Protein AF-A0AAE0HP74-F1 (afdb_monomer)

Nearest PDB structures (foldseek):
  2vkp-assembly1_B-2  TM=8.480E-01  e=4.579E-04  Homo sapiens
  3jbz-assembly1_A  TM=2.026E-01  e=9.725E+00  Homo sapiens

Radius of gyration: 38.51 Å; Cα contacts (8 Å, |Δi|>4): 471; chains: 1; bounding box: 93×112×128 Å

Organism: NCBI:txid1854472

Solvent-accessible surface area (backbone atoms only — not comparable to full-atom values): 34501 Å² total; per-residue (Å²): 141,83,87,84,88,86,88,82,86,89,82,89,81,80,91,80,92,81,83,93,84,86,84,88,85,84,85,85,84,86,86,87,83,89,86,86,81,90,81,91,83,84,92,80,87,94,84,84,79,89,82,87,87,81,89,82,85,84,82,87,85,88,84,86,87,82,89,88,80,89,86,81,85,88,91,86,87,89,87,91,86,88,83,82,86,83,83,85,81,86,83,85,78,82,90,85,92,86,86,89,82,81,88,74,94,70,83,85,80,84,79,81,81,80,75,84,76,82,76,80,81,79,84,79,89,76,90,83,83,81,89,84,89,84,83,89,88,84,92,83,89,86,84,88,88,85,83,87,82,87,85,90,88,81,89,75,86,76,76,81,83,76,79,71,81,68,78,76,58,71,70,49,70,68,32,97,82,33,68,26,35,38,39,22,18,43,92,95,61,50,42,32,36,28,30,43,58,71,47,48,31,72,69,14,69,57,43,28,40,60,68,70,30,95,82,31,65,68,57,46,73,69,62,82,43,85,25,71,48,81,36,52,88,43,57,48,69,38,47,50,58,51,48,26,59,62,59,66,50,62,88,79,57,76,80,68,56,54,68,66,56,45,35,49,31,49,51,51,22,58,77,43,63,34,47,51,78,50,26,91,49,45,60,62,34,59,76,64,45,76,80,77,53,86,51,84,66,34,57,46,55,39,47,39,21,58,68,39,7,34,54,45,65,30,49,52,46,51,51,53,52,30,36,39,29,20,35,46,98,88,67,48,49,20,39,67,82,42,69,85,48,54,53,80,76,34,66,67,47,54,75,66,64,45,60,65,63,38,55,54,45,32,47,48,35,40,46,52,52,48,50,55,53,48,53,30,49,51,47,51,71,35,89,88,52,85,50,53,74,68,59,100,44,75,74,57,31,54,52,50,34,52,37,34,47,53,28,38,52,50,46,35,53,76,70,72,69,60,79,82,77,55,84,68,56,59,77,74,53,38,68,22,45,53,54,51,53,52,48,51,51,48,32,53,52,44,13,57,67,69,28,73,57,72,81,78,68,58,76,66,60,77,80,36,54,68,62,74,85,82,46,69,65,56,44,49,62,76,40,54,85,79,69,52,73,70,52,49,55,48,27,48,56,27,3,66,41,22,62,42,72,70,58,75,66,68,82,82,74,80,57,67,73,78,74,67,61,73,76,74,75,80,75,78,81,83,125

Secondary structure (DSSP, 8-state):
-------------------S-SSSSSSSSSSS--------------------PPP-------------------------------PPP-------------------------------------------------------------------------------PPEEES-TT--EEEEES-GGG-EEEEE-HHHHHHH-HHHHHHHHSTTS-HHHHTTSS--EEEETTS-HHHHHHHHHHHHT--TT--SS--HHHHHHHHHHHHHTT-GGGGHHHHHHHHTTSPP--SSTTHHHHHHHHHHHT-HHHHHHHHHHHHHTEEE-TTS-EEETTBTT--TTT-HHHHHHT-HHHHHHHHHHHHHHHHHHHHHHHHHHH-TTS---TT-SSHHHHHHHHHHHHHHHHHHHHHTT--SSS-TTGGGT--S-HHHHHHHHHHHHHHHHHS-GGGGTS-GGGTT--SS----HHHHHHHT-----HHHHHHHHHHHHHHT------PPPPPPHHHHH-PPPP------

pLDDT: mean 70.21, std 26.31, range [25.78, 98.56]

Mean predicted aligned error: 16.68 Å

Structure (mmCIF, N/CA/C/O backbone):
data_AF-A0AAE0HP74-F1
#
_entry.id   AF-A0AAE0HP74-F1
#
loop_
_atom_site.group_PDB
_atom_site.id
_atom_site.type_symbol
_atom_site.label_atom_id
_atom_site.label_alt_id
_atom_site.label_comp_id
_atom_site.label_asym_id
_atom_site.label_entity_id
_atom_site.label_seq_id
_atom_site.pdbx_PDB_ins_code
_atom_site.Cartn_x
_atom_site.Cartn_y
_atom_site.Cartn_z
_atom_site.occupancy
_atom_site.B_iso_or_equiv
_atom_site.auth_seq_id
_atom_site.auth_comp_id
_atom_site.auth_asym_id
_atom_site.auth_atom_id
_atom_site.pdbx_PDB_model_num
ATOM 1 N N . MET A 1 1 ? 3.607 40.470 -76.448 1.00 36.50 1 MET A N 1
ATOM 2 C CA . MET A 1 1 ? 4.830 39.808 -76.959 1.00 36.50 1 MET A CA 1
ATOM 3 C C . MET A 1 1 ? 5.052 38.569 -76.099 1.00 36.50 1 MET A C 1
ATOM 5 O O . MET A 1 1 ? 5.234 38.758 -74.913 1.00 36.50 1 MET A O 1
ATOM 9 N N . GLY A 1 2 ? 4.950 37.311 -76.520 1.00 38.12 2 GLY A N 1
ATOM 10 C CA . GLY A 1 2 ? 4.535 36.676 -77.768 1.00 38.12 2 GLY A CA 1
ATOM 11 C C . GLY A 1 2 ? 3.907 35.306 -77.438 1.00 38.12 2 GLY A C 1
ATOM 12 O O . GLY A 1 2 ? 4.160 34.748 -76.374 1.00 38.12 2 GLY A O 1
ATOM 13 N N . LYS A 1 3 ? 3.034 34.835 -78.334 1.00 41.91 3 LYS A N 1
ATOM 14 C CA . LYS A 1 3 ? 2.377 33.515 -78.341 1.00 41.91 3 LYS A CA 1
ATOM 15 C C . LYS A 1 3 ? 3.374 32.413 -78.742 1.00 41.91 3 LYS A C 1
ATOM 17 O O . LYS A 1 3 ? 4.335 32.730 -79.437 1.00 41.91 3 LYS A O 1
ATOM 22 N N . ILE A 1 4 ? 3.071 31.147 -78.437 1.00 35.12 4 ILE A N 1
ATOM 23 C CA . ILE A 1 4 ? 2.666 30.119 -79.428 1.00 35.12 4 ILE A CA 1
ATOM 24 C C . ILE A 1 4 ? 2.357 28.790 -78.707 1.00 35.12 4 ILE A C 1
ATOM 26 O O . ILE A 1 4 ? 3.149 28.299 -77.907 1.00 35.12 4 ILE A O 1
ATOM 30 N N . ASP A 1 5 ? 1.180 28.257 -79.032 1.00 49.47 5 ASP A N 1
ATOM 31 C CA . ASP A 1 5 ? 0.644 26.929 -78.729 1.00 49.47 5 ASP A CA 1
ATOM 32 C C . ASP A 1 5 ? 1.378 25.806 -79.480 1.00 49.47 5 ASP A C 1
ATOM 34 O O . ASP A 1 5 ? 1.877 26.040 -80.576 1.00 49.47 5 ASP A O 1
ATOM 38 N N . PHE A 1 6 ? 1.293 24.564 -78.991 1.00 38.88 6 PHE A N 1
ATOM 39 C CA . PHE A 1 6 ? 0.975 23.432 -79.870 1.00 38.88 6 PHE A CA 1
ATOM 40 C C . PHE A 1 6 ? 0.233 22.321 -79.117 1.00 38.88 6 PHE A C 1
ATOM 42 O O . PHE A 1 6 ? 0.654 21.820 -78.078 1.00 38.88 6 PHE A O 1
ATOM 49 N N . SER A 1 7 ? -0.901 21.973 -79.702 1.00 38.53 7 SER A N 1
ATOM 50 C CA . SER A 1 7 ? -1.799 20.860 -79.446 1.00 38.53 7 SER A CA 1
ATOM 51 C C . SER A 1 7 ? -1.335 19.583 -80.167 1.00 38.53 7 SER A C 1
ATOM 53 O O . SER A 1 7 ?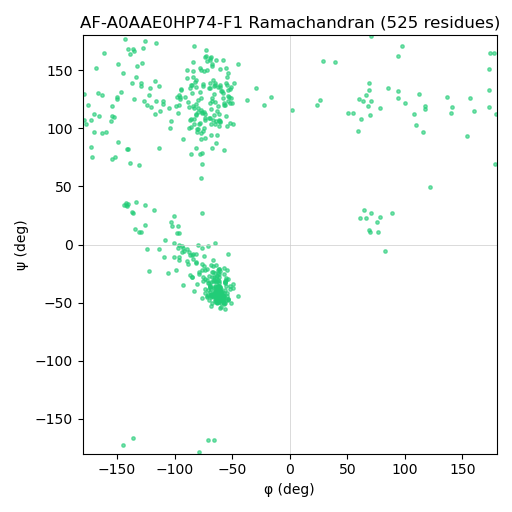 -0.702 19.667 -81.218 1.00 38.53 7 SER A O 1
ATOM 55 N N . GLY A 1 8 ? -1.752 18.408 -79.669 1.00 33.03 8 GLY A N 1
ATOM 56 C CA . GLY A 1 8 ? -2.052 17.255 -80.535 1.00 33.03 8 GLY A CA 1
ATOM 57 C C . GLY A 1 8 ? -1.635 15.853 -80.064 1.00 33.03 8 GLY A C 1
ATOM 58 O O . GLY A 1 8 ? -0.461 15.519 -80.128 1.00 33.03 8 GLY A O 1
ATOM 59 N N . ASN A 1 9 ? -2.663 15.034 -79.779 1.00 30.70 9 ASN A N 1
ATOM 60 C CA . ASN A 1 9 ? -2.793 13.564 -79.916 1.00 30.70 9 ASN A CA 1
ATOM 61 C C . ASN A 1 9 ? -1.908 12.658 -79.027 1.00 30.70 9 ASN A C 1
ATOM 63 O O . ASN A 1 9 ? -0.697 12.790 -78.998 1.00 30.70 9 ASN A O 1
ATOM 67 N N . GLY A 1 10 ? -2.405 11.667 -78.279 1.00 31.22 10 GLY A N 1
ATOM 68 C CA . GLY A 1 10 ? -3.628 10.869 -78.399 1.00 31.22 10 GLY A CA 1
ATOM 69 C C . GLY A 1 10 ? -3.258 9.433 -78.793 1.00 31.22 10 GLY A C 1
ATOM 70 O O . GLY A 1 10 ? -2.938 9.223 -79.956 1.00 31.22 10 GLY A O 1
ATOM 71 N N . ALA A 1 11 ? -3.276 8.490 -77.838 1.00 32.59 11 ALA A N 1
ATOM 72 C CA . ALA A 1 11 ? -3.529 7.051 -78.040 1.00 32.59 11 ALA A CA 1
ATOM 73 C C . ALA A 1 11 ? -3.442 6.274 -76.706 1.00 32.59 11 ALA A C 1
ATOM 75 O O . ALA A 1 11 ? -2.375 6.178 -76.104 1.00 32.59 11 ALA A O 1
ATOM 76 N N . ASP A 1 12 ? -4.596 5.762 -76.278 1.00 35.66 12 ASP A N 1
ATOM 77 C CA . ASP A 1 12 ? -4.880 4.461 -75.656 1.00 35.66 12 ASP A CA 1
ATOM 78 C C . ASP A 1 12 ? -3.782 3.715 -74.880 1.00 35.66 12 ASP A C 1
ATOM 80 O O . ASP A 1 12 ? -2.778 3.284 -75.450 1.00 35.66 12 ASP A O 1
ATOM 84 N N . ARG A 1 13 ? -4.084 3.397 -73.609 1.00 36.28 13 ARG A N 1
ATOM 85 C CA . ARG A 1 13 ? -4.127 2.010 -73.098 1.00 36.28 13 ARG A CA 1
ATOM 86 C C . ARG A 1 13 ? -4.615 1.940 -71.647 1.00 36.28 13 ARG A C 1
ATOM 88 O O . ARG A 1 13 ? -4.004 2.497 -70.743 1.00 36.28 13 ARG A O 1
ATOM 95 N N . ASP A 1 14 ? -5.712 1.207 -71.501 1.00 36.22 14 ASP A N 1
ATOM 96 C CA . ASP A 1 14 ? -6.028 0.256 -70.435 1.00 36.22 14 ASP A CA 1
ATOM 97 C C . ASP A 1 14 ? -6.075 0.751 -68.980 1.00 36.22 14 ASP A C 1
ATOM 99 O O . ASP A 1 14 ? -5.102 0.803 -68.231 1.00 36.22 14 ASP A O 1
ATOM 103 N N . SER A 1 15 ? -7.318 1.020 -68.586 1.00 41.34 15 SER A N 1
ATOM 104 C CA . SER A 1 15 ? -7.936 0.657 -67.312 1.00 41.34 15 SER A CA 1
ATOM 105 C C . SER A 1 15 ? -7.284 -0.527 -66.585 1.00 41.34 15 SER A C 1
ATOM 107 O O . SER A 1 15 ? -7.346 -1.652 -67.075 1.00 41.34 15 SER A O 1
ATOM 109 N N . ASP A 1 16 ? -6.800 -0.291 -65.363 1.00 36.69 16 ASP A N 1
ATOM 110 C CA . ASP A 1 16 ? -6.785 -1.320 -64.316 1.00 36.69 16 ASP A CA 1
ATOM 111 C C . ASP A 1 16 ? -6.870 -0.669 -62.925 1.00 36.69 16 ASP A C 1
ATOM 113 O O . ASP A 1 16 ? -5.906 -0.499 -62.175 1.00 36.69 16 ASP A O 1
ATOM 117 N N . SER A 1 17 ? -8.081 -0.218 -62.609 1.00 41.00 17 SER A N 1
ATOM 118 C CA . SER A 1 17 ? -8.520 0.105 -61.260 1.00 41.00 17 SER A CA 1
ATOM 119 C C . SER A 1 17 ? -8.929 -1.189 -60.555 1.00 41.00 17 SER A C 1
ATOM 121 O O . SER A 1 17 ? -10.109 -1.510 -60.553 1.00 41.00 17 SER A O 1
ATOM 123 N N . ASP A 1 18 ? -7.982 -1.942 -59.984 1.00 38.34 18 ASP A N 1
ATOM 124 C CA . ASP A 1 18 ? -8.294 -2.985 -58.991 1.00 38.34 18 ASP A CA 1
ATOM 125 C C . ASP A 1 18 ? -7.039 -3.556 -58.299 1.00 38.34 18 ASP A C 1
ATOM 127 O O . ASP A 1 18 ? -6.388 -4.478 -58.790 1.00 38.34 18 ASP A O 1
ATOM 131 N N . ARG A 1 19 ? -6.703 -3.037 -57.104 1.00 34.41 19 ARG A N 1
ATOM 132 C CA . ARG A 1 19 ? -6.048 -3.791 -56.003 1.00 34.41 19 ARG A CA 1
ATOM 133 C C . ARG A 1 19 ? -5.871 -2.911 -54.758 1.00 34.41 19 ARG A C 1
ATOM 135 O O . ARG A 1 19 ? -4.914 -2.147 -54.664 1.00 34.41 19 ARG A O 1
ATOM 142 N N . PRO A 1 20 ? -6.721 -3.121 -53.739 1.00 33.66 20 PRO A N 1
ATOM 143 C CA . PRO A 1 20 ? -6.186 -3.677 -52.498 1.00 33.66 20 PRO A CA 1
ATOM 144 C C . PRO A 1 20 ? -7.159 -4.703 -51.888 1.00 33.66 20 PRO A C 1
ATOM 146 O O . PRO A 1 20 ? -7.915 -4.397 -50.977 1.00 33.66 20 PRO A O 1
ATOM 149 N N . ALA A 1 21 ? -7.140 -5.951 -52.370 1.00 37.84 21 ALA A N 1
ATOM 150 C CA . ALA A 1 21 ? -8.015 -7.009 -51.834 1.00 37.84 21 ALA A CA 1
ATOM 151 C C . ALA A 1 21 ? -7.369 -8.410 -51.793 1.00 37.84 21 ALA A C 1
ATOM 153 O O . ALA A 1 21 ? -8.043 -9.420 -51.975 1.00 37.84 21 ALA A O 1
ATOM 154 N N . LYS A 1 22 ? -6.050 -8.510 -51.552 1.00 38.09 22 LYS A N 1
ATOM 155 C CA . LYS A 1 22 ? -5.352 -9.817 -51.467 1.00 38.09 22 LYS A CA 1
ATOM 156 C C . LYS A 1 22 ? -4.341 -9.980 -50.320 1.00 38.09 22 LYS A C 1
ATOM 158 O O . LYS A 1 22 ? -3.432 -10.795 -50.421 1.00 38.09 22 LYS A O 1
ATOM 163 N N . ARG A 1 23 ? -4.507 -9.264 -49.199 1.00 39.12 23 ARG A N 1
ATOM 164 C CA . ARG A 1 23 ? -3.682 -9.481 -47.984 1.00 39.12 23 ARG A CA 1
ATOM 165 C C . ARG A 1 23 ? -4.441 -9.675 -46.663 1.00 39.12 23 ARG A C 1
ATOM 167 O O . ARG A 1 23 ? -3.805 -9.768 -45.625 1.00 39.12 23 ARG A O 1
ATOM 174 N N . LEU A 1 24 ? -5.764 -9.850 -46.696 1.00 37.50 24 LEU A N 1
ATOM 175 C CA . LEU A 1 24 ? -6.596 -10.100 -45.501 1.00 37.50 24 LEU A CA 1
ATOM 176 C C . LEU A 1 24 ? -7.317 -11.466 -45.510 1.00 37.50 24 LEU A C 1
ATOM 178 O O . LEU A 1 24 ? -8.385 -11.616 -44.933 1.00 37.50 24 LEU A O 1
ATOM 182 N N . ARG A 1 25 ? -6.741 -12.490 -46.158 1.00 37.06 25 ARG A N 1
ATOM 183 C CA . ARG A 1 25 ? -7.265 -13.877 -46.130 1.00 37.06 25 ARG A CA 1
ATOM 184 C C . ARG A 1 25 ? -6.189 -14.944 -45.882 1.00 37.06 25 ARG A C 1
ATOM 186 O O . ARG A 1 25 ? -6.245 -16.024 -46.450 1.00 37.06 25 ARG A O 1
ATOM 193 N N . ALA A 1 26 ? -5.208 -14.637 -45.035 1.00 35.03 26 ALA A N 1
ATOM 194 C CA . ALA A 1 26 ? -4.212 -15.619 -44.583 1.00 35.03 26 ALA A CA 1
ATOM 195 C C . ALA A 1 26 ? -4.003 -15.637 -43.054 1.00 35.03 26 ALA A C 1
ATOM 197 O O . ALA A 1 26 ? -3.078 -16.280 -42.579 1.00 35.03 26 ALA A O 1
ATOM 198 N N . ALA A 1 27 ? -4.859 -14.961 -42.276 1.00 35.59 27 ALA A N 1
ATOM 199 C CA . ALA A 1 27 ? -4.726 -14.861 -40.815 1.00 35.59 27 ALA A CA 1
ATOM 200 C C . ALA A 1 27 ? -5.987 -15.301 -40.040 1.00 35.59 27 ALA A C 1
ATOM 202 O O . ALA A 1 27 ? -6.125 -14.982 -38.867 1.00 35.59 27 ALA A O 1
ATOM 203 N N . ALA A 1 28 ? -6.907 -16.034 -40.678 1.00 36.44 28 ALA A N 1
ATOM 204 C CA . ALA A 1 28 ? -8.174 -16.466 -40.071 1.00 36.44 28 ALA A CA 1
ATOM 205 C C . ALA A 1 28 ? -8.394 -17.990 -40.159 1.00 36.44 28 ALA A C 1
ATOM 207 O O . ALA A 1 28 ? -9.515 -18.451 -40.347 1.00 36.44 28 ALA A O 1
ATOM 208 N N . THR A 1 29 ? -7.325 -18.791 -40.074 1.00 35.78 29 THR A N 1
ATOM 209 C CA . THR A 1 29 ? -7.436 -20.266 -40.125 1.00 35.78 29 THR A CA 1
ATOM 210 C C . THR A 1 29 ? -6.482 -20.982 -39.159 1.00 35.78 29 THR A C 1
ATOM 212 O O . THR A 1 29 ? -5.994 -22.065 -39.460 1.00 35.78 29 THR A O 1
ATOM 215 N N . GLN A 1 30 ? -6.200 -20.390 -37.991 1.00 35.81 30 GLN A N 1
ATOM 216 C CA . GLN A 1 30 ? -5.448 -21.055 -36.909 1.00 35.81 30 GLN A CA 1
ATOM 217 C C . GLN A 1 30 ? -5.965 -20.727 -35.495 1.00 35.81 30 GLN A C 1
ATOM 219 O O . GLN A 1 30 ? -5.187 -20.642 -34.553 1.00 35.81 30 GLN A O 1
ATOM 224 N N . LEU A 1 31 ? -7.281 -20.564 -35.323 1.00 32.44 31 LEU A N 1
ATOM 225 C CA . LEU A 1 31 ? -7.896 -20.373 -33.999 1.00 32.44 31 LEU A CA 1
ATOM 226 C C . LEU A 1 31 ? -9.233 -21.125 -33.839 1.00 32.44 31 LEU A C 1
ATOM 228 O O . LEU A 1 31 ? -10.125 -20.642 -33.162 1.00 32.44 31 LEU A O 1
ATOM 232 N N . ASP A 1 32 ? -9.363 -22.313 -34.443 1.00 32.28 32 ASP A N 1
ATOM 233 C CA . ASP A 1 32 ? -10.592 -23.133 -34.347 1.00 32.28 32 ASP A CA 1
ATOM 234 C C . ASP A 1 32 ? -10.339 -24.635 -34.118 1.00 32.28 32 ASP A C 1
ATOM 236 O O . ASP A 1 32 ? -11.132 -25.500 -34.481 1.00 32.28 32 ASP A O 1
ATOM 240 N N . ALA A 1 33 ? -9.226 -24.986 -33.477 1.00 33.84 33 ALA A N 1
ATOM 241 C CA . ALA A 1 33 ? -8.984 -26.366 -33.073 1.00 33.84 33 ALA A CA 1
ATOM 242 C C . ALA A 1 33 ? -8.321 -26.404 -31.703 1.00 33.84 33 ALA A C 1
ATOM 244 O O . ALA A 1 33 ? -7.107 -26.501 -31.637 1.00 33.84 33 ALA A O 1
ATOM 245 N N . LEU A 1 34 ? -9.119 -26.292 -30.637 1.00 30.20 34 LEU A N 1
ATOM 246 C CA . LEU A 1 34 ? -8.926 -26.949 -29.334 1.00 30.20 34 LEU A CA 1
ATOM 247 C C . LEU A 1 34 ? -10.184 -26.695 -28.480 1.00 30.20 34 LEU A C 1
ATOM 249 O O . LEU A 1 34 ? -10.211 -25.865 -27.578 1.00 30.20 34 LEU A O 1
ATOM 253 N N . GLY A 1 35 ? -11.256 -27.414 -28.810 1.00 26.97 35 GLY A N 1
ATOM 254 C CA . GLY A 1 35 ? -12.519 -27.384 -28.080 1.00 26.97 35 GLY A CA 1
ATOM 255 C C . GLY A 1 35 ? -13.293 -28.685 -28.258 1.00 26.97 35 GLY A C 1
ATOM 256 O O . GLY A 1 35 ? -14.271 -28.717 -28.993 1.00 26.97 35 GLY A O 1
ATOM 257 N N . SER A 1 36 ? -12.847 -29.773 -27.621 1.00 28.80 36 SER A N 1
ATOM 258 C CA . SER A 1 36 ? -13.733 -30.880 -27.216 1.00 28.80 36 SER A CA 1
ATOM 259 C C . SER A 1 36 ? -12.974 -31.976 -26.474 1.00 28.80 36 SER A C 1
ATOM 261 O O . SER A 1 36 ? -12.263 -32.762 -27.091 1.00 28.80 36 SER A O 1
ATOM 263 N N . ALA A 1 37 ? -13.177 -32.057 -25.160 1.00 32.19 37 ALA A N 1
ATOM 264 C CA . ALA A 1 37 ? -13.214 -33.320 -24.425 1.00 32.19 37 ALA A CA 1
ATOM 265 C C . ALA A 1 37 ? -13.867 -33.080 -23.054 1.00 32.19 37 ALA A C 1
ATOM 267 O O . ALA A 1 37 ? -13.226 -32.645 -22.102 1.00 32.19 37 ALA A O 1
ATOM 268 N N . ASN A 1 38 ? -15.169 -33.358 -22.982 1.00 30.33 38 ASN A N 1
ATOM 269 C CA . ASN A 1 38 ? -15.890 -33.594 -21.735 1.00 30.33 38 ASN A CA 1
ATOM 270 C C . ASN A 1 38 ? -15.359 -34.871 -21.063 1.00 30.33 38 ASN A C 1
ATOM 272 O O . ASN A 1 38 ? -15.245 -35.896 -21.732 1.00 30.33 38 ASN A O 1
ATOM 276 N N . SER A 1 39 ? -15.153 -34.851 -19.743 1.00 31.67 39 SER A N 1
ATOM 277 C CA . SER A 1 39 ? -15.301 -36.053 -18.913 1.00 31.67 39 SER A CA 1
ATOM 278 C C . SER A 1 39 ? -15.636 -35.692 -17.464 1.00 31.67 39 SER A C 1
ATOM 280 O O . SER A 1 39 ? -14.822 -35.168 -16.711 1.00 31.67 39 SER A O 1
ATOM 282 N N . THR A 1 40 ? -16.875 -36.009 -17.108 1.00 33.62 40 THR A N 1
ATOM 283 C CA . THR A 1 40 ? -17.479 -36.178 -15.779 1.00 33.62 40 THR A CA 1
ATOM 284 C C . THR A 1 40 ? -16.672 -37.063 -14.822 1.00 33.62 40 THR A C 1
ATOM 286 O O . THR A 1 40 ? -16.250 -38.130 -15.260 1.00 33.62 40 THR A O 1
ATOM 289 N N . ALA A 1 41 ? -16.572 -36.681 -13.534 1.00 30.14 41 ALA A N 1
ATOM 290 C CA . ALA A 1 41 ? -16.725 -37.499 -12.298 1.00 30.14 41 ALA A CA 1
ATOM 291 C C . ALA A 1 41 ? -16.460 -36.604 -11.036 1.00 30.14 41 ALA A C 1
ATOM 293 O O . ALA A 1 41 ? -16.008 -35.476 -11.216 1.00 30.14 41 ALA A O 1
ATOM 294 N N . PRO A 1 42 ? -16.808 -36.986 -9.782 1.00 38.88 42 PRO A N 1
ATOM 295 C CA . PRO A 1 42 ? -17.752 -36.222 -8.962 1.00 38.88 42 PRO A CA 1
ATOM 296 C C . PRO A 1 42 ? -17.169 -35.620 -7.665 1.00 38.88 42 PRO A C 1
ATOM 298 O O . PRO A 1 42 ? -16.039 -35.881 -7.261 1.00 38.88 42 PRO A O 1
ATOM 301 N N . ALA A 1 43 ? -18.012 -34.818 -7.008 1.00 33.16 43 ALA A N 1
ATOM 302 C CA . ALA A 1 43 ? -17.780 -34.127 -5.744 1.00 33.16 43 ALA A CA 1
ATOM 303 C C . ALA A 1 43 ? -17.490 -35.068 -4.559 1.00 33.16 43 ALA A C 1
ATOM 305 O O . ALA A 1 43 ? -18.194 -36.057 -4.353 1.00 33.16 43 ALA A O 1
ATOM 306 N N . ILE A 1 44 ? -16.507 -34.693 -3.731 1.00 33.41 44 ILE A N 1
ATOM 307 C CA . ILE A 1 44 ? -16.232 -35.310 -2.427 1.00 33.41 44 ILE A CA 1
ATOM 308 C C . ILE A 1 44 ? -16.200 -34.220 -1.344 1.00 33.41 44 ILE A C 1
ATOM 310 O O . ILE A 1 44 ? -15.454 -33.247 -1.424 1.00 33.41 44 ILE A O 1
ATOM 314 N N . ASN A 1 45 ? -17.054 -34.427 -0.343 1.00 35.78 45 ASN A N 1
ATOM 315 C CA . ASN A 1 45 ? -17.217 -33.691 0.913 1.00 35.78 45 ASN A CA 1
ATOM 316 C C . ASN A 1 45 ? -15.989 -33.841 1.837 1.00 35.78 45 ASN A C 1
ATOM 318 O O . ASN A 1 45 ? -15.522 -34.971 1.991 1.00 35.78 45 ASN A O 1
ATOM 322 N N . PRO A 1 46 ? -15.545 -32.803 2.575 1.00 35.62 46 PRO A N 1
ATOM 323 C CA . PRO A 1 46 ? -14.575 -32.981 3.649 1.00 35.62 46 PRO A CA 1
ATOM 324 C C . PRO A 1 46 ? -15.195 -32.682 5.025 1.00 35.62 46 PRO A C 1
ATOM 326 O O . PRO A 1 46 ? -15.035 -31.590 5.552 1.00 35.62 46 PRO A O 1
ATOM 329 N N . PHE A 1 47 ? -15.882 -33.660 5.624 1.00 34.09 47 PHE A N 1
ATOM 330 C CA . PHE A 1 47 ? -16.110 -33.750 7.077 1.00 34.09 47 PHE A CA 1
ATOM 331 C C . PHE A 1 47 ? -16.460 -35.204 7.451 1.00 34.09 47 PHE A C 1
ATOM 333 O O . PHE A 1 47 ? -17.611 -35.597 7.316 1.00 34.09 47 PHE A O 1
ATOM 340 N N . SER A 1 48 ? -15.482 -36.002 7.909 1.00 29.44 48 SER A N 1
ATOM 341 C CA . SER A 1 48 ? -15.606 -36.882 9.095 1.00 29.44 48 SER A CA 1
ATOM 342 C C . SER A 1 48 ? -14.399 -37.817 9.294 1.00 29.44 48 SER A C 1
ATOM 344 O O . SER A 1 48 ? -14.003 -38.541 8.387 1.00 29.44 48 SER A O 1
ATOM 346 N N . SER A 1 49 ? -13.933 -37.840 10.546 1.00 32.78 49 SER A N 1
ATOM 347 C CA . SER A 1 49 ? -13.336 -38.946 11.320 1.00 32.78 49 SER A CA 1
ATOM 348 C C . SER A 1 49 ? -12.036 -39.638 10.873 1.00 32.78 49 SER A C 1
ATOM 350 O O . SER A 1 49 ? -12.015 -40.508 10.009 1.00 32.78 49 SER A O 1
ATOM 352 N N . ALA A 1 50 ? -10.984 -39.329 11.636 1.00 36.12 50 ALA A N 1
ATOM 353 C CA . ALA A 1 50 ? -10.192 -40.255 12.456 1.00 36.12 50 ALA A CA 1
ATOM 354 C C . ALA A 1 50 ? -10.181 -41.754 12.085 1.00 36.12 50 ALA A C 1
ATOM 356 O O . ALA A 1 50 ? -11.187 -42.437 12.271 1.00 36.12 50 ALA A O 1
ATOM 357 N N . ARG A 1 51 ? -8.983 -42.289 11.789 1.00 30.72 51 ARG A N 1
ATOM 358 C CA . ARG A 1 51 ? -8.499 -43.544 12.394 1.00 30.72 51 ARG A CA 1
ATOM 359 C C . ARG A 1 51 ? -6.998 -43.810 12.188 1.00 30.72 51 ARG A C 1
ATOM 361 O O . ARG A 1 51 ? -6.499 -43.741 11.075 1.00 30.72 51 ARG A O 1
ATOM 368 N N . GLU A 1 52 ? -6.360 -44.130 13.316 1.00 30.77 52 GLU A N 1
ATOM 369 C CA . GLU A 1 52 ? -5.319 -45.147 13.565 1.00 30.77 52 GLU A CA 1
ATOM 370 C C . GLU A 1 52 ? -4.057 -45.217 12.674 1.00 30.77 52 GLU A C 1
ATOM 372 O O . GLU A 1 52 ? -4.065 -45.633 11.521 1.00 30.77 52 GLU A O 1
ATOM 377 N N . VAL A 1 53 ? -2.929 -44.898 13.320 1.00 37.31 53 VAL A N 1
ATOM 378 C CA . VAL A 1 53 ? -1.542 -45.118 12.885 1.00 37.31 53 VAL A CA 1
ATOM 379 C C . VAL A 1 53 ? -1.147 -46.584 13.111 1.00 37.31 53 VAL A C 1
ATOM 381 O O . VAL A 1 53 ? -1.290 -47.056 14.242 1.00 37.31 53 VAL A O 1
ATOM 384 N N . PRO A 1 54 ? -0.560 -47.292 12.127 1.00 39.97 54 PRO A N 1
ATOM 385 C CA . PRO A 1 54 ? 0.144 -48.532 12.394 1.00 39.97 54 PRO A CA 1
ATOM 386 C C . PRO A 1 54 ? 1.650 -48.299 12.582 1.00 39.97 54 PRO A C 1
ATOM 388 O O . PRO A 1 54 ? 2.325 -47.598 11.828 1.00 39.97 54 PRO A O 1
ATOM 391 N N . VAL A 1 55 ? 2.141 -48.943 13.635 1.00 37.41 55 VAL A N 1
ATOM 392 C CA . VAL A 1 55 ? 3.533 -49.145 14.038 1.00 37.41 55 VAL A CA 1
ATOM 393 C C . VAL A 1 55 ? 4.352 -49.744 12.888 1.00 37.41 55 VAL A C 1
ATOM 395 O O . VAL A 1 55 ? 3.994 -50.793 12.359 1.00 37.41 55 VAL A O 1
ATOM 398 N N . SER A 1 56 ? 5.477 -49.109 12.544 1.00 36.50 56 SER A N 1
ATOM 399 C CA . SER A 1 56 ? 6.483 -49.661 11.629 1.00 36.50 56 SER A CA 1
ATOM 400 C C . SER A 1 56 ? 7.702 -50.135 12.417 1.00 36.50 56 SER A C 1
ATOM 402 O O . SER A 1 56 ? 8.382 -49.358 13.086 1.00 36.50 56 SER A O 1
ATOM 404 N N . THR A 1 57 ? 7.955 -51.435 12.328 1.00 36.06 57 THR A N 1
ATOM 405 C CA . THR A 1 57 ? 9.082 -52.175 12.896 1.00 36.06 57 THR A CA 1
ATOM 406 C C . THR A 1 57 ? 10.360 -51.978 12.074 1.00 36.06 57 THR A C 1
ATOM 408 O O . THR A 1 57 ? 10.370 -52.265 10.879 1.00 36.06 57 THR A O 1
ATOM 411 N N . ASN A 1 58 ? 11.447 -51.561 12.727 1.00 36.62 58 ASN A N 1
ATOM 412 C CA . ASN A 1 58 ? 12.822 -51.653 12.216 1.00 36.62 58 ASN A CA 1
ATOM 413 C C . ASN A 1 58 ? 13.415 -53.042 12.496 1.00 36.62 58 ASN A C 1
ATOM 415 O O . ASN A 1 58 ? 13.141 -53.597 13.565 1.00 36.62 58 ASN A O 1
ATOM 419 N N . PRO A 1 59 ? 14.323 -53.538 11.633 1.00 48.62 59 PRO A N 1
ATOM 420 C CA . PRO A 1 59 ? 15.284 -54.536 12.088 1.00 48.62 59 PRO A CA 1
ATOM 421 C C . PRO A 1 59 ? 16.750 -54.267 11.656 1.00 48.62 59 PRO A C 1
ATOM 423 O O . PRO A 1 59 ? 17.020 -53.857 10.532 1.00 48.62 59 PRO A O 1
ATOM 426 N N . PHE A 1 60 ? 17.662 -54.616 12.580 1.00 32.81 60 PHE A N 1
ATOM 427 C CA . PHE A 1 60 ? 19.128 -54.817 12.482 1.00 32.81 60 PHE A CA 1
ATOM 428 C C . PHE A 1 60 ? 20.040 -53.586 12.237 1.00 32.81 60 PHE A C 1
ATOM 430 O O . PHE A 1 60 ? 19.728 -52.716 11.443 1.00 32.81 60 PHE A O 1
ATOM 437 N N . GLY A 1 61 ? 21.208 -53.439 12.881 1.00 30.05 61 GLY A N 1
ATOM 438 C CA . GLY A 1 61 ? 22.009 -54.411 13.632 1.00 30.05 61 GLY A CA 1
ATOM 439 C C . GLY A 1 61 ? 23.036 -53.780 14.589 1.00 30.05 61 GLY A C 1
ATOM 440 O O . GLY A 1 61 ? 23.328 -52.588 14.545 1.00 30.05 61 GLY A O 1
ATOM 441 N N . SER A 1 62 ? 23.513 -54.648 15.480 1.00 32.66 62 SER A N 1
ATOM 442 C CA . SER A 1 62 ? 24.399 -54.452 16.631 1.00 32.66 62 SER A CA 1
ATOM 443 C C . SER A 1 62 ? 25.883 -54.583 16.267 1.00 32.66 62 SER A C 1
ATOM 445 O O . SER A 1 62 ? 26.206 -55.414 15.423 1.00 32.66 62 SER A O 1
ATOM 447 N N . THR A 1 63 ? 26.757 -53.867 16.990 1.00 37.88 63 THR A N 1
ATOM 448 C CA . THR A 1 63 ? 28.096 -54.351 17.397 1.00 37.88 63 THR A CA 1
ATOM 449 C C . THR A 1 63 ? 28.567 -53.671 18.701 1.00 37.88 63 THR A C 1
ATOM 451 O O . THR A 1 63 ? 28.853 -52.476 18.727 1.00 37.88 63 THR A O 1
ATOM 454 N N . ASP A 1 64 ? 28.594 -54.492 19.754 1.00 36.84 64 ASP A N 1
ATOM 455 C CA . ASP A 1 64 ? 29.329 -54.552 21.043 1.00 36.84 64 ASP A CA 1
ATOM 456 C C . ASP A 1 64 ? 30.613 -53.686 21.239 1.00 36.84 64 ASP A C 1
ATOM 458 O O . ASP A 1 64 ? 31.482 -53.673 20.374 1.00 36.84 64 ASP A O 1
ATOM 462 N N . HIS A 1 65 ? 30.721 -52.867 22.316 1.00 33.06 65 HIS A N 1
ATOM 463 C CA . HIS A 1 65 ? 31.383 -53.059 23.657 1.00 33.06 65 HIS A CA 1
ATOM 464 C C . HIS A 1 65 ? 32.848 -52.524 23.754 1.00 33.06 65 HIS A C 1
ATOM 466 O O . HIS A 1 65 ? 33.484 -52.405 22.713 1.00 33.06 65 HIS A O 1
ATOM 472 N N . PRO A 1 66 ? 33.477 -52.284 24.948 1.00 50.50 66 PRO A N 1
ATOM 473 C CA . PRO A 1 66 ? 32.973 -52.107 26.330 1.00 50.50 66 PRO A CA 1
ATOM 474 C C . PRO A 1 66 ? 33.635 -50.970 27.195 1.00 50.50 66 PRO A C 1
ATOM 476 O O . PRO A 1 66 ? 34.713 -50.473 26.905 1.00 50.50 66 PRO A O 1
ATOM 479 N N . LEU A 1 67 ? 32.936 -50.626 28.294 1.00 36.66 67 LEU A N 1
ATOM 480 C CA . LEU A 1 67 ? 33.298 -50.351 29.718 1.00 36.66 67 LEU A CA 1
ATOM 481 C C . LEU A 1 67 ? 34.666 -49.794 30.216 1.00 36.66 67 LEU A C 1
ATOM 483 O O . LEU A 1 67 ? 35.727 -50.065 29.674 1.00 36.66 67 LEU A O 1
ATOM 487 N N . PHE A 1 68 ? 34.560 -49.201 31.429 1.00 33.41 68 PHE A N 1
ATOM 488 C CA . PHE A 1 68 ? 35.538 -48.645 32.403 1.00 33.41 68 PHE A CA 1
ATOM 489 C C . PHE A 1 68 ? 35.796 -47.132 32.275 1.00 33.41 68 PHE A C 1
ATOM 491 O O . PHE A 1 68 ? 36.029 -46.628 31.192 1.00 33.41 68 PHE A O 1
ATOM 498 N N . GLY A 1 69 ? 35.790 -46.289 33.312 1.00 29.02 69 GLY A N 1
ATOM 499 C CA . GLY A 1 69 ? 35.666 -46.437 34.764 1.00 29.02 69 GLY A CA 1
ATOM 500 C C . GLY A 1 69 ? 36.321 -45.198 35.411 1.00 29.02 69 GLY A C 1
ATOM 501 O O . GLY A 1 69 ? 37.457 -44.874 35.088 1.00 29.02 69 GLY A O 1
ATOM 502 N N . ARG A 1 70 ? 35.609 -44.467 36.281 1.00 36.34 70 ARG A N 1
ATOM 503 C CA . ARG A 1 70 ? 36.188 -43.435 37.182 1.00 36.34 70 ARG A CA 1
ATOM 504 C C . ARG A 1 70 ? 36.939 -44.129 38.333 1.00 36.34 70 ARG A C 1
ATOM 506 O O . ARG A 1 70 ? 36.511 -45.218 38.712 1.00 36.34 70 ARG A O 1
ATOM 513 N N . PRO A 1 71 ? 38.016 -43.548 38.901 1.00 46.97 71 PRO A N 1
ATOM 514 C CA . PRO A 1 71 ? 37.954 -42.519 39.972 1.00 46.97 71 PRO A CA 1
ATOM 515 C C . PRO A 1 71 ? 39.071 -41.452 39.786 1.00 46.97 71 PRO A C 1
ATOM 517 O O . PRO A 1 71 ? 39.838 -41.546 38.844 1.00 46.97 71 PRO A O 1
ATOM 520 N N . GLY A 1 72 ? 39.271 -40.360 40.529 1.00 31.75 72 GLY A N 1
ATOM 521 C CA . GLY A 1 72 ? 38.866 -39.903 41.855 1.00 31.75 72 GLY A CA 1
ATOM 522 C C . GLY A 1 72 ? 40.091 -39.263 42.547 1.00 31.75 72 GLY A C 1
ATOM 523 O O . GLY A 1 72 ? 41.122 -39.907 42.659 1.00 31.75 72 GLY A O 1
ATOM 524 N N . LEU A 1 73 ? 39.921 -38.021 43.022 1.00 31.22 73 LEU A N 1
ATOM 525 C CA . LEU A 1 73 ? 40.551 -37.397 44.203 1.00 31.22 73 LEU A CA 1
ATOM 526 C C . LEU A 1 73 ? 42.065 -37.039 44.243 1.00 31.22 73 LEU A C 1
ATOM 528 O O . LEU A 1 73 ? 42.929 -37.855 44.526 1.00 31.22 73 LEU A O 1
ATOM 532 N N . SER A 1 74 ? 42.284 -35.714 44.249 1.00 31.52 74 SER A N 1
ATOM 533 C CA . SER A 1 74 ? 42.880 -34.923 45.350 1.00 31.52 74 SER A CA 1
ATOM 534 C C . SER A 1 74 ? 44.407 -34.768 45.518 1.00 31.52 74 SER A C 1
ATOM 536 O O . SER A 1 74 ? 45.148 -35.737 45.606 1.00 31.52 74 SER A O 1
ATOM 538 N N . ASN A 1 75 ? 44.762 -33.494 45.767 1.00 31.30 75 ASN A N 1
ATOM 539 C CA . ASN A 1 75 ? 45.664 -32.973 46.810 1.00 31.30 75 ASN A CA 1
ATOM 540 C C . ASN A 1 75 ? 47.072 -32.426 46.453 1.00 31.30 75 ASN A C 1
ATOM 542 O O . ASN A 1 75 ? 48.010 -33.169 46.203 1.00 31.30 75 ASN A O 1
ATOM 546 N N . LEU A 1 76 ? 47.171 -31.095 46.653 1.00 30.95 76 LEU A N 1
ATOM 547 C CA . LEU A 1 76 ? 48.204 -30.305 47.360 1.00 30.95 76 LEU A CA 1
ATOM 548 C C . LEU A 1 76 ? 49.043 -29.275 46.563 1.00 30.95 76 LEU A C 1
ATOM 550 O O . LEU A 1 76 ? 49.787 -29.570 45.639 1.00 30.95 76 LEU A O 1
ATOM 554 N N . THR A 1 77 ? 48.867 -28.036 47.036 1.00 33.56 77 THR A N 1
ATOM 555 C CA . THR A 1 77 ? 49.559 -26.733 46.895 1.00 33.56 77 THR A CA 1
ATOM 556 C C . THR A 1 77 ? 50.990 -26.725 47.501 1.00 33.56 77 THR A C 1
ATOM 558 O O . THR A 1 77 ? 51.368 -27.780 48.008 1.00 33.56 77 THR A O 1
ATOM 561 N N . PRO A 1 78 ? 51.735 -25.590 47.694 1.00 52.62 78 PRO A N 1
ATOM 562 C CA . PRO A 1 78 ? 51.635 -24.178 47.228 1.00 52.62 78 PRO A CA 1
ATOM 563 C C . PRO A 1 78 ? 52.998 -23.565 46.750 1.00 52.62 78 PRO A C 1
ATOM 565 O O . PRO A 1 78 ? 53.977 -24.284 46.612 1.00 52.62 78 PRO A O 1
ATOM 568 N N . PHE A 1 79 ? 53.020 -22.224 46.588 1.00 32.31 79 PHE A N 1
ATOM 569 C CA . PHE A 1 79 ? 54.103 -21.216 46.395 1.00 32.31 79 PHE A CA 1
ATOM 570 C C . PHE A 1 79 ? 53.941 -20.522 45.026 1.00 32.31 79 PHE A C 1
ATOM 572 O O . PHE A 1 79 ? 53.980 -21.183 44.003 1.00 32.31 79 PHE A O 1
ATOM 579 N N . GLY A 1 80 ? 53.690 -19.219 44.857 1.00 32.19 80 GLY A N 1
ATOM 580 C CA . GLY A 1 80 ? 53.785 -18.047 45.722 1.00 32.19 80 GLY A CA 1
ATOM 581 C C . GLY A 1 80 ? 54.845 -17.094 45.161 1.00 32.19 80 GLY A C 1
ATOM 582 O O . GLY A 1 80 ? 56.014 -17.333 45.424 1.00 32.19 80 GLY A O 1
ATOM 583 N N . THR A 1 81 ? 54.469 -16.062 44.387 1.00 33.09 81 THR A N 1
ATOM 584 C CA . THR A 1 81 ? 54.986 -14.666 44.445 1.00 33.09 81 THR A CA 1
ATOM 585 C C . THR A 1 81 ? 54.469 -13.780 43.297 1.00 33.09 81 THR A C 1
ATOM 587 O O . THR A 1 81 ? 54.117 -14.241 42.218 1.00 33.09 81 THR A O 1
ATOM 590 N N . SER A 1 82 ? 54.381 -12.493 43.631 1.00 32.75 82 SER A N 1
ATOM 591 C CA . SER A 1 82 ? 53.781 -11.324 42.983 1.00 32.75 82 SER A CA 1
ATOM 592 C C . SER A 1 82 ? 54.303 -10.918 41.598 1.00 32.75 82 SER A C 1
ATOM 594 O O . SER A 1 82 ? 55.505 -10.969 41.368 1.00 32.75 82 SER A O 1
ATOM 596 N N . ALA A 1 83 ? 53.435 -10.299 40.781 1.00 33.75 83 ALA A N 1
ATOM 597 C CA . ALA A 1 83 ? 53.755 -9.070 40.039 1.00 33.75 83 ALA A CA 1
ATOM 598 C C . ALA A 1 83 ? 52.488 -8.353 39.510 1.00 33.75 83 ALA A C 1
ATOM 600 O O . ALA A 1 83 ? 51.615 -8.936 38.878 1.00 33.75 83 ALA A O 1
ATOM 601 N N . SER A 1 84 ? 52.445 -7.068 39.840 1.00 32.03 84 SER A N 1
ATOM 602 C CA . SER A 1 84 ? 51.634 -5.910 39.445 1.00 32.03 84 SER A CA 1
ATOM 603 C C . SER A 1 84 ? 51.032 -5.839 38.020 1.00 32.03 84 SER A C 1
ATOM 605 O O . SER A 1 84 ? 51.766 -6.013 37.060 1.00 32.03 84 SER A O 1
ATOM 607 N N . GLN A 1 85 ? 49.732 -5.465 37.960 1.00 34.75 85 GLN A N 1
ATOM 608 C CA . GLN A 1 85 ? 48.989 -4.499 37.086 1.00 34.75 85 GLN A CA 1
ATOM 609 C C . GLN A 1 85 ? 49.287 -4.354 35.559 1.00 34.75 85 GLN A C 1
ATOM 611 O O . GLN A 1 85 ? 50.408 -4.615 35.150 1.00 34.75 85 GLN A O 1
ATOM 616 N N . PRO A 1 86 ? 48.349 -3.846 34.698 1.00 39.97 86 PRO A N 1
ATOM 617 C CA . PRO A 1 86 ? 47.218 -2.949 35.009 1.00 39.97 86 PRO A CA 1
ATOM 618 C C . PRO A 1 86 ? 45.835 -3.256 34.370 1.00 39.97 86 PRO A C 1
ATOM 620 O O . PRO A 1 86 ? 45.671 -4.067 33.465 1.00 39.97 86 PRO A O 1
ATOM 623 N N . ARG A 1 87 ? 44.836 -2.535 34.907 1.00 35.81 87 ARG A N 1
ATOM 624 C CA . ARG A 1 87 ? 43.429 -2.377 34.479 1.00 35.81 87 ARG A CA 1
ATOM 625 C C . ARG A 1 87 ? 43.278 -1.928 33.014 1.00 35.81 87 ARG A C 1
ATOM 627 O O . ARG A 1 87 ? 44.033 -1.052 32.604 1.00 35.81 87 ARG A O 1
ATOM 634 N N . PRO A 1 88 ? 42.213 -2.348 32.304 1.00 37.75 88 PRO A N 1
ATOM 635 C CA . PRO A 1 88 ? 41.700 -1.607 31.163 1.00 37.75 88 PRO A CA 1
ATOM 636 C C . PRO A 1 88 ? 40.697 -0.534 31.611 1.00 37.75 88 PRO A C 1
ATOM 638 O O . PRO A 1 88 ? 39.829 -0.757 32.459 1.00 37.75 88 PRO A O 1
ATOM 641 N N . GLU A 1 8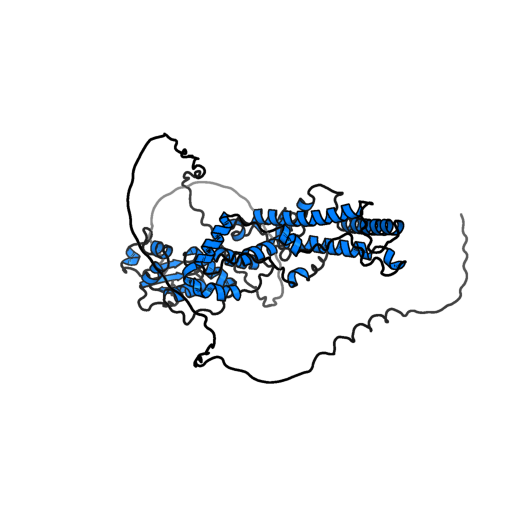9 ? 40.882 0.646 31.036 1.00 30.52 89 GLU A N 1
ATOM 642 C CA . GLU A 1 89 ? 40.147 1.879 31.270 1.00 30.52 89 GLU A CA 1
ATOM 643 C C . GLU A 1 89 ? 38.706 1.806 30.748 1.00 30.52 89 GLU A C 1
ATOM 645 O O . GLU A 1 89 ? 38.414 1.298 29.665 1.00 30.52 89 GLU A O 1
ATOM 650 N N . THR A 1 90 ? 37.795 2.357 31.543 1.00 35.09 90 THR A N 1
ATOM 651 C CA . THR A 1 90 ? 36.406 2.634 31.190 1.00 35.09 90 THR A CA 1
ATOM 652 C C . THR A 1 90 ? 36.353 3.825 30.237 1.00 35.09 90 THR A C 1
ATOM 654 O O . THR A 1 90 ? 36.548 4.966 30.653 1.00 35.09 90 THR A O 1
ATOM 657 N N . SER A 1 91 ? 36.070 3.557 28.964 1.00 30.78 91 SER A N 1
ATOM 658 C CA . SER A 1 91 ? 35.752 4.573 27.962 1.00 30.78 91 SER A CA 1
ATOM 659 C C . SER A 1 91 ? 34.308 5.041 28.147 1.00 30.78 91 SER A C 1
ATOM 661 O O . SER A 1 91 ? 33.349 4.339 27.831 1.00 30.78 91 SER A O 1
ATOM 663 N N . SER A 1 92 ? 34.172 6.239 28.703 1.00 35.19 92 SER A N 1
ATOM 664 C CA . SER A 1 92 ? 32.980 7.075 28.640 1.00 35.19 92 SER A CA 1
ATOM 665 C C . SER A 1 92 ? 32.954 7.819 27.303 1.00 35.19 92 SER A C 1
ATOM 667 O O . SER A 1 92 ? 33.866 8.599 27.025 1.00 35.19 92 SER A O 1
ATOM 669 N N . VAL A 1 93 ? 31.903 7.626 26.507 1.00 33.09 93 VAL A N 1
ATOM 670 C CA . VAL A 1 93 ? 31.559 8.494 25.369 1.00 33.09 93 VAL A CA 1
ATOM 671 C C . VAL A 1 93 ? 30.082 8.892 25.512 1.00 33.09 93 VAL A C 1
ATOM 673 O O . VAL A 1 93 ? 29.281 8.068 25.964 1.00 33.09 93 VAL A O 1
ATOM 676 N N . PRO A 1 94 ? 29.724 10.158 25.230 1.00 31.20 94 PRO A N 1
ATOM 677 C CA . PRO A 1 94 ? 28.578 10.825 25.830 1.00 31.20 94 PRO A CA 1
ATOM 678 C C . PRO A 1 94 ? 27.264 10.522 25.112 1.00 31.20 94 PRO A C 1
ATOM 680 O O . PRO A 1 94 ? 27.197 10.436 23.887 1.00 31.20 94 PRO A O 1
ATOM 683 N N . SER A 1 95 ? 26.205 10.422 25.913 1.00 35.50 95 SER A N 1
ATOM 684 C CA . SER A 1 95 ? 24.828 10.615 25.470 1.00 35.50 95 SER A CA 1
ATOM 685 C C . SER A 1 95 ? 24.590 12.109 25.314 1.00 35.50 95 SER A C 1
ATOM 687 O O . SER A 1 95 ? 24.626 12.788 26.326 1.00 35.50 95 SER A O 1
ATOM 689 N N . ASP A 1 96 ? 24.360 12.588 24.091 1.00 27.55 96 ASP A N 1
ATOM 690 C CA . ASP A 1 96 ? 23.667 13.850 23.805 1.00 27.55 96 ASP A CA 1
ATOM 691 C C . ASP A 1 96 ? 23.282 13.898 22.318 1.00 27.55 96 ASP A C 1
ATOM 693 O O . ASP A 1 96 ? 24.150 13.932 21.453 1.00 27.55 96 ASP A O 1
ATOM 697 N N . PHE A 1 97 ? 21.977 13.813 22.032 1.00 26.03 97 PHE A N 1
ATOM 698 C CA . PHE A 1 97 ? 21.232 14.576 21.010 1.00 26.03 97 PHE A CA 1
ATOM 699 C C . PHE A 1 97 ? 19.763 14.104 21.007 1.00 26.03 97 PHE A C 1
ATOM 701 O O . PHE A 1 97 ? 19.279 13.446 20.088 1.00 26.03 97 PHE A O 1
ATOM 708 N N . LEU A 1 98 ? 19.049 14.428 22.088 1.00 31.03 98 LEU A N 1
ATOM 709 C CA . LEU A 1 98 ? 17.586 14.511 22.145 1.00 31.03 98 LEU A CA 1
ATOM 710 C C . LEU A 1 98 ? 17.221 15.587 23.176 1.00 31.03 98 LEU A C 1
ATOM 712 O O . LEU A 1 98 ? 17.033 15.274 24.345 1.00 31.03 98 LEU A O 1
ATOM 716 N N . ALA A 1 99 ? 17.130 16.840 22.739 1.00 29.08 99 ALA A N 1
ATOM 717 C CA . ALA A 1 99 ? 16.253 17.854 23.322 1.00 29.08 99 ALA A CA 1
ATOM 718 C C . ALA A 1 99 ? 16.296 19.103 22.439 1.00 29.08 99 ALA A C 1
ATOM 720 O O . ALA A 1 99 ? 17.283 19.820 22.434 1.00 29.08 99 ALA A O 1
ATOM 721 N N . ASP A 1 100 ? 15.218 19.341 21.701 1.00 26.97 100 ASP A N 1
ATOM 722 C CA . ASP A 1 100 ? 14.682 20.687 21.527 1.00 26.97 100 ASP A CA 1
ATOM 723 C C . ASP A 1 100 ? 13.199 20.542 21.200 1.00 26.97 100 ASP A C 1
ATOM 725 O O . ASP A 1 100 ? 12.826 20.041 20.142 1.00 26.97 100 ASP A O 1
ATOM 729 N N . ASN A 1 101 ? 12.368 20.867 22.190 1.00 30.95 101 ASN A N 1
ATOM 730 C CA . ASN A 1 101 ? 11.044 21.470 22.045 1.00 30.95 101 ASN A CA 1
ATOM 731 C C . ASN A 1 101 ? 10.550 21.819 23.453 1.00 30.95 101 ASN A C 1
ATOM 733 O O . ASN A 1 101 ? 9.847 21.049 24.110 1.00 30.95 101 ASN A O 1
ATOM 737 N N . ALA A 1 102 ? 10.978 22.991 23.925 1.00 28.81 102 ALA A N 1
ATOM 738 C CA . ALA A 1 102 ? 10.348 23.673 25.040 1.00 28.81 102 ALA A CA 1
ATOM 739 C C . ALA A 1 102 ? 8.988 24.247 24.607 1.00 28.81 102 ALA A C 1
ATOM 741 O O . ALA A 1 102 ? 8.755 24.573 23.444 1.00 28.81 102 ALA A O 1
ATOM 742 N N . ALA A 1 103 ? 8.091 24.316 25.584 1.00 29.05 103 ALA A N 1
ATOM 743 C CA . ALA A 1 103 ? 6.669 24.575 25.457 1.00 29.05 103 ALA A CA 1
ATOM 744 C C . ALA A 1 103 ? 6.317 25.915 24.791 1.00 29.05 103 ALA A C 1
ATOM 746 O O . ALA A 1 103 ? 6.751 26.978 25.229 1.00 29.05 103 ALA A O 1
ATOM 747 N N . VAL A 1 104 ? 5.398 25.855 23.825 1.00 26.66 104 VAL A N 1
ATOM 748 C CA . VAL A 1 104 ? 4.519 26.974 23.481 1.00 26.66 104 VAL A CA 1
ATOM 749 C C . VAL A 1 104 ? 3.094 26.523 23.771 1.00 26.66 104 VAL A C 1
ATOM 751 O O . VAL A 1 104 ? 2.568 25.609 23.138 1.00 26.66 104 VAL A O 1
ATOM 754 N N . ALA A 1 105 ? 2.489 27.151 24.777 1.00 33.28 105 ALA A N 1
ATOM 755 C CA . ALA A 1 105 ? 1.056 27.109 24.993 1.00 33.28 105 ALA A CA 1
ATOM 756 C C . ALA A 1 105 ? 0.374 27.763 23.783 1.00 33.28 105 ALA A C 1
ATOM 758 O O . ALA A 1 105 ? 0.560 28.948 23.520 1.00 33.28 105 ALA A O 1
ATOM 759 N N . GLY A 1 106 ? -0.381 26.974 23.026 1.00 27.44 106 GLY A N 1
ATOM 760 C CA . GLY A 1 106 ? -1.103 27.440 21.852 1.00 27.44 106 GLY A CA 1
ATOM 761 C C . GLY A 1 106 ? -2.060 26.365 21.363 1.00 27.44 106 GLY A C 1
ATOM 762 O O . GLY A 1 106 ? -1.639 25.291 20.951 1.00 27.44 106 GLY A O 1
ATOM 763 N N . SER A 1 107 ? -3.347 26.662 21.498 1.00 29.17 107 SER A N 1
ATOM 764 C CA . SER A 1 107 ? -4.530 26.075 20.865 1.00 29.17 107 SER A CA 1
ATOM 765 C C . SER A 1 107 ? -4.296 24.895 19.909 1.00 29.17 107 SER A C 1
ATOM 767 O O . SER A 1 107 ? -3.732 25.044 18.829 1.00 29.17 107 SER A O 1
ATOM 769 N N . SER A 1 108 ? -4.819 23.728 20.292 1.00 25.78 108 SER A N 1
ATOM 770 C CA . SER A 1 108 ? -4.871 22.513 19.474 1.00 25.78 108 SER A CA 1
ATOM 771 C C . SER A 1 108 ? -5.602 22.755 18.141 1.00 25.78 108 SER A C 1
ATOM 773 O O . SER A 1 108 ? -6.795 23.067 18.166 1.00 25.78 108 SER A O 1
ATOM 775 N N . PRO A 1 109 ? -4.959 22.561 16.972 1.00 28.19 109 PRO A N 1
ATOM 776 C CA . PRO A 1 109 ? -5.672 22.397 15.721 1.00 28.19 109 PRO A CA 1
ATOM 777 C C . PRO A 1 109 ? -6.091 20.930 15.586 1.00 28.19 109 PRO A C 1
ATOM 779 O O . PRO A 1 109 ? -5.274 20.006 15.564 1.00 28.19 109 PRO A O 1
ATOM 782 N N . ARG A 1 110 ? -7.403 20.735 15.508 1.00 29.72 110 ARG A N 1
ATOM 783 C CA . ARG A 1 110 ? -8.093 19.476 15.237 1.00 29.72 110 ARG A CA 1
ATOM 784 C C . ARG A 1 110 ? -7.737 19.016 13.816 1.00 29.72 110 ARG A C 1
ATOM 786 O O . ARG A 1 110 ? -8.225 19.580 12.846 1.00 29.72 110 ARG A O 1
ATOM 793 N N . ALA A 1 111 ? -6.856 18.024 13.687 1.00 26.38 111 ALA A N 1
ATOM 794 C CA . ALA A 1 111 ? -6.529 17.418 12.397 1.00 26.38 111 ALA A CA 1
ATOM 795 C C . ALA A 1 111 ? -7.545 16.311 12.071 1.00 26.38 111 ALA A C 1
ATOM 797 O O . ALA A 1 111 ? -7.460 15.198 12.597 1.00 26.38 111 ALA A O 1
ATOM 798 N N . GLU A 1 112 ? -8.513 16.628 11.212 1.00 29.19 112 GLU A N 1
ATOM 799 C CA . GLU A 1 112 ? -9.424 15.658 10.607 1.00 29.19 112 GLU A CA 1
ATOM 800 C C . GLU A 1 112 ? -8.628 14.667 9.749 1.00 29.19 112 GLU A C 1
ATOM 802 O O . GLU A 1 112 ? -7.940 15.035 8.798 1.00 29.19 112 GLU A O 1
ATOM 807 N N . THR A 1 113 ? -8.695 13.382 10.095 1.00 32.22 113 THR A N 1
ATOM 808 C CA . THR A 1 113 ? -8.187 12.313 9.233 1.00 32.22 113 THR A CA 1
ATOM 809 C C . THR A 1 113 ? -9.348 11.824 8.379 1.00 32.22 113 THR A C 1
ATOM 811 O O . THR A 1 113 ? -10.080 10.921 8.777 1.00 32.22 113 THR A O 1
ATOM 814 N N . VAL A 1 114 ? -9.531 12.425 7.204 1.00 32.28 114 VAL A N 1
ATOM 815 C CA . VAL A 1 114 ? -10.439 11.893 6.184 1.00 32.28 114 VAL A CA 1
ATOM 816 C C . VAL A 1 114 ? -9.763 10.674 5.551 1.00 32.28 114 VAL A C 1
ATOM 818 O O . VAL A 1 114 ? -8.859 10.797 4.729 1.00 32.28 114 VAL A O 1
ATOM 821 N N . LEU A 1 115 ? -10.161 9.478 5.984 1.00 36.12 115 LEU A N 1
ATOM 822 C CA . LEU A 1 115 ? -9.944 8.248 5.223 1.00 36.12 115 LEU A CA 1
ATOM 823 C C . LEU A 1 115 ? -10.835 8.331 3.979 1.00 36.12 115 LEU A C 1
ATOM 825 O O . LEU A 1 115 ? -12.056 8.423 4.101 1.00 36.12 115 LEU A O 1
ATOM 829 N N . TYR A 1 116 ? -10.219 8.359 2.797 1.00 37.88 116 TYR A N 1
ATOM 830 C CA . TYR A 1 116 ? -10.923 8.360 1.518 1.00 37.88 116 TYR A CA 1
ATOM 831 C C . TYR A 1 116 ? -11.772 7.091 1.384 1.00 37.88 116 TYR A C 1
ATOM 833 O O . TYR A 1 116 ? -11.250 6.011 1.115 1.00 37.88 116 TYR A O 1
ATOM 841 N N . GLY A 1 117 ? -13.087 7.240 1.544 1.00 29.09 117 GLY A N 1
ATOM 842 C CA . GLY A 1 117 ? -14.063 6.358 0.922 1.00 29.09 117 GLY A CA 1
ATOM 843 C C . GLY A 1 117 ? -14.210 6.784 -0.533 1.00 29.09 117 GLY A C 1
ATOM 844 O O . GLY A 1 117 ? -14.823 7.812 -0.820 1.00 29.09 117 GLY A O 1
ATOM 845 N N . LEU A 1 118 ? -13.611 6.033 -1.455 1.00 32.94 118 LEU A N 1
ATOM 846 C CA . LEU A 1 118 ? -13.899 6.164 -2.881 1.00 32.94 118 LEU A CA 1
ATOM 847 C C . LEU A 1 118 ? -15.335 5.675 -3.110 1.00 32.94 118 LEU A C 1
ATOM 849 O O . LEU A 1 118 ? -15.584 4.481 -3.261 1.00 32.94 118 LEU A O 1
ATOM 853 N N . HIS A 1 119 ? -16.298 6.598 -3.102 1.00 30.38 119 HIS A N 1
ATOM 854 C CA . HIS A 1 119 ? -17.648 6.309 -3.568 1.00 30.38 119 HIS A CA 1
ATOM 855 C C . HIS A 1 119 ? -17.599 6.015 -5.070 1.00 30.38 119 HIS A C 1
ATOM 857 O O . HIS A 1 119 ? -17.338 6.894 -5.892 1.00 30.38 119 HIS A O 1
ATOM 863 N N . ARG A 1 120 ? -17.865 4.759 -5.427 1.00 30.34 120 ARG A N 1
ATOM 864 C CA . ARG A 1 120 ? -18.173 4.342 -6.793 1.00 30.34 120 ARG A CA 1
ATOM 865 C C . ARG A 1 120 ? -19.537 4.935 -7.159 1.00 30.34 120 ARG A C 1
ATOM 867 O O . ARG A 1 120 ? -20.558 4.470 -6.666 1.00 30.34 120 ARG A O 1
ATOM 874 N N . ALA A 1 121 ? -19.551 5.991 -7.969 1.00 28.02 121 ALA A N 1
ATOM 875 C CA . ALA A 1 121 ? -20.784 6.540 -8.519 1.00 28.02 121 ALA A CA 1
ATOM 876 C C . ALA A 1 121 ? -21.310 5.595 -9.611 1.00 28.02 121 ALA A C 1
ATOM 878 O O . ALA A 1 121 ? -20.722 5.489 -10.687 1.00 28.02 121 ALA A O 1
ATOM 879 N N . GLU A 1 122 ? -22.406 4.892 -9.332 1.00 29.03 122 GLU A N 1
ATOM 880 C CA . GLU A 1 122 ? -23.246 4.302 -10.372 1.00 29.03 122 GLU A CA 1
ATOM 881 C C . GLU A 1 122 ? -24.083 5.425 -10.993 1.00 29.03 122 GLU A C 1
ATOM 883 O O . GLU A 1 122 ? -24.917 6.046 -10.334 1.00 29.03 122 GLU A O 1
ATOM 888 N N . THR A 1 123 ? -23.833 5.736 -12.264 1.00 28.30 123 THR A N 1
ATOM 889 C CA . THR A 1 123 ? -24.621 6.711 -13.016 1.00 28.30 123 THR A CA 1
ATOM 890 C C . THR A 1 123 ? -25.914 6.062 -13.505 1.00 28.30 123 THR A C 1
ATOM 892 O O . THR A 1 123 ? -25.950 5.371 -14.522 1.00 28.30 123 THR A O 1
ATOM 895 N N . VAL A 1 124 ? -27.011 6.310 -12.787 1.00 27.88 124 VAL A N 1
ATOM 896 C CA . VAL A 1 124 ? -28.369 6.109 -13.308 1.00 27.88 124 VAL A CA 1
ATOM 897 C C . VAL A 1 124 ? -28.723 7.313 -14.178 1.00 27.88 124 VAL A C 1
ATOM 899 O O . VAL A 1 124 ? -28.748 8.454 -13.724 1.00 27.88 124 VAL A O 1
ATOM 902 N N . SER A 1 125 ? -28.958 7.046 -15.460 1.00 28.91 125 SER A N 1
ATOM 903 C CA . SER A 1 125 ? -29.335 8.034 -16.468 1.00 28.91 125 SER A CA 1
ATOM 904 C C . SER A 1 125 ? -30.799 8.445 -16.276 1.00 28.91 125 SER A C 1
ATOM 906 O O . SER A 1 125 ? -31.698 7.626 -16.465 1.00 28.91 125 SER A O 1
ATOM 908 N N . VAL A 1 126 ? -31.048 9.706 -15.918 1.00 30.62 126 VAL A N 1
ATOM 909 C CA . VAL A 1 126 ? -32.382 10.323 -15.973 1.00 30.62 126 VAL A CA 1
ATOM 910 C C . VAL A 1 126 ? -32.304 11.524 -16.908 1.00 30.62 126 VAL A C 1
ATOM 912 O O . VAL A 1 126 ? -31.537 12.457 -16.685 1.00 30.62 126 VAL A O 1
ATOM 915 N N . LYS A 1 127 ? -33.083 11.456 -17.990 1.00 33.94 127 LYS A N 1
ATOM 916 C CA . LYS A 1 127 ? -33.322 12.549 -18.934 1.00 33.94 127 LYS A CA 1
ATOM 917 C C . LYS A 1 127 ? -34.173 13.622 -18.256 1.00 33.94 127 LYS A C 1
ATOM 919 O O . LYS A 1 127 ? -35.204 13.275 -17.690 1.00 33.94 127 LYS A O 1
ATOM 924 N N . HIS A 1 128 ? -33.805 14.891 -18.401 1.00 29.42 128 HIS A N 1
ATOM 925 C CA . HIS A 1 128 ? -34.786 15.971 -18.398 1.00 29.42 128 HIS A CA 1
ATOM 926 C C . HIS A 1 128 ? -34.360 17.112 -19.321 1.00 29.42 128 HIS A C 1
ATOM 928 O O . HIS A 1 128 ? -33.213 17.557 -19.304 1.00 29.42 128 HIS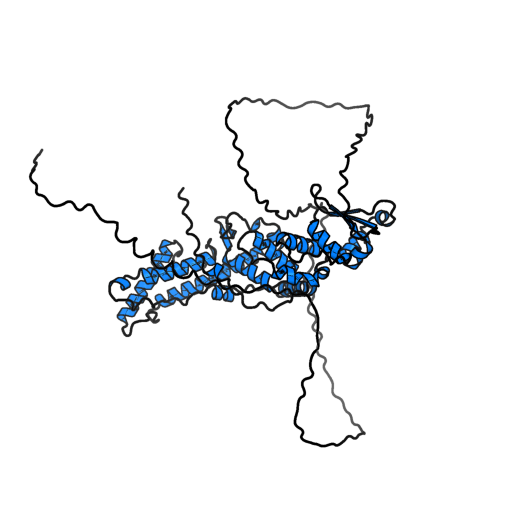 A O 1
ATOM 934 N N . ASP A 1 129 ? -35.330 17.500 -20.142 1.00 28.52 129 ASP A N 1
ATOM 935 C CA . ASP A 1 129 ? -35.305 18.532 -21.165 1.00 28.52 129 ASP A CA 1
ATOM 936 C C . ASP A 1 129 ? -35.428 19.958 -20.596 1.00 28.52 129 ASP A C 1
ATOM 938 O O . ASP A 1 129 ? -36.067 20.185 -19.572 1.00 28.52 129 ASP A O 1
ATOM 942 N N . GLU A 1 130 ? -34.837 20.873 -21.371 1.00 31.94 130 GLU A N 1
ATOM 943 C CA . GLU A 1 130 ? -35.264 22.236 -21.732 1.00 31.94 130 GLU A CA 1
ATOM 944 C C . GLU A 1 130 ? -35.498 23.354 -20.693 1.00 31.94 130 GLU A C 1
ATOM 946 O O . GLU A 1 130 ? -36.411 23.309 -19.881 1.00 31.94 130 GLU A O 1
ATOM 951 N N . SER A 1 131 ? -34.781 24.465 -20.971 1.00 31.62 131 SER A N 1
ATOM 952 C CA . SER A 1 131 ? -35.230 25.878 -20.968 1.00 31.62 131 SER A CA 1
ATOM 953 C C . SER A 1 131 ? -35.576 26.490 -19.592 1.00 31.62 131 SER A C 1
ATOM 955 O O . SER A 1 131 ? -36.276 25.905 -18.788 1.00 31.62 131 SER A O 1
ATOM 957 N N . THR A 1 132 ? -35.123 27.685 -19.203 1.00 32.66 132 THR A N 1
ATOM 958 C CA . THR A 1 132 ? -35.344 28.973 -19.874 1.00 32.66 132 THR A CA 1
ATOM 959 C C . THR A 1 132 ? -34.430 30.065 -19.280 1.00 32.66 132 THR A C 1
ATOM 961 O O . THR A 1 132 ? -34.027 30.031 -18.122 1.00 32.66 132 THR A O 1
ATOM 964 N N . THR A 1 133 ? -34.130 31.034 -20.139 1.00 34.00 133 THR A N 1
ATOM 965 C CA . THR A 1 133 ? -33.453 32.336 -20.002 1.00 34.00 133 THR A CA 1
ATOM 966 C C . THR A 1 133 ? -33.841 33.242 -18.819 1.00 34.00 133 THR A C 1
ATOM 968 O O . THR A 1 133 ? -35.017 33.309 -18.477 1.00 34.00 133 THR A O 1
ATOM 971 N N . GLY A 1 134 ? -32.915 34.130 -18.409 1.00 30.67 134 GLY A N 1
ATOM 972 C CA . GLY A 1 134 ? -33.243 35.565 -18.276 1.00 30.67 134 GLY A CA 1
ATOM 973 C C . GLY A 1 134 ? -32.669 36.366 -17.091 1.00 30.67 134 GLY A C 1
ATOM 974 O O . GLY A 1 134 ? -33.071 36.138 -15.961 1.00 30.67 134 GLY A O 1
ATOM 975 N N . GLN A 1 135 ? -31.863 37.388 -17.440 1.00 36.19 135 GLN A N 1
ATOM 976 C CA . GLN A 1 135 ? -31.653 38.717 -16.802 1.00 36.19 135 GLN A CA 1
ATOM 977 C C . GLN A 1 135 ? -30.962 38.787 -15.423 1.00 36.19 135 GLN A C 1
ATOM 979 O O . GLN A 1 135 ? -31.396 38.164 -14.467 1.00 36.19 135 GLN A O 1
ATOM 984 N N . GLU A 1 136 ? -29.805 39.440 -15.235 1.00 34.66 136 GLU A N 1
ATOM 985 C CA . GLU A 1 136 ? -29.369 40.847 -15.457 1.00 34.66 136 GLU A CA 1
ATOM 986 C C . GLU A 1 136 ? -30.077 41.936 -14.624 1.00 34.66 136 GLU A C 1
ATOM 988 O O . GLU A 1 136 ? -31.280 42.150 -14.740 1.00 34.66 136 GLU A O 1
ATOM 993 N N . GLY A 1 137 ? -29.253 42.705 -13.891 1.00 33.72 137 GLY A N 1
ATOM 994 C CA . GLY A 1 137 ? -29.560 43.988 -13.236 1.00 33.72 137 GLY A CA 1
ATOM 995 C C . GLY A 1 137 ? -29.553 43.888 -11.703 1.00 33.72 137 GLY A C 1
ATOM 996 O O . GLY A 1 137 ? -30.188 43.009 -11.147 1.00 33.72 137 GLY A O 1
ATOM 997 N N . GLY A 1 138 ? -28.878 44.723 -10.915 1.00 32.31 138 GLY A N 1
ATOM 998 C CA . GLY A 1 138 ? -28.186 45.985 -11.152 1.00 32.31 138 GLY A CA 1
ATOM 999 C C . GLY A 1 138 ? -27.714 46.568 -9.803 1.00 32.31 138 GLY A C 1
ATOM 1000 O O . GLY A 1 138 ? -28.132 46.126 -8.737 1.00 32.31 138 GLY A O 1
ATOM 1001 N N . ASN A 1 139 ? -26.801 47.532 -9.892 1.00 36.47 139 ASN A N 1
ATOM 1002 C CA . ASN A 1 139 ? -25.975 48.137 -8.836 1.00 36.47 139 ASN A CA 1
ATOM 1003 C C . ASN A 1 139 ? -26.704 49.020 -7.798 1.00 36.47 139 ASN A C 1
ATOM 1005 O O . ASN A 1 139 ? -27.749 49.587 -8.106 1.00 36.47 139 ASN A O 1
ATOM 1009 N N . ASN A 1 140 ? -26.052 49.226 -6.636 1.00 36.50 140 ASN A N 1
ATOM 1010 C CA . ASN A 1 140 ? -25.716 50.512 -5.953 1.00 36.50 140 ASN A CA 1
ATOM 1011 C C . ASN A 1 140 ? -25.425 50.218 -4.459 1.00 36.50 140 ASN A C 1
ATOM 1013 O O . ASN A 1 140 ? -26.252 49.606 -3.798 1.00 36.50 140 ASN A O 1
ATOM 1017 N N . VAL A 1 141 ? -24.220 50.395 -3.894 1.00 38.06 141 VAL A N 1
ATOM 1018 C CA . VAL A 1 141 ? -23.436 51.614 -3.560 1.00 38.06 141 VAL A CA 1
ATOM 1019 C C . VAL A 1 141 ? -24.192 52.618 -2.677 1.00 38.06 141 VAL A C 1
ATOM 1021 O O . VAL A 1 141 ? -25.101 53.282 -3.163 1.00 38.06 141 VAL A O 1
ATOM 1024 N N . GLY A 1 142 ? -23.728 52.807 -1.428 1.00 35.75 142 GLY A N 1
ATOM 1025 C CA . GLY A 1 142 ? -23.981 54.033 -0.653 1.00 35.75 142 GLY A CA 1
ATOM 1026 C C . GLY A 1 142 ? -23.958 53.937 0.885 1.00 35.75 142 GLY A C 1
ATOM 1027 O O . GLY A 1 142 ? -25.000 53.725 1.480 1.00 35.75 142 GLY A O 1
ATOM 1028 N N . GLN A 1 143 ? -22.785 54.224 1.472 1.00 34.41 143 GLN A N 1
ATOM 1029 C CA . GLN A 1 143 ? -22.524 55.003 2.711 1.00 34.41 143 GLN A CA 1
ATOM 1030 C C . GLN A 1 143 ? -22.883 54.494 4.137 1.00 34.41 143 GLN A C 1
ATOM 1032 O O . GLN A 1 143 ? -24.029 54.253 4.494 1.00 34.41 143 GLN A O 1
ATOM 1037 N N . GLU A 1 144 ? -21.827 54.465 4.968 1.00 38.31 144 GLU A N 1
ATOM 1038 C CA . GLU A 1 144 ? -21.741 54.494 6.448 1.00 38.31 144 GLU A CA 1
ATOM 1039 C C . GLU A 1 144 ? -22.122 55.884 7.053 1.00 38.31 144 GLU A C 1
ATOM 1041 O O . GLU A 1 144 ? -22.393 56.805 6.281 1.00 38.31 144 GLU A O 1
ATOM 1046 N N . PRO A 1 145 ? -21.880 56.181 8.358 1.00 52.75 145 PRO A N 1
ATOM 1047 C CA . PRO A 1 145 ? -22.267 55.518 9.619 1.00 52.75 145 PRO A CA 1
ATOM 1048 C C . PRO A 1 145 ? -22.963 56.505 10.598 1.00 52.75 145 PRO A C 1
ATOM 1050 O O . PRO A 1 145 ? -22.858 57.721 10.449 1.00 52.75 145 PRO A O 1
ATOM 1053 N N . GLY A 1 146 ? -23.575 56.011 11.682 1.00 33.28 146 GLY A N 1
ATOM 1054 C CA . GLY A 1 146 ? -23.939 56.888 12.804 1.00 33.28 146 GLY A CA 1
ATOM 1055 C C . GLY A 1 146 ? -24.785 56.266 13.918 1.00 33.28 146 GLY A C 1
ATOM 1056 O O . GLY A 1 146 ? -25.929 55.904 13.692 1.00 33.28 146 GLY A O 1
ATOM 1057 N N . GLU A 1 147 ? -24.193 56.258 15.116 1.00 35.59 147 GLU A N 1
ATOM 1058 C CA . GLU A 1 147 ? -24.811 56.393 16.450 1.00 35.59 147 GLU A CA 1
ATOM 1059 C C . GLU A 1 147 ? -25.532 55.206 17.130 1.00 35.59 147 GLU A C 1
ATOM 1061 O O . GLU A 1 147 ? -26.586 54.721 16.731 1.00 35.59 147 GLU A O 1
ATOM 1066 N N . GLN A 1 148 ? -24.948 54.820 18.275 1.00 44.38 148 GLN A N 1
ATOM 1067 C CA . GLN A 1 148 ? -25.586 54.117 19.395 1.00 44.38 148 GLN A CA 1
ATOM 1068 C C . GLN A 1 148 ? -26.621 55.030 20.081 1.00 44.38 148 GLN A C 1
ATOM 1070 O O . GLN A 1 148 ? -26.429 56.247 20.113 1.00 44.38 148 GLN A O 1
ATOM 1075 N N . PRO A 1 149 ? -27.653 54.459 20.730 1.00 50.75 149 PRO A N 1
ATOM 1076 C CA . PRO A 1 149 ? -27.538 54.248 22.181 1.00 50.75 149 PRO A CA 1
ATOM 1077 C C . PRO A 1 149 ? -28.211 52.955 22.701 1.00 50.75 149 PRO A C 1
ATOM 1079 O O . PRO A 1 149 ? -29.248 52.517 22.214 1.00 50.75 149 PRO A O 1
ATOM 1082 N N . SER A 1 150 ? -27.625 52.375 23.751 1.00 43.31 150 SER A N 1
ATOM 1083 C CA . SER A 1 150 ? -28.297 51.488 24.729 1.00 43.31 150 SER A CA 1
ATOM 1084 C C . SER A 1 150 ? -28.997 52.362 25.804 1.00 43.31 150 SER A C 1
ATOM 1086 O O . SER A 1 150 ? -28.661 53.549 25.849 1.00 43.31 150 SER A O 1
ATOM 1088 N N . PRO A 1 151 ? -29.853 51.861 26.733 1.00 57.50 151 PRO A N 1
ATOM 1089 C CA . PRO A 1 151 ? -30.043 50.460 27.139 1.00 57.50 151 PRO A CA 1
ATOM 1090 C C . PRO A 1 151 ? -31.499 50.038 27.509 1.00 57.50 151 PRO A C 1
ATOM 1092 O O . PRO A 1 151 ? -32.444 50.810 27.410 1.00 57.50 151 PRO A O 1
ATOM 1095 N N . GLU A 1 152 ? -31.597 48.803 28.023 1.00 35.75 152 GLU A N 1
ATOM 1096 C CA . GLU A 1 152 ? -32.549 48.298 29.036 1.00 35.75 152 GLU A CA 1
ATOM 1097 C C . GLU A 1 152 ? -33.878 47.600 28.648 1.00 35.75 152 GLU A C 1
ATOM 1099 O O . GLU A 1 152 ? -34.779 48.160 28.034 1.00 35.75 152 GLU A O 1
ATOM 1104 N N . ASN A 1 153 ? -33.996 46.395 29.238 1.00 40.03 153 ASN A N 1
ATOM 1105 C CA . ASN A 1 153 ? -35.180 45.669 29.727 1.00 40.03 153 ASN A CA 1
ATOM 1106 C C . ASN A 1 153 ? -35.805 44.545 28.879 1.00 40.03 153 ASN A C 1
ATOM 1108 O O . ASN A 1 153 ? -36.329 44.757 27.793 1.00 40.03 153 ASN A O 1
ATOM 1112 N N . GLY A 1 154 ? -35.855 43.351 29.496 1.00 39.66 154 GLY A N 1
ATOM 1113 C CA . GLY A 1 154 ? -36.895 42.347 29.239 1.00 39.66 154 GLY A CA 1
ATOM 1114 C C . GLY A 1 154 ? -36.446 40.968 28.749 1.00 39.66 154 GLY A C 1
ATOM 1115 O O . GLY A 1 154 ? -37.004 40.471 27.780 1.00 39.66 154 GLY A O 1
ATOM 1116 N N . ALA A 1 155 ? -35.469 40.322 29.395 1.00 37.94 155 ALA A N 1
ATOM 1117 C CA . ALA A 1 155 ? -35.160 38.913 29.131 1.00 37.94 155 ALA A CA 1
ATOM 1118 C C . ALA A 1 155 ? -36.189 37.987 29.813 1.00 37.94 155 ALA A C 1
ATOM 1120 O O . ALA A 1 155 ? -36.006 37.579 30.960 1.00 37.94 155 ALA A O 1
ATOM 1121 N N . GLU A 1 156 ? -37.261 37.643 29.100 1.00 39.06 156 GLU A N 1
ATOM 1122 C CA . GLU A 1 156 ? -38.090 36.475 29.404 1.00 39.06 156 GLU A CA 1
ATOM 1123 C C . GLU A 1 156 ? -37.471 35.255 28.706 1.00 39.06 156 GLU A C 1
ATOM 1125 O O . GLU A 1 156 ? -37.456 35.134 27.480 1.00 39.06 156 GLU A O 1
ATOM 1130 N N . ILE A 1 157 ? -36.865 34.381 29.508 1.00 46.50 157 ILE A N 1
ATOM 1131 C CA . ILE A 1 157 ? -36.182 33.166 29.064 1.00 46.50 157 ILE A CA 1
ATOM 1132 C C . ILE A 1 157 ? -37.245 32.139 28.656 1.00 46.50 157 ILE A C 1
ATOM 1134 O O . ILE A 1 157 ? -37.697 31.333 29.467 1.00 46.50 157 ILE A O 1
ATOM 1138 N N . VAL A 1 158 ? -37.619 32.140 27.379 1.00 46.28 158 VAL A N 1
ATOM 1139 C CA . VAL A 1 158 ? -38.244 30.980 26.738 1.00 46.28 158 VAL A CA 1
ATOM 1140 C C . VAL A 1 158 ? -37.115 30.024 26.368 1.00 46.28 158 VAL A C 1
ATOM 1142 O O . VAL A 1 158 ? -36.411 30.222 25.380 1.00 46.28 158 VAL A O 1
ATOM 1145 N N . GLN A 1 159 ? -36.897 29.000 27.195 1.00 43.97 159 GLN A N 1
ATOM 1146 C CA . GLN A 1 159 ? -36.030 27.887 26.818 1.00 43.97 159 GLN A CA 1
ATOM 1147 C C . GLN A 1 159 ? -36.672 27.149 25.634 1.00 43.97 159 GLN A C 1
ATOM 1149 O O . GLN A 1 159 ? -37.802 26.670 25.775 1.00 43.97 159 GLN A O 1
ATOM 1154 N N . PRO A 1 160 ? -35.993 27.004 24.483 1.00 40.34 160 PRO A N 1
ATOM 1155 C CA . PRO A 1 160 ? -36.443 26.069 23.473 1.00 40.34 160 PRO A CA 1
ATOM 1156 C C . PRO A 1 160 ? -36.220 24.658 24.023 1.00 40.34 160 PRO A C 1
ATOM 1158 O O . PRO A 1 160 ? -35.088 24.193 24.165 1.00 40.34 160 PRO A O 1
ATOM 1161 N N . LYS A 1 161 ? -37.319 23.977 24.357 1.00 45.56 161 LYS A N 1
ATOM 1162 C CA . LYS A 1 161 ? -37.355 22.517 24.441 1.00 45.56 161 LYS A CA 1
ATOM 1163 C C . LYS A 1 161 ? -37.090 21.967 23.042 1.00 45.56 161 LYS A C 1
ATOM 1165 O O . LYS A 1 161 ? -38.021 21.721 22.284 1.00 45.56 161 LYS A O 1
ATOM 1170 N N . THR A 1 162 ? -35.822 21.792 22.698 1.00 41.72 162 THR A N 1
ATOM 1171 C CA . THR A 1 162 ? -35.441 20.907 21.600 1.00 41.72 162 THR A CA 1
ATOM 1172 C C . THR A 1 162 ? -35.335 19.505 22.186 1.00 41.72 162 THR A C 1
ATOM 1174 O O . THR A 1 162 ? -34.257 19.021 22.518 1.00 41.72 162 THR A O 1
ATOM 1177 N N . GLU A 1 163 ? -36.496 18.883 22.391 1.00 49.56 163 GLU A N 1
ATOM 1178 C CA . GLU A 1 163 ? -36.619 17.429 22.413 1.00 49.56 163 GLU A CA 1
ATOM 1179 C C . GLU A 1 163 ? -36.330 16.965 20.975 1.00 49.56 163 GLU A C 1
ATOM 1181 O O . GLU A 1 163 ? -37.218 16.836 20.140 1.00 49.56 163 GLU A O 1
ATOM 1186 N N . GLU A 1 164 ? -35.039 16.834 20.652 1.00 46.31 164 GLU A N 1
ATOM 1187 C CA . GLU A 1 164 ? -34.598 15.968 19.565 1.00 46.31 164 GLU A CA 1
ATOM 1188 C C . GLU A 1 164 ? -34.965 14.548 19.990 1.00 46.31 164 GLU A C 1
ATOM 1190 O O . GLU A 1 164 ? -34.334 13.975 20.883 1.00 46.31 164 GLU A O 1
ATOM 1195 N N . ASP A 1 165 ? -36.000 13.997 19.360 1.00 42.34 165 ASP A N 1
ATOM 1196 C CA . ASP A 1 165 ? -36.264 12.565 19.300 1.00 42.34 165 ASP A CA 1
ATOM 1197 C C . ASP A 1 165 ? -35.032 11.877 18.697 1.00 42.34 165 ASP A C 1
ATOM 1199 O O . ASP A 1 165 ? -34.937 11.610 17.497 1.00 42.34 165 ASP A O 1
ATOM 1203 N N . ALA A 1 166 ? -34.027 11.650 19.542 1.00 55.16 166 ALA A N 1
ATOM 1204 C CA . ALA A 1 166 ? -32.832 10.915 19.205 1.00 55.16 166 ALA A CA 1
ATOM 1205 C C . ALA A 1 166 ? -33.280 9.506 18.827 1.00 55.16 166 ALA A C 1
ATOM 1207 O O . ALA A 1 166 ? -33.604 8.693 19.695 1.00 55.16 166 ALA A O 1
ATOM 1208 N N . VAL A 1 167 ? -33.322 9.235 17.521 1.00 56.41 167 VAL A N 1
ATOM 1209 C CA . VAL A 1 167 ? -33.494 7.894 16.966 1.00 56.41 167 VAL A CA 1
ATOM 1210 C C . VAL A 1 167 ? -32.479 6.999 17.669 1.00 56.41 167 VAL A C 1
ATOM 1212 O O . VAL A 1 167 ? -31.269 7.088 17.453 1.00 56.41 167 VAL A O 1
ATOM 1215 N N . THR A 1 168 ? -32.969 6.195 18.608 1.00 74.25 168 THR A N 1
ATOM 1216 C CA . THR A 1 168 ? -32.130 5.337 19.432 1.00 74.25 168 THR A CA 1
ATOM 1217 C C . THR A 1 168 ? -31.740 4.152 18.570 1.00 74.25 168 THR A C 1
ATOM 1219 O O . THR A 1 168 ? -32.503 3.202 18.409 1.00 74.25 168 THR A O 1
ATOM 1222 N N . ASN A 1 169 ? -30.556 4.234 17.957 1.00 84.19 169 ASN A N 1
ATOM 1223 C CA . ASN A 1 169 ? -30.018 3.127 17.174 1.00 84.19 169 ASN A CA 1
ATOM 1224 C C . ASN A 1 169 ? -30.040 1.841 18.023 1.00 84.19 169 ASN A C 1
ATOM 1226 O O . ASN A 1 169 ? -29.641 1.891 19.198 1.00 84.19 169 ASN A O 1
ATOM 1230 N N . PRO A 1 170 ? -30.502 0.709 17.456 1.00 92.75 170 PRO A N 1
ATOM 1231 C CA . PRO A 1 170 ? -30.589 -0.550 18.182 1.00 92.75 170 PRO A CA 1
ATOM 1232 C C . PRO A 1 170 ? -29.223 -0.924 18.763 1.00 92.75 170 PRO A C 1
ATOM 1234 O O . PRO A 1 170 ? -28.184 -0.732 18.128 1.00 92.75 170 PRO A O 1
ATOM 1237 N N . ILE A 1 171 ? -29.230 -1.426 19.998 1.00 95.62 171 ILE A N 1
ATOM 1238 C CA . ILE A 1 171 ? -28.012 -1.797 20.720 1.00 95.62 171 ILE A CA 1
ATOM 1239 C C . ILE A 1 171 ? -27.649 -3.240 20.366 1.00 95.62 171 ILE A C 1
ATOM 1241 O O . ILE A 1 171 ? -28.399 -4.164 20.673 1.00 95.62 171 ILE A O 1
ATOM 1245 N N . GLU A 1 172 ? -26.480 -3.438 19.763 1.00 97.12 172 GLU A N 1
ATOM 1246 C CA . GLU A 1 172 ? -25.889 -4.757 19.530 1.00 97.12 172 GLU A CA 1
ATOM 1247 C C . GLU A 1 172 ? -25.145 -5.203 20.804 1.00 97.12 172 GLU A C 1
ATOM 1249 O O . GLU A 1 172 ? -24.214 -4.536 21.260 1.00 97.12 172 GLU A O 1
ATOM 1254 N N . SER A 1 173 ? -25.587 -6.302 21.424 1.00 97.19 173 SER A N 1
ATOM 1255 C CA . SER A 1 173 ? -25.038 -6.798 22.695 1.00 97.19 173 SER A CA 1
ATOM 1256 C C . SER A 1 173 ? -23.973 -7.872 22.470 1.00 97.19 173 SER A C 1
ATOM 1258 O O . SER A 1 173 ? -24.242 -8.884 21.830 1.00 97.19 173 SER A O 1
ATOM 1260 N N . PHE A 1 174 ? -22.778 -7.663 23.028 1.00 97.25 174 PHE A N 1
ATOM 1261 C CA . PHE A 1 174 ? -21.685 -8.647 23.102 1.00 97.25 174 PHE A CA 1
ATOM 1262 C C . PHE A 1 174 ? -21.579 -9.321 24.476 1.00 97.25 174 PHE A C 1
ATOM 1264 O O . PHE A 1 174 ? -20.818 -10.272 24.652 1.00 97.25 174 PHE A O 1
ATOM 1271 N N . ASP A 1 175 ? -22.300 -8.791 25.462 1.00 95.94 175 ASP A N 1
ATOM 1272 C CA . ASP A 1 175 ? -22.397 -9.317 26.817 1.00 95.94 175 ASP A CA 1
ATOM 1273 C C . ASP A 1 175 ? -23.732 -8.865 27.412 1.00 95.94 175 ASP A C 1
ATOM 1275 O O . ASP A 1 175 ? -23.982 -7.663 27.545 1.00 95.94 175 ASP A O 1
ATOM 1279 N N . ASP A 1 176 ? -24.585 -9.819 27.780 1.00 94.75 176 ASP A N 1
ATOM 1280 C CA . ASP A 1 176 ? -25.902 -9.550 28.370 1.00 94.75 176 ASP A CA 1
ATOM 1281 C C . ASP A 1 176 ? -25.799 -8.812 29.713 1.00 94.75 176 ASP A C 1
ATOM 1283 O O . ASP A 1 176 ? -26.707 -8.071 30.097 1.00 94.75 176 ASP A O 1
ATOM 1287 N N . HIS A 1 177 ? -24.660 -8.950 30.395 1.00 94.69 177 HIS A N 1
ATOM 1288 C CA . HIS A 1 177 ? -24.308 -8.231 31.617 1.00 94.69 177 HIS A CA 1
ATOM 1289 C C . HIS A 1 177 ? -23.331 -7.074 31.357 1.00 94.69 177 HIS A C 1
ATOM 1291 O O . HIS A 1 177 ? -22.712 -6.548 32.286 1.00 94.69 177 HIS A O 1
ATOM 1297 N N . GLY A 1 178 ? -23.182 -6.666 30.094 1.00 94.75 178 GLY A N 1
ATOM 1298 C CA . GLY A 1 178 ? -22.325 -5.566 29.686 1.00 94.75 178 GLY A CA 1
ATOM 1299 C C . GLY A 1 178 ? -22.701 -4.263 30.388 1.00 94.75 178 GLY A C 1
ATOM 1300 O O . GLY A 1 178 ? -23.848 -3.818 30.344 1.00 94.75 178 GLY A O 1
ATOM 1301 N N . ASN A 1 179 ? -21.712 -3.641 31.028 1.00 94.50 179 ASN A N 1
ATOM 1302 C CA . ASN A 1 179 ? -21.874 -2.416 31.808 1.00 94.50 179 ASN A CA 1
ATOM 1303 C C . ASN A 1 179 ? -21.432 -1.146 31.066 1.00 94.50 179 ASN A C 1
ATOM 1305 O O . ASN A 1 179 ? -21.461 -0.071 31.653 1.00 94.50 179 ASN A O 1
ATOM 1309 N N . LEU A 1 180 ? -20.989 -1.268 29.813 1.00 95.56 180 LEU A N 1
ATOM 1310 C CA . LEU A 1 180 ? -20.466 -0.176 28.995 1.00 95.56 180 LEU A CA 1
ATOM 1311 C C . LEU A 1 180 ? -21.168 -0.164 27.636 1.00 95.56 180 LEU A C 1
ATOM 1313 O O . LEU A 1 180 ? -21.328 -1.208 27.007 1.00 95.56 180 LEU A O 1
ATOM 1317 N N . THR A 1 181 ? -21.549 1.023 27.169 1.00 96.50 181 THR A N 1
ATOM 1318 C CA . THR A 1 181 ? -22.068 1.242 25.815 1.00 96.50 181 THR A CA 1
ATOM 1319 C C . THR A 1 181 ? -21.050 2.021 24.988 1.00 96.50 181 THR A C 1
ATOM 1321 O O . THR A 1 181 ? -20.676 3.139 25.339 1.00 96.50 181 THR A O 1
ATOM 1324 N N . LEU A 1 182 ? -20.599 1.450 23.874 1.00 97.50 182 LEU A N 1
ATOM 1325 C CA . LEU A 1 182 ? -19.774 2.149 22.891 1.00 97.50 182 LEU A CA 1
ATOM 1326 C C . LEU A 1 182 ? -20.670 2.706 21.788 1.00 97.50 182 LEU A C 1
ATOM 1328 O O . LEU A 1 182 ? -21.422 1.952 21.182 1.00 97.50 182 LEU A O 1
ATOM 1332 N N . ILE A 1 183 ? -20.560 3.999 21.497 1.00 97.25 183 ILE A N 1
ATOM 1333 C CA . ILE A 1 183 ? -21.209 4.629 20.342 1.00 97.25 183 ILE A CA 1
ATOM 1334 C C . ILE A 1 183 ? -20.133 4.843 19.284 1.00 97.25 183 ILE A C 1
ATOM 1336 O O . ILE A 1 183 ? -19.279 5.715 19.447 1.00 97.25 183 ILE A O 1
ATOM 1340 N N . VAL A 1 184 ? -20.143 4.036 18.227 1.00 98.06 184 VAL A N 1
ATOM 1341 C CA . VAL A 1 184 ? -19.056 3.959 17.239 1.00 98.06 184 VAL A CA 1
ATOM 1342 C C . VAL A 1 184 ? -19.536 4.465 15.888 1.00 98.06 184 VAL A C 1
ATOM 1344 O O . VAL A 1 184 ? -20.627 4.106 15.458 1.00 98.06 184 VAL A O 1
ATOM 1347 N N . GLY A 1 185 ? -18.711 5.265 15.211 1.00 97.25 185 GLY A N 1
ATOM 1348 C CA . GLY A 1 185 ? -18.998 5.805 13.883 1.00 97.25 185 GLY A CA 1
ATOM 1349 C C . GLY A 1 185 ? -19.559 7.231 13.881 1.00 97.25 185 GLY A C 1
ATOM 1350 O O . GLY A 1 185 ? -19.894 7.825 14.913 1.00 97.25 185 GLY A O 1
ATOM 1351 N N . LYS A 1 186 ? -19.645 7.806 12.680 1.00 94.69 186 LYS A N 1
ATOM 1352 C CA . LYS A 1 186 ? -20.158 9.165 12.443 1.00 94.69 186 LYS A CA 1
ATOM 1353 C C . LYS A 1 186 ? -21.670 9.221 12.648 1.00 94.69 186 LYS A C 1
ATOM 1355 O O . LYS A 1 186 ? -22.336 8.204 12.521 1.00 94.69 186 LYS A O 1
ATOM 1360 N N . ALA A 1 187 ? -22.217 10.407 12.923 1.00 89.38 187 ALA A N 1
ATOM 1361 C CA . ALA A 1 187 ? -23.624 10.597 13.309 1.00 89.38 187 ALA A CA 1
ATOM 1362 C C . ALA A 1 187 ? -24.651 9.889 12.396 1.00 89.38 187 ALA A C 1
ATOM 1364 O O . ALA A 1 187 ? -25.657 9.389 12.882 1.00 89.38 187 ALA A O 1
ATOM 1365 N N . ASN A 1 188 ? -24.376 9.790 11.094 1.00 89.19 188 ASN A N 1
ATOM 1366 C CA . ASN A 1 188 ? -25.237 9.138 10.103 1.00 89.19 188 ASN A CA 1
ATOM 1367 C C . ASN A 1 188 ? -25.069 7.607 9.989 1.00 89.19 188 ASN A C 1
ATOM 1369 O O . ASN A 1 188 ? -25.832 6.971 9.272 1.00 89.19 188 ASN A O 1
ATOM 1373 N N . ALA A 1 189 ? -24.072 7.022 10.650 1.00 92.50 189 ALA A N 1
ATOM 1374 C CA . ALA A 1 189 ? -23.731 5.599 10.593 1.00 92.50 189 ALA A CA 1
ATOM 1375 C C . ALA A 1 189 ? -23.290 5.072 11.973 1.00 92.50 189 ALA A C 1
ATOM 1377 O O . ALA A 1 189 ? -22.381 4.247 12.077 1.00 92.50 189 ALA A O 1
ATOM 1378 N N . GLN A 1 190 ? -23.892 5.601 13.044 1.00 96.12 190 GLN A N 1
ATOM 1379 C CA . GLN A 1 190 ? -23.563 5.212 14.411 1.00 96.12 190 GLN A CA 1
ATOM 1380 C C . GLN A 1 190 ? -24.146 3.851 14.771 1.00 96.12 190 GLN A C 1
ATOM 1382 O O . GLN A 1 190 ? -25.322 3.585 14.539 1.00 96.12 190 GLN A O 1
ATOM 1387 N N . VAL A 1 191 ? -23.334 3.026 15.425 1.00 97.44 191 VAL A N 1
ATOM 1388 C CA . VAL A 1 191 ? -23.763 1.753 16.007 1.00 97.44 191 VAL A CA 1
ATOM 1389 C C . VAL A 1 191 ? -23.481 1.768 17.503 1.00 97.44 191 VAL A C 1
ATOM 1391 O O . VAL A 1 191 ? -22.405 2.186 17.941 1.00 97.44 191 VAL A O 1
ATOM 1394 N N . ASN A 1 192 ? -24.462 1.314 18.281 1.00 97.50 192 ASN A N 1
ATOM 1395 C CA . ASN A 1 192 ? -24.373 1.219 19.730 1.00 97.50 192 ASN A CA 1
ATOM 1396 C C . ASN A 1 192 ? -24.019 -0.220 20.114 1.00 97.50 192 ASN A C 1
ATOM 1398 O O . ASN A 1 192 ? -24.794 -1.134 19.846 1.00 97.50 192 ASN A O 1
ATOM 1402 N N . PHE A 1 193 ? -22.882 -0.424 20.771 1.00 98.06 193 PHE A N 1
ATOM 1403 C CA . PHE A 1 193 ? -22.446 -1.738 21.240 1.00 98.06 193 PHE A CA 1
ATOM 1404 C C . PHE A 1 193 ? -22.518 -1.820 22.762 1.00 98.06 193 PHE A C 1
ATOM 1406 O O . PHE A 1 193 ? -21.858 -1.035 23.443 1.00 98.06 193 PHE A O 1
ATOM 1413 N N . ARG A 1 194 ? -23.258 -2.789 23.310 1.00 97.62 194 ARG A N 1
ATOM 1414 C CA . ARG A 1 194 ? -23.204 -3.118 24.742 1.00 97.62 194 ARG A CA 1
ATOM 1415 C C . ARG A 1 194 ? -22.115 -4.156 24.983 1.00 97.62 194 ARG A C 1
ATOM 1417 O O . ARG A 1 194 ? -22.130 -5.232 24.394 1.00 97.62 194 ARG A O 1
ATOM 1424 N N . VAL A 1 195 ? -21.163 -3.814 25.843 1.00 97.75 195 VAL A N 1
ATOM 1425 C CA . VAL A 1 195 ? -19.926 -4.570 26.065 1.00 97.75 195 VAL A CA 1
ATOM 1426 C C . VAL A 1 195 ? -19.558 -4.601 27.547 1.00 97.75 195 VAL A C 1
ATOM 1428 O O . VAL A 1 195 ? -20.078 -3.844 28.369 1.00 97.75 195 VAL A O 1
ATOM 1431 N N . CYS A 1 196 ? -18.598 -5.453 27.895 1.00 96.81 196 CYS A N 1
ATOM 1432 C CA . CYS A 1 196 ? -18.043 -5.538 29.240 1.00 96.81 196 CYS A CA 1
ATOM 1433 C C . CYS A 1 196 ? -16.751 -4.730 29.326 1.00 96.81 196 CYS A C 1
ATOM 1435 O O . CYS A 1 196 ? -15.722 -5.097 28.747 1.00 96.81 196 CYS A O 1
ATOM 1437 N N . SER A 1 197 ? -16.776 -3.649 30.107 1.00 96.06 197 SER A N 1
ATOM 1438 C CA . SER A 1 197 ? -15.602 -2.791 30.336 1.00 96.06 197 SER A CA 1
ATOM 1439 C C . SER A 1 197 ? -14.394 -3.571 30.882 1.00 96.06 197 SER A C 1
ATOM 1441 O O . SER A 1 197 ? -13.245 -3.263 30.552 1.00 96.06 197 SER A O 1
ATOM 1443 N N . TYR A 1 198 ? -14.628 -4.624 31.677 1.00 96.31 198 TYR A N 1
ATOM 1444 C CA . TYR A 1 198 ? -13.576 -5.490 32.214 1.00 96.31 198 TYR A CA 1
ATOM 1445 C C . TYR A 1 198 ? -12.911 -6.358 31.144 1.00 96.31 198 TYR A C 1
ATOM 1447 O O . TYR A 1 198 ? -11.722 -6.660 31.256 1.00 96.31 198 TYR A O 1
ATOM 1455 N N . SER A 1 199 ? -13.638 -6.785 30.116 1.00 97.75 199 SER A N 1
ATOM 1456 C CA . SER A 1 199 ? -13.052 -7.537 29.002 1.00 97.75 199 SER A CA 1
ATOM 1457 C C . SER A 1 199 ? -12.193 -6.620 28.131 1.00 97.75 199 SER A C 1
ATOM 1459 O O . SER A 1 199 ? -11.030 -6.937 27.883 1.00 97.75 199 SER A O 1
ATOM 1461 N N . LEU A 1 200 ? -12.687 -5.422 27.804 1.00 97.25 200 LEU A N 1
ATOM 1462 C CA . LEU A 1 200 ? -11.935 -4.426 27.030 1.00 97.25 200 LEU A CA 1
ATOM 1463 C C . LEU A 1 200 ? -10.643 -3.963 27.717 1.00 97.25 200 LEU A C 1
ATOM 1465 O O . LEU A 1 200 ? -9.580 -3.956 27.093 1.00 97.25 200 LEU A O 1
ATOM 1469 N N . ARG A 1 201 ? -10.689 -3.632 29.015 1.00 96.50 201 ARG A N 1
ATOM 1470 C CA . ARG A 1 201 ? -9.484 -3.181 29.739 1.00 96.50 201 ARG A CA 1
ATOM 1471 C C . ARG A 1 201 ? -8.397 -4.256 29.808 1.00 96.50 201 ARG A C 1
ATOM 1473 O O . ARG A 1 201 ? -7.217 -3.930 29.855 1.00 96.50 201 ARG A O 1
ATOM 1480 N N . ARG A 1 202 ? -8.785 -5.540 29.841 1.00 96.94 202 ARG A N 1
ATOM 1481 C CA . ARG A 1 202 ? -7.846 -6.669 29.951 1.00 96.94 202 ARG A CA 1
ATOM 1482 C C . ARG A 1 202 ? -7.041 -6.871 28.672 1.00 96.94 202 ARG A C 1
ATOM 1484 O O . ARG A 1 202 ? -5.886 -7.275 28.748 1.00 96.94 202 ARG A O 1
ATOM 1491 N N . VAL A 1 203 ? -7.633 -6.591 27.512 1.00 96.88 203 VAL A N 1
ATOM 1492 C CA . VAL A 1 203 ? -6.989 -6.836 26.213 1.00 96.88 203 VAL A CA 1
ATOM 1493 C C . VAL A 1 203 ? -6.134 -5.667 25.722 1.00 96.88 203 VAL A C 1
ATOM 1495 O O . VAL A 1 203 ? -5.319 -5.842 24.817 1.00 96.88 203 VAL A O 1
ATOM 1498 N N . SER A 1 204 ? -6.303 -4.467 26.286 1.00 96.50 204 SER A N 1
ATOM 1499 C CA . SER A 1 204 ? -5.555 -3.285 25.862 1.00 96.50 204 SER A CA 1
ATOM 1500 C C . SER A 1 204 ? -5.330 -2.297 26.996 1.00 96.50 204 SER A C 1
ATOM 1502 O O . SER A 1 204 ? -6.275 -1.755 27.565 1.00 96.50 204 SER A O 1
ATOM 1504 N N . ALA A 1 205 ? -4.058 -1.961 27.221 1.00 95.44 205 ALA A N 1
ATOM 1505 C CA . ALA A 1 205 ? -3.660 -0.882 28.122 1.00 95.44 205 ALA A CA 1
ATOM 1506 C C . ALA A 1 205 ? -4.299 0.465 27.740 1.00 95.44 205 ALA A C 1
ATOM 1508 O O . ALA A 1 205 ? -4.675 1.237 28.607 1.00 95.44 205 ALA A O 1
ATOM 1509 N N . ARG A 1 206 ? -4.515 0.727 26.445 1.00 95.44 206 ARG A N 1
ATOM 1510 C CA . ARG A 1 206 ? -5.166 1.969 26.015 1.00 95.44 206 ARG A CA 1
ATOM 1511 C C . ARG A 1 206 ? -6.638 2.014 26.416 1.00 95.44 206 ARG A C 1
ATOM 1513 O O . ARG A 1 206 ? -7.120 3.066 26.815 1.00 95.44 206 ARG A O 1
ATOM 1520 N N . TRP A 1 207 ? -7.337 0.883 26.331 1.00 96.81 207 TRP A N 1
ATOM 1521 C CA . TRP A 1 207 ? -8.702 0.774 26.846 1.00 96.81 207 TRP A CA 1
ATOM 1522 C C . TRP A 1 207 ? -8.738 0.836 28.370 1.00 96.81 207 TRP A C 1
ATOM 1524 O O . TRP A 1 207 ? -9.644 1.447 28.926 1.00 96.81 207 TRP A O 1
ATOM 1534 N N . HIS A 1 208 ? -7.744 0.260 29.047 1.00 96.19 208 HIS A N 1
ATOM 1535 C CA . HIS A 1 208 ? -7.580 0.439 30.483 1.00 96.19 208 HIS A CA 1
ATOM 1536 C C . HIS A 1 208 ? -7.451 1.921 30.846 1.00 96.19 208 HIS A C 1
ATOM 1538 O O . HIS A 1 208 ? -8.203 2.392 31.685 1.00 96.19 208 HIS A O 1
ATOM 1544 N N . ASP A 1 209 ? -6.576 2.672 30.187 1.00 94.94 209 ASP A N 1
ATOM 1545 C CA . ASP A 1 209 ? -6.362 4.085 30.507 1.00 94.94 209 ASP A CA 1
ATOM 1546 C C . ASP A 1 209 ? -7.567 4.955 30.124 1.00 94.94 209 ASP A C 1
ATOM 1548 O O . ASP A 1 209 ? -7.917 5.880 30.851 1.00 94.94 209 ASP A O 1
ATOM 1552 N N . LEU A 1 210 ? -8.250 4.629 29.023 1.00 93.88 210 LEU A N 1
ATOM 1553 C CA . LEU A 1 210 ? -9.461 5.332 28.598 1.00 93.88 210 LEU A CA 1
ATOM 1554 C C . LEU A 1 210 ? -10.626 5.142 29.582 1.00 93.88 210 LEU A C 1
ATOM 1556 O O . LEU A 1 210 ? -11.360 6.086 29.844 1.00 93.88 210 LEU A O 1
ATOM 1560 N N . LEU A 1 211 ? -10.806 3.929 30.112 1.00 94.69 211 LEU A N 1
ATOM 1561 C CA . LEU A 1 211 ? -11.940 3.582 30.979 1.00 94.69 211 LEU A CA 1
ATOM 1562 C C . LEU A 1 211 ? -11.632 3.770 32.471 1.00 94.69 211 LEU A C 1
ATOM 1564 O O . LEU A 1 211 ? -12.511 4.104 33.263 1.00 94.69 211 LEU A O 1
ATOM 1568 N N . TYR A 1 212 ? -10.386 3.511 32.861 1.00 94.06 212 TYR A N 1
ATOM 1569 C CA . TYR A 1 212 ? -9.942 3.412 34.250 1.00 94.06 212 TYR A CA 1
ATOM 1570 C C . TYR A 1 212 ? -8.780 4.356 34.602 1.00 94.06 212 TYR A C 1
ATOM 1572 O O . TYR A 1 212 ? -8.384 4.430 35.769 1.00 94.06 212 TYR A O 1
ATOM 1580 N N . GLY A 1 213 ? -8.245 5.096 33.631 1.00 92.69 213 GLY A N 1
ATOM 1581 C CA . GLY A 1 213 ? -7.153 6.035 33.855 1.00 92.69 213 GLY A CA 1
ATOM 1582 C C . GLY A 1 213 ? -7.598 7.368 34.468 1.00 92.69 213 GLY A C 1
ATOM 1583 O O . GLY A 1 213 ? -8.780 7.578 34.744 1.00 92.69 213 GLY A O 1
ATOM 1584 N N . PRO A 1 214 ? -6.650 8.300 34.668 1.00 90.44 214 PRO A N 1
ATOM 1585 C CA . PRO A 1 214 ? -6.913 9.599 35.293 1.00 90.44 214 PRO A CA 1
ATOM 1586 C C . PRO A 1 214 ? -7.904 10.484 34.526 1.00 90.44 214 PRO A C 1
ATOM 1588 O O . PRO A 1 214 ? -8.459 11.415 35.095 1.00 90.44 214 PRO A O 1
ATOM 1591 N N . SER A 1 215 ? -8.093 10.219 33.231 1.00 82.44 215 SER A N 1
ATOM 1592 C CA . SER A 1 215 ? -8.942 11.017 32.343 1.00 82.44 215 SER A CA 1
ATOM 1593 C C . SER A 1 215 ? -10.378 10.508 32.220 1.00 82.44 215 SER A C 1
ATOM 1595 O O . SER A 1 215 ? -11.180 11.165 31.565 1.00 82.44 215 SER A O 1
ATOM 1597 N N . SER A 1 216 ? -10.715 9.352 32.794 1.00 87.50 216 SER A N 1
ATOM 1598 C CA . SER A 1 216 ? -12.099 8.866 32.775 1.00 87.50 216 SER A CA 1
ATOM 1599 C C . SER A 1 216 ? -12.913 9.547 33.875 1.00 87.50 216 SER A C 1
ATOM 1601 O O . SER A 1 216 ? -12.411 9.671 34.996 1.00 87.50 216 SER A O 1
ATOM 1603 N N . ASP A 1 217 ? -14.169 9.888 33.602 1.00 85.12 217 ASP A N 1
ATOM 1604 C CA . ASP A 1 217 ? -15.071 10.407 34.627 1.00 85.12 217 ASP A CA 1
ATOM 1605 C C . ASP A 1 217 ? -15.395 9.297 35.653 1.00 85.12 217 ASP A C 1
ATOM 1607 O O . ASP A 1 217 ? -15.871 8.223 35.273 1.00 85.12 217 ASP A O 1
ATOM 1611 N N . PRO A 1 218 ? -15.136 9.498 36.958 1.00 81.12 218 PRO A N 1
ATOM 1612 C CA . PRO A 1 218 ? -15.530 8.543 37.990 1.00 81.12 218 PRO A CA 1
ATOM 1613 C C . PRO A 1 218 ? -17.034 8.232 37.984 1.00 81.12 218 PRO A C 1
ATOM 1615 O O . PRO A 1 218 ? -17.414 7.095 38.266 1.00 81.12 218 PRO A O 1
ATOM 1618 N N . LYS A 1 219 ? -17.882 9.201 37.605 1.00 81.31 219 LYS A N 1
ATOM 1619 C CA . LYS A 1 219 ? -19.347 9.050 37.580 1.00 81.31 219 LYS A CA 1
ATOM 1620 C C . LYS A 1 219 ? -19.814 7.995 36.588 1.00 81.31 219 LYS A C 1
ATOM 1622 O O . LYS A 1 219 ? -20.798 7.305 36.851 1.00 81.31 219 LYS A O 1
ATOM 1627 N N . ASP A 1 220 ? -19.081 7.833 35.490 1.00 80.44 220 ASP A N 1
ATOM 1628 C CA . ASP A 1 220 ? -19.353 6.798 34.499 1.00 80.44 220 ASP A CA 1
ATOM 1629 C C . ASP A 1 220 ? -19.204 5.390 35.103 1.00 80.44 220 ASP A C 1
ATOM 1631 O O . ASP A 1 220 ? -19.904 4.456 34.718 1.00 80.44 220 ASP A O 1
ATOM 1635 N N . ARG A 1 221 ? -18.318 5.231 36.094 1.00 73.62 221 ARG A N 1
ATOM 1636 C CA . ARG A 1 221 ? -18.044 3.943 36.749 1.00 73.62 221 ARG A CA 1
ATOM 1637 C C . ARG A 1 221 ? -19.016 3.625 37.879 1.00 73.62 221 ARG A C 1
ATOM 1639 O O . ARG A 1 221 ? -19.236 2.455 38.179 1.00 73.62 221 ARG A O 1
ATOM 1646 N N . GLU A 1 222 ? -19.565 4.653 38.518 1.00 77.75 222 GLU A N 1
ATOM 1647 C CA . GLU A 1 222 ? -20.477 4.524 39.662 1.00 77.75 222 GLU A CA 1
ATOM 1648 C C . GLU A 1 222 ? -21.897 4.103 39.248 1.00 77.75 222 GLU A C 1
ATOM 1650 O O . GLU A 1 222 ? -22.744 3.863 40.105 1.00 77.75 222 GLU A O 1
ATOM 1655 N N . GLY A 1 223 ? -22.167 3.971 37.942 1.00 68.69 223 GLY A N 1
ATOM 1656 C CA . GLY A 1 223 ? -23.444 3.476 37.417 1.00 68.69 223 GLY A CA 1
ATOM 1657 C C . GLY A 1 223 ? -24.617 4.439 37.621 1.00 68.69 223 GLY A C 1
ATOM 1658 O O . GLY A 1 223 ? -25.763 4.063 37.387 1.00 68.69 223 GLY A O 1
ATOM 1659 N N . LEU A 1 224 ? -24.339 5.678 38.041 1.00 64.56 224 LEU A N 1
ATOM 1660 C CA . LEU A 1 224 ? -25.333 6.741 38.223 1.00 64.56 224 LEU A CA 1
ATOM 1661 C C . LEU A 1 224 ? -25.927 7.201 36.882 1.00 64.56 224 LEU A C 1
ATOM 1663 O O . LEU A 1 224 ? -27.079 7.629 36.817 1.00 64.56 224 LEU A O 1
ATOM 1667 N N . HIS A 1 225 ? -25.150 7.063 35.808 1.00 67.94 225 HIS A N 1
ATOM 1668 C CA . HIS A 1 225 ? -25.544 7.298 34.426 1.00 67.94 225 HIS A CA 1
ATOM 1669 C C . HIS A 1 225 ? -25.075 6.109 33.580 1.00 67.94 225 HIS A C 1
ATOM 1671 O O . HIS A 1 225 ? -24.120 5.425 33.949 1.00 67.94 225 HIS A O 1
ATOM 1677 N N . GLY A 1 226 ? -25.749 5.823 32.462 1.00 82.12 226 GLY A N 1
ATOM 1678 C CA . GLY A 1 226 ? -25.281 4.779 31.549 1.00 82.12 226 GLY A CA 1
ATOM 1679 C C . GLY A 1 226 ? -23.843 5.080 31.122 1.00 82.12 226 GLY A C 1
ATOM 1680 O O . GLY A 1 226 ? -23.594 6.143 30.560 1.00 82.12 226 GLY A O 1
ATOM 1681 N N . TRP A 1 227 ? -22.904 4.173 31.405 1.00 93.12 227 TRP A N 1
ATOM 1682 C CA . TRP A 1 227 ? -21.500 4.354 31.036 1.00 93.12 227 TRP A CA 1
ATOM 1683 C C . TRP A 1 227 ? -21.385 4.325 29.511 1.00 93.12 227 TRP A C 1
ATOM 1685 O O . TRP A 1 227 ? -21.549 3.270 28.891 1.00 93.12 227 TRP A O 1
ATOM 1695 N N . VAL A 1 228 ? -21.141 5.485 28.898 1.00 93.50 228 VAL A N 1
ATOM 1696 C CA . VAL A 1 228 ? -21.112 5.648 27.441 1.00 93.50 228 VAL A CA 1
ATOM 1697 C C . VAL A 1 228 ? -19.761 6.189 26.991 1.00 93.50 228 VAL A C 1
ATOM 1699 O O . VAL A 1 228 ? -19.320 7.239 27.444 1.00 93.50 228 VAL A O 1
ATOM 1702 N N . VAL A 1 229 ? -19.136 5.521 26.022 1.00 94.56 229 VAL A N 1
ATOM 1703 C CA . VAL A 1 229 ? -17.928 6.016 25.348 1.00 94.56 229 VAL A CA 1
ATOM 1704 C C . VAL A 1 229 ? -18.234 6.250 23.874 1.00 94.56 229 VAL A C 1
ATOM 1706 O O . VAL A 1 229 ? -18.661 5.341 23.164 1.00 94.56 229 VAL A O 1
ATOM 1709 N N . ARG A 1 230 ? -18.005 7.479 23.400 1.00 95.62 230 ARG A N 1
ATOM 1710 C CA . ARG A 1 230 ? -18.230 7.877 22.003 1.00 95.62 230 ARG A CA 1
ATOM 1711 C C . ARG A 1 230 ? -16.932 7.799 21.203 1.00 95.62 230 ARG A C 1
ATOM 1713 O O . ARG A 1 230 ? -15.922 8.377 21.593 1.00 95.62 230 ARG A O 1
ATOM 1720 N N . LEU A 1 231 ? -16.984 7.122 20.064 1.00 96.94 231 LEU A N 1
ATOM 1721 C CA . LEU A 1 231 ? -15.867 6.857 19.162 1.00 96.94 231 LEU A CA 1
ATOM 1722 C C . LEU A 1 231 ? -16.260 7.206 17.714 1.00 96.94 231 LEU A C 1
ATOM 1724 O O . LEU A 1 231 ? -16.406 6.315 16.874 1.00 96.94 231 LEU A O 1
ATOM 1728 N N . PRO A 1 232 ? -16.452 8.499 17.396 1.00 96.81 232 PRO A N 1
ATOM 1729 C CA . PRO A 1 232 ? -16.990 8.905 16.099 1.00 96.81 232 PRO A CA 1
ATOM 1730 C C . PRO A 1 232 ? -16.063 8.604 14.912 1.00 96.81 232 PRO A C 1
ATOM 1732 O O . PRO A 1 232 ? -16.526 8.467 13.783 1.00 96.81 232 PRO A O 1
ATOM 1735 N N . GLU A 1 233 ? -14.760 8.482 15.174 1.00 96.06 233 GLU A N 1
ATOM 1736 C CA 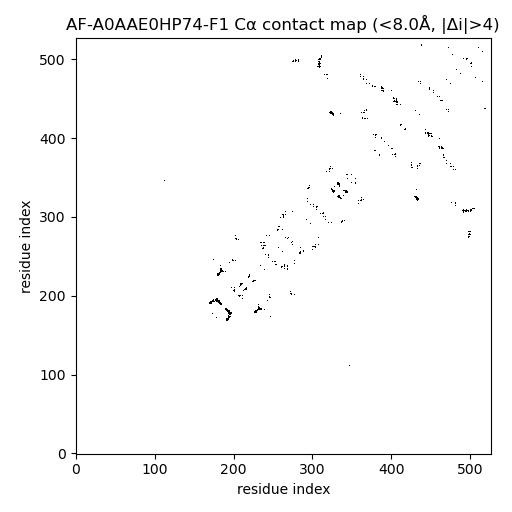. GLU A 1 233 ? -13.724 8.255 14.158 1.00 96.06 233 GLU A CA 1
ATOM 1737 C C . GLU A 1 233 ? -13.413 6.771 13.916 1.00 96.06 233 GLU A C 1
ATOM 1739 O O . GLU A 1 233 ? -12.549 6.443 13.095 1.00 96.06 233 GLU A O 1
ATOM 1744 N N . ASP A 1 234 ? -14.003 5.871 14.704 1.00 97.62 234 ASP A N 1
ATOM 1745 C CA . ASP A 1 234 ? -13.813 4.429 14.566 1.00 97.62 234 ASP A CA 1
ATOM 1746 C C . ASP A 1 234 ? -14.848 3.848 13.594 1.00 97.62 234 ASP A C 1
ATOM 1748 O O . ASP A 1 234 ? -16.002 4.271 13.557 1.00 97.62 234 ASP A O 1
ATOM 1752 N N . ASP A 1 235 ? -14.416 2.860 12.813 1.00 97.69 235 ASP A N 1
ATOM 1753 C CA . ASP A 1 235 ? -15.273 2.120 11.891 1.00 97.69 235 ASP A CA 1
ATOM 1754 C C . ASP A 1 235 ? -16.088 1.056 12.664 1.00 97.69 235 ASP A C 1
ATOM 1756 O O . ASP A 1 235 ? -15.487 0.233 13.372 1.00 97.69 235 ASP A O 1
ATOM 1760 N N . PRO A 1 236 ? -17.434 1.059 12.574 1.00 98.06 236 PRO A N 1
ATOM 1761 C CA . PRO A 1 236 ? -18.273 0.121 13.320 1.00 98.06 236 PRO A CA 1
ATOM 1762 C C . PRO A 1 236 ? -18.031 -1.352 12.972 1.00 98.06 236 PRO A C 1
ATOM 1764 O O . PRO A 1 236 ? -18.020 -2.188 13.874 1.00 98.06 236 PRO A O 1
ATOM 1767 N N . GLU A 1 237 ? -17.787 -1.678 11.698 1.00 98.06 237 GLU A N 1
ATOM 1768 C CA . GLU A 1 237 ? -17.552 -3.058 11.248 1.00 98.06 237 GLU A CA 1
ATOM 1769 C C . GLU A 1 237 ? -16.231 -3.607 11.793 1.00 98.06 237 GLU A C 1
ATOM 1771 O O . GLU A 1 237 ? -16.164 -4.718 12.326 1.00 98.06 237 GLU A O 1
ATOM 1776 N N . ALA A 1 238 ? -15.175 -2.799 11.741 1.00 98.44 238 ALA A N 1
ATOM 1777 C CA . ALA A 1 238 ? -13.894 -3.121 12.340 1.00 98.44 238 ALA A CA 1
ATOM 1778 C C . ALA A 1 238 ? -14.009 -3.292 13.863 1.00 98.44 238 ALA A C 1
ATOM 1780 O O . ALA A 1 238 ? -13.410 -4.214 14.427 1.00 98.44 238 ALA A O 1
ATOM 1781 N N . MET A 1 239 ? -14.783 -2.433 14.539 1.00 98.56 239 MET A N 1
ATOM 1782 C CA . MET A 1 239 ? -14.993 -2.551 15.982 1.00 98.56 239 MET A CA 1
ATOM 1783 C C . MET A 1 239 ? -15.737 -3.841 16.322 1.00 98.56 239 MET A C 1
ATOM 1785 O O . MET A 1 239 ? -15.323 -4.551 17.237 1.00 98.56 239 MET A O 1
ATOM 1789 N N . ARG A 1 240 ? -16.770 -4.193 15.551 1.00 98.50 240 ARG A N 1
ATOM 1790 C CA . ARG A 1 240 ? -17.529 -5.437 15.712 1.00 98.50 240 ARG A CA 1
ATOM 1791 C C . ARG A 1 240 ? -16.621 -6.665 15.706 1.00 98.50 240 ARG A C 1
ATOM 1793 O O . ARG A 1 240 ? -16.719 -7.504 16.598 1.00 98.50 240 ARG A O 1
ATOM 1800 N N . ILE A 1 241 ? -15.695 -6.749 14.748 1.00 98.56 241 ILE A N 1
ATOM 1801 C CA . ILE A 1 241 ? -14.723 -7.852 14.658 1.00 98.56 241 ILE A CA 1
ATOM 1802 C C . ILE A 1 241 ? -13.847 -7.916 15.912 1.00 98.56 241 ILE A C 1
ATOM 1804 O O . ILE A 1 241 ? -13.599 -8.995 16.449 1.00 98.56 241 ILE A O 1
ATOM 1808 N N . VAL A 1 242 ? -13.377 -6.769 16.405 1.00 98.56 242 VAL A N 1
ATOM 1809 C CA . VAL A 1 242 ? -12.576 -6.740 17.631 1.00 98.56 242 VAL A CA 1
ATOM 1810 C C . VAL A 1 242 ? -13.396 -7.184 18.839 1.00 98.56 242 VAL A C 1
ATOM 1812 O O . VAL A 1 242 ? -12.928 -8.029 19.601 1.00 98.56 242 VAL A O 1
ATOM 1815 N N . LEU A 1 243 ? -14.612 -6.661 19.003 1.00 98.50 243 LEU A N 1
ATOM 1816 C CA . LEU A 1 243 ? -15.486 -6.991 20.128 1.00 98.50 243 LEU A CA 1
ATOM 1817 C C . LEU A 1 243 ? -15.839 -8.478 20.166 1.00 98.50 243 LEU A C 1
ATOM 1819 O O . LEU A 1 243 ? -15.782 -9.066 21.244 1.00 98.50 243 LEU A O 1
ATOM 1823 N N . ARG A 1 244 ? -16.071 -9.105 19.005 1.00 98.31 244 ARG A N 1
ATOM 1824 C CA . ARG A 1 244 ? -16.217 -10.564 18.878 1.00 98.31 244 ARG A CA 1
ATOM 1825 C C . ARG A 1 244 ? -15.066 -11.313 19.541 1.00 98.31 244 ARG A C 1
ATOM 1827 O O . ARG A 1 244 ? -15.294 -12.167 20.391 1.00 98.31 244 ARG A O 1
ATOM 1834 N N . VAL A 1 245 ? -13.821 -10.941 19.241 1.00 98.25 245 VAL A N 1
ATOM 1835 C CA . VAL A 1 245 ? -12.646 -11.601 19.833 1.00 98.25 245 VAL A CA 1
ATOM 1836 C 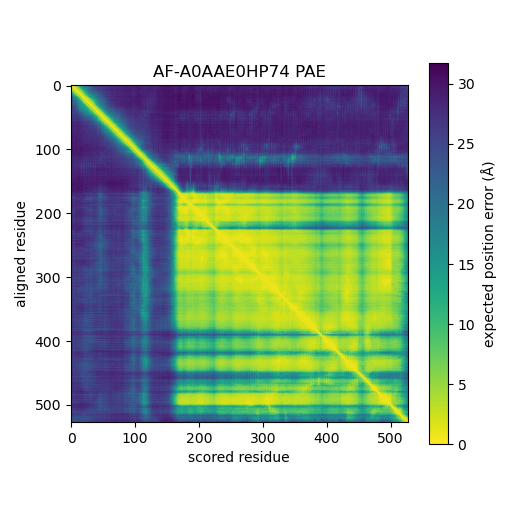C . VAL A 1 245 ? -12.473 -11.265 21.316 1.00 98.25 245 VAL A C 1
ATOM 1838 O O . VAL A 1 245 ? -12.150 -12.153 22.100 1.00 98.25 245 VAL A O 1
ATOM 184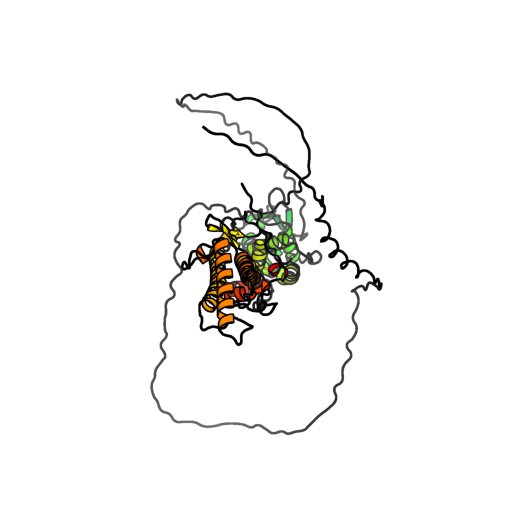1 N N . VAL A 1 246 ? -12.728 -10.019 21.732 1.00 98.31 246 VAL A N 1
ATOM 1842 C CA . VAL A 1 246 ? -12.666 -9.612 23.152 1.00 98.31 246 VAL A CA 1
ATOM 1843 C C . VAL A 1 246 ? -13.653 -10.398 24.017 1.00 98.31 246 VAL A C 1
ATOM 1845 O O . VAL A 1 246 ? -13.336 -10.727 25.161 1.00 98.31 246 VAL A O 1
ATOM 1848 N N . HIS A 1 247 ? -14.830 -10.697 23.472 1.00 98.00 247 HIS A N 1
ATOM 1849 C CA . HIS A 1 247 ? -15.909 -11.403 24.158 1.00 98.00 247 HIS A CA 1
ATOM 1850 C C . HIS A 1 247 ? -15.946 -12.913 23.885 1.00 98.00 247 HIS A C 1
ATOM 1852 O O . HIS A 1 247 ? -16.777 -13.614 24.450 1.00 98.00 247 HIS A O 1
ATOM 1858 N N . GLY A 1 248 ? -15.025 -13.436 23.071 1.00 97.38 248 GLY A N 1
ATOM 1859 C CA . GLY A 1 248 ? -14.942 -14.865 22.768 1.00 97.38 248 GLY A CA 1
ATOM 1860 C C . GLY A 1 248 ? -15.989 -15.380 21.774 1.00 97.38 248 GLY A C 1
ATOM 1861 O O . GLY A 1 248 ? -16.076 -16.592 21.583 1.00 97.38 248 GLY A O 1
ATOM 1862 N N . ASP A 1 249 ? -16.739 -14.505 21.096 1.00 96.62 249 ASP A N 1
ATOM 1863 C CA . ASP A 1 249 ? -17.605 -14.894 19.976 1.00 96.62 249 ASP A CA 1
ATOM 1864 C C . ASP A 1 249 ? -16.775 -15.104 18.702 1.00 96.62 249 ASP A C 1
ATOM 1866 O O . ASP A 1 249 ? -16.716 -14.267 17.801 1.00 96.62 249 ASP A O 1
ATOM 1870 N N . LEU A 1 250 ? -16.102 -16.250 18.626 1.00 96.62 250 LEU A N 1
ATOM 1871 C CA . LEU A 1 250 ? -15.311 -16.619 17.450 1.00 96.62 250 LEU A CA 1
ATOM 1872 C C . LEU A 1 250 ? -16.154 -17.273 16.345 1.00 96.62 250 LEU A C 1
ATOM 1874 O O . LEU A 1 250 ? -15.674 -17.423 15.222 1.00 96.62 250 LEU A O 1
ATOM 1878 N N . SER A 1 251 ? -17.398 -17.654 16.653 1.00 96.06 251 SER A N 1
ATOM 1879 C CA . SER A 1 251 ? -18.278 -18.409 15.753 1.00 96.06 251 SER A CA 1
ATOM 1880 C C . SER A 1 251 ? -18.649 -17.623 14.494 1.00 96.06 251 SER A C 1
ATOM 1882 O O . SER A 1 251 ? -18.766 -18.193 13.412 1.00 96.06 251 SER A O 1
ATOM 1884 N N . ASN A 1 252 ? -18.735 -16.300 14.626 1.00 93.94 252 ASN A N 1
ATOM 1885 C CA . ASN A 1 252 ? -19.115 -15.389 13.555 1.00 93.94 252 ASN A CA 1
ATOM 1886 C C . ASN A 1 252 ? -17.911 -14.647 12.948 1.00 93.94 252 ASN A C 1
ATOM 1888 O O . ASN A 1 252 ? -18.072 -13.586 12.345 1.00 93.94 252 ASN A O 1
ATOM 1892 N N . MET A 1 253 ? -16.680 -15.128 13.128 1.00 97.19 253 MET A N 1
ATOM 1893 C CA . MET A 1 253 ? -15.512 -14.429 12.586 1.00 97.19 253 MET A CA 1
ATOM 1894 C C . MET A 1 253 ? -15.469 -14.504 11.050 1.00 97.19 253 MET A C 1
ATOM 1896 O O . MET A 1 253 ? -15.658 -15.580 10.478 1.00 97.19 253 MET A O 1
ATOM 1900 N N . PRO A 1 254 ? -15.196 -13.385 10.352 1.00 97.31 254 PRO A N 1
ATOM 1901 C CA . PRO A 1 254 ? -15.124 -13.386 8.899 1.00 97.31 254 PRO A CA 1
ATOM 1902 C C . PRO A 1 254 ? -13.942 -14.234 8.427 1.00 97.31 254 PRO A C 1
ATOM 1904 O O . PRO A 1 254 ? -12.805 -14.056 8.861 1.00 97.31 254 PRO A O 1
ATOM 1907 N N . VAL A 1 255 ? -14.200 -15.147 7.494 1.00 96.62 255 VAL A N 1
ATOM 1908 C CA . VAL A 1 255 ? -13.160 -16.000 6.893 1.00 96.62 255 VAL A CA 1
ATOM 1909 C C . VAL A 1 255 ? -12.304 -15.216 5.889 1.00 96.62 255 VAL A C 1
ATOM 1911 O O . VAL A 1 255 ? -11.139 -15.551 5.657 1.00 96.62 255 VAL A O 1
ATOM 1914 N N . ILE A 1 256 ? -12.887 -14.185 5.276 1.00 96.38 256 ILE A N 1
ATOM 1915 C CA . ILE A 1 256 ? -12.270 -13.306 4.280 1.00 96.38 256 ILE A CA 1
ATOM 1916 C C . ILE A 1 256 ? -12.682 -11.875 4.618 1.00 96.38 256 ILE A C 1
ATOM 1918 O O . ILE A 1 256 ? -13.835 -11.636 4.972 1.00 96.38 256 ILE A O 1
ATOM 1922 N N . LEU A 1 257 ? -11.746 -10.939 4.499 1.00 97.44 257 LEU A N 1
ATOM 1923 C CA . LEU A 1 257 ? -12.011 -9.511 4.615 1.00 97.44 257 LEU A CA 1
ATOM 1924 C C . LEU A 1 257 ? -11.695 -8.827 3.292 1.00 97.44 257 LEU A C 1
ATOM 1926 O O . LEU A 1 257 ? -10.704 -9.162 2.641 1.00 97.44 257 LEU A O 1
ATOM 1930 N N . SER A 1 258 ? -12.526 -7.856 2.914 1.00 97.00 258 SER A N 1
ATOM 1931 C CA . SER A 1 258 ? -12.171 -6.940 1.836 1.00 97.00 258 SER A CA 1
ATOM 1932 C C . SER A 1 258 ? -10.953 -6.108 2.240 1.00 97.00 258 SER A C 1
ATOM 1934 O O . SER A 1 258 ? -10.647 -5.938 3.425 1.00 97.00 258 SER A O 1
ATOM 1936 N N . GLN A 1 259 ? -10.257 -5.567 1.246 1.00 96.38 259 GLN A N 1
ATOM 1937 C CA . GLN A 1 259 ? -9.112 -4.695 1.471 1.00 96.38 259 GLN A CA 1
ATOM 1938 C C . GLN A 1 259 ? -9.474 -3.469 2.322 1.00 96.38 259 GLN A C 1
ATOM 1940 O O . GLN A 1 259 ? -8.748 -3.158 3.267 1.00 96.38 259 GLN A O 1
ATOM 1945 N N . ASP A 1 260 ? -10.615 -2.829 2.047 1.00 96.50 260 ASP A N 1
ATOM 1946 C CA . ASP A 1 260 ? -11.115 -1.696 2.832 1.00 96.50 260 ASP A CA 1
ATOM 1947 C C . ASP A 1 260 ? -11.381 -2.095 4.289 1.00 96.50 260 ASP A C 1
ATOM 1949 O O . ASP A 1 260 ? -10.871 -1.455 5.212 1.00 96.50 260 ASP A O 1
ATOM 1953 N N . ALA A 1 261 ? -12.090 -3.210 4.509 1.00 97.50 261 ALA A N 1
ATOM 1954 C CA . ALA A 1 261 ? -12.382 -3.707 5.852 1.00 97.50 261 ALA A CA 1
ATOM 1955 C C . ALA A 1 261 ? -11.094 -4.023 6.627 1.00 97.50 261 ALA A C 1
ATOM 1957 O O . ALA A 1 261 ? -10.962 -3.666 7.797 1.00 97.50 261 ALA A O 1
ATOM 1958 N N . LEU A 1 262 ? -10.102 -4.634 5.974 1.00 97.94 262 LEU A N 1
ATOM 1959 C CA . LEU A 1 262 ? -8.811 -4.917 6.595 1.00 97.94 262 LEU A CA 1
ATOM 1960 C C . LEU A 1 262 ? -8.003 -3.634 6.863 1.00 97.94 262 LEU A C 1
ATOM 1962 O O . LEU A 1 262 ? -7.326 -3.523 7.889 1.00 97.94 262 LEU A O 1
ATOM 1966 N N . SER A 1 263 ? -8.088 -2.632 5.987 1.00 97.12 263 SER A N 1
ATOM 1967 C CA . SER A 1 263 ? -7.475 -1.316 6.194 1.00 97.12 263 SER A CA 1
ATOM 1968 C C . SER A 1 263 ? -8.060 -0.615 7.428 1.00 97.12 263 SER A C 1
ATOM 1970 O O . SER A 1 263 ? -7.304 -0.165 8.298 1.00 97.12 263 SER A O 1
ATOM 1972 N N . HIS A 1 264 ? -9.390 -0.598 7.565 1.00 97.38 264 HIS A N 1
ATOM 1973 C CA . HIS A 1 264 ? -10.080 -0.045 8.734 1.00 97.38 264 HIS A CA 1
ATOM 1974 C C . HIS A 1 264 ? -9.757 -0.830 10.007 1.00 97.38 264 HIS A C 1
ATOM 1976 O O . HIS A 1 264 ? -9.376 -0.236 11.018 1.00 97.38 264 HIS A O 1
ATOM 1982 N N . LEU A 1 265 ? -9.796 -2.163 9.945 1.00 98.50 265 LEU A N 1
ATOM 1983 C CA . LEU A 1 265 ? -9.477 -3.036 11.072 1.00 98.50 265 LEU A CA 1
ATOM 1984 C C . LEU A 1 265 ? -8.040 -2.845 11.561 1.00 98.50 265 LEU A C 1
ATOM 1986 O O . LEU A 1 265 ? -7.803 -2.683 12.758 1.00 98.50 265 LEU A O 1
ATOM 1990 N N . THR A 1 266 ? -7.064 -2.783 10.653 1.00 98.06 266 THR A N 1
ATOM 1991 C CA . THR A 1 266 ? -5.666 -2.530 11.031 1.00 98.06 266 THR A CA 1
ATOM 1992 C C . THR A 1 266 ? -5.464 -1.130 11.610 1.00 98.06 266 THR A C 1
ATOM 1994 O O . THR A 1 266 ? -4.696 -0.978 12.563 1.00 98.06 266 THR A O 1
ATOM 1997 N N . ALA A 1 267 ? -6.151 -0.109 11.085 1.00 96.44 267 ALA A N 1
ATOM 1998 C CA . ALA A 1 267 ? -6.114 1.246 11.633 1.00 96.44 267 ALA A CA 1
ATOM 1999 C C . ALA A 1 267 ? -6.713 1.315 13.048 1.00 96.44 267 ALA A C 1
ATOM 2001 O O . ALA A 1 267 ? -6.091 1.897 13.940 1.00 96.44 267 ALA A O 1
ATOM 2002 N N . LEU A 1 268 ? -7.861 0.670 13.274 1.00 97.94 268 LEU A N 1
ATOM 2003 C CA . LEU A 1 268 ? -8.518 0.575 14.578 1.00 97.94 268 LEU A CA 1
ATOM 2004 C C . LEU A 1 268 ? -7.637 -0.176 15.584 1.00 97.94 268 LEU A C 1
ATOM 2006 O O . LEU A 1 268 ? -7.365 0.322 16.680 1.00 97.94 268 LEU A O 1
ATOM 2010 N N . CYS A 1 269 ? -7.113 -1.345 15.207 1.00 98.06 269 CYS A N 1
ATOM 2011 C CA . CYS A 1 269 ? -6.217 -2.122 16.059 1.00 98.06 269 CYS A CA 1
ATOM 2012 C C . CYS A 1 269 ? -4.920 -1.374 16.386 1.00 98.06 269 CYS A C 1
ATOM 2014 O O . CYS A 1 269 ? -4.392 -1.521 17.488 1.00 98.06 269 CYS A O 1
ATOM 2016 N N . GLU A 1 270 ? -4.373 -0.583 15.463 1.00 96.56 270 GLU A N 1
ATOM 2017 C CA . GLU A 1 270 ? -3.219 0.263 15.761 1.00 96.56 270 GLU A CA 1
ATOM 2018 C C . GLU A 1 270 ? -3.583 1.371 16.753 1.00 96.56 270 GLU A C 1
ATOM 2020 O O . GLU A 1 270 ? -2.906 1.507 17.775 1.00 96.56 270 GLU A O 1
ATOM 2025 N N . ARG A 1 271 ? -4.669 2.108 16.485 1.00 95.94 271 ARG A N 1
ATOM 2026 C CA . ARG A 1 271 ? -5.154 3.218 17.317 1.00 95.94 271 ARG A CA 1
ATOM 2027 C C . ARG A 1 271 ? -5.361 2.784 18.760 1.00 95.94 271 ARG A C 1
ATOM 2029 O O . ARG A 1 271 ? -4.913 3.476 19.666 1.00 95.94 271 ARG A O 1
ATOM 2036 N N . HIS A 1 272 ? -5.963 1.616 18.956 1.00 96.94 272 HIS A N 1
ATOM 2037 C CA . HIS A 1 272 ? -6.308 1.075 20.271 1.00 96.94 272 HIS A CA 1
ATOM 2038 C C . HIS A 1 272 ? -5.300 0.066 20.825 1.00 96.94 272 HIS A C 1
ATOM 2040 O O . HIS A 1 272 ? -5.564 -0.585 21.832 1.00 96.94 272 HIS A O 1
ATOM 2046 N N . ASN A 1 273 ? -4.131 -0.075 20.193 1.00 96.94 273 ASN A N 1
ATOM 2047 C CA . ASN A 1 273 ? -3.064 -0.998 20.591 1.00 96.94 273 ASN A CA 1
ATOM 2048 C C . ASN A 1 273 ? -3.448 -2.503 20.586 1.00 96.94 273 ASN A C 1
ATOM 2050 O O . ASN A 1 273 ? -2.748 -3.316 21.186 1.00 96.94 273 ASN A O 1
ATOM 2054 N N . MET A 1 274 ? -4.473 -2.910 19.834 1.00 97.69 274 MET A N 1
ATOM 2055 C CA . MET A 1 274 ? -5.053 -4.264 19.808 1.00 97.69 274 MET A CA 1
ATOM 2056 C C . MET A 1 274 ? -4.543 -5.183 18.683 1.00 97.69 274 MET A C 1
ATOM 2058 O O . MET A 1 274 ? -5.075 -6.269 18.506 1.00 97.69 274 MET A O 1
ATOM 2062 N N . VAL A 1 275 ? -3.495 -4.818 17.930 1.00 98.00 275 VAL A N 1
ATOM 2063 C CA . VAL A 1 275 ? -2.974 -5.667 16.823 1.00 98.00 275 VAL A CA 1
ATOM 2064 C C . VAL A 1 275 ? -2.692 -7.119 17.249 1.00 98.00 275 VAL A C 1
ATOM 2066 O O . VAL A 1 275 ? -2.933 -8.036 16.474 1.00 98.00 275 VAL A O 1
ATOM 2069 N N . GLY A 1 276 ? -2.220 -7.345 18.480 1.00 97.69 276 GLY A N 1
ATOM 2070 C CA . GLY A 1 276 ? -1.906 -8.696 18.961 1.00 97.69 276 GLY A CA 1
ATOM 2071 C C . GLY A 1 276 ? -3.123 -9.556 19.293 1.00 97.69 276 GLY A C 1
ATOM 2072 O O . GLY A 1 276 ? -3.002 -10.775 19.322 1.00 97.69 276 GLY A O 1
ATOM 2073 N N . LEU A 1 277 ? -4.292 -8.941 19.489 1.00 97.88 277 LEU A N 1
ATOM 2074 C CA . LEU A 1 277 ? -5.542 -9.644 19.778 1.00 97.88 277 LEU A CA 1
ATOM 2075 C C . LEU A 1 277 ? -5.973 -10.532 18.604 1.00 97.88 277 LEU A C 1
ATOM 2077 O O . LEU A 1 277 ? -6.465 -11.635 18.800 1.00 97.88 277 LEU A O 1
ATOM 2081 N N . LEU A 1 278 ? -5.741 -10.059 17.378 1.00 98.12 278 LEU A N 1
ATOM 2082 C CA . LEU A 1 278 ? -6.157 -10.732 16.147 1.00 98.12 278 LEU A CA 1
ATOM 2083 C C . LEU A 1 278 ? -5.038 -11.576 15.515 1.00 98.12 278 LEU A C 1
ATOM 2085 O O . LEU A 1 278 ? -5.145 -11.986 14.361 1.00 98.12 278 LEU A O 1
ATOM 2089 N N . LYS A 1 279 ? -3.977 -11.867 16.282 1.00 97.56 279 LYS A N 1
ATOM 2090 C CA . LYS A 1 279 ? -2.828 -12.681 15.857 1.00 97.56 279 LYS A CA 1
ATOM 2091 C C . LYS A 1 279 ? -3.212 -13.971 15.105 1.00 97.56 279 LYS A C 1
ATOM 2093 O O . LYS A 1 279 ? -2.606 -14.222 14.067 1.00 97.56 279 LYS A O 1
ATOM 2098 N N . PRO A 1 280 ? -4.212 -14.762 15.544 1.00 97.12 280 PRO A N 1
ATOM 2099 C CA . PRO A 1 280 ? -4.584 -15.999 14.850 1.00 97.12 280 PRO A CA 1
ATOM 2100 C C . PRO A 1 280 ? -5.195 -15.799 13.455 1.00 97.12 280 PRO A C 1
ATOM 2102 O O . PRO A 1 280 ? -5.245 -16.745 12.678 1.00 97.12 280 PRO A O 1
ATOM 2105 N N . PHE A 1 281 ? -5.678 -14.594 13.138 1.00 97.81 281 PHE A N 1
ATOM 2106 C CA . PHE A 1 281 ? -6.475 -14.335 11.937 1.00 97.81 281 PHE A CA 1
ATOM 2107 C C . PHE A 1 281 ? -5.703 -13.581 10.851 1.00 97.81 281 PHE A C 1
ATOM 2109 O O . PHE A 1 281 ? -6.027 -13.712 9.671 1.00 97.81 281 PHE A O 1
ATOM 2116 N N . TRP A 1 282 ? -4.666 -12.817 11.221 1.00 97.81 282 TRP A N 1
ATOM 2117 C CA . TRP A 1 282 ? -3.974 -11.934 10.279 1.00 97.81 282 TRP A CA 1
ATOM 2118 C C . TRP A 1 282 ? -3.410 -12.654 9.059 1.00 97.81 282 TRP A C 1
ATOM 2120 O O . TRP A 1 282 ? -3.597 -12.146 7.959 1.00 97.81 282 TRP A O 1
ATOM 2130 N N . GLY A 1 283 ? -2.769 -13.815 9.231 1.00 96.44 283 GLY A N 1
ATOM 2131 C CA . GLY A 1 283 ? -2.222 -14.583 8.104 1.00 96.44 283 GLY A CA 1
ATOM 2132 C C . GLY A 1 283 ? -3.307 -14.911 7.079 1.00 96.44 283 GLY A C 1
ATOM 2133 O O . GLY A 1 283 ? -3.248 -14.460 5.941 1.00 96.44 283 GLY A O 1
ATOM 2134 N N . GLY A 1 284 ? -4.390 -15.553 7.529 1.00 96.44 284 GLY A N 1
ATOM 2135 C CA . GLY A 1 284 ? -5.495 -15.952 6.657 1.00 96.44 284 GLY A CA 1
ATOM 2136 C C . GLY A 1 284 ? -6.216 -14.795 5.956 1.00 96.44 284 GLY A C 1
ATOM 2137 O O . GLY A 1 284 ? -6.750 -14.997 4.867 1.00 96.44 284 GLY A O 1
ATOM 2138 N N . TRP A 1 285 ? -6.245 -13.592 6.538 1.00 97.88 285 TRP A N 1
ATOM 2139 C CA . TRP A 1 285 ? -6.818 -12.413 5.878 1.00 97.88 285 TRP A CA 1
ATOM 2140 C C . TRP A 1 285 ? -5.841 -11.729 4.923 1.00 97.88 285 TRP A C 1
ATOM 2142 O O . TRP A 1 285 ? -6.249 -11.312 3.843 1.00 97.88 285 TRP A O 1
ATOM 2152 N N . VAL A 1 286 ? -4.562 -11.618 5.295 1.00 96.81 286 VAL A N 1
ATOM 2153 C CA . VAL A 1 286 ? -3.536 -10.987 4.455 1.00 96.81 286 VAL A CA 1
ATOM 2154 C C . VAL A 1 286 ? -3.245 -11.838 3.222 1.00 96.81 286 VAL A C 1
ATOM 2156 O O . VAL A 1 286 ? -3.151 -11.286 2.128 1.00 96.81 286 VAL A O 1
ATOM 2159 N N . ASP A 1 287 ? -3.174 -13.159 3.359 1.00 94.69 287 ASP A N 1
ATOM 2160 C CA . ASP A 1 287 ? -2.892 -14.076 2.246 1.00 94.69 287 ASP A CA 1
ATOM 2161 C C . ASP A 1 287 ? -4.002 -14.072 1.184 1.00 94.69 287 ASP A C 1
ATOM 2163 O O . ASP A 1 287 ? -3.756 -14.369 0.020 1.00 94.69 287 ASP A O 1
ATOM 2167 N N . LYS A 1 288 ? -5.226 -13.696 1.572 1.00 95.81 288 LYS A N 1
ATOM 2168 C CA . LYS A 1 288 ? -6.386 -13.594 0.673 1.00 95.81 288 LYS A CA 1
ATOM 2169 C C . LYS A 1 288 ? -6.582 -12.205 0.074 1.00 95.81 288 LYS A C 1
ATOM 2171 O O . LYS A 1 288 ? -7.509 -12.016 -0.712 1.00 95.81 288 LYS A O 1
ATOM 2176 N N . LEU A 1 289 ? -5.760 -11.225 0.450 1.00 95.31 289 LEU A N 1
ATOM 2177 C CA . LEU A 1 289 ? -5.799 -9.919 -0.197 1.00 95.31 289 LEU A CA 1
ATOM 2178 C C . LEU A 1 289 ? -5.370 -10.056 -1.660 1.00 95.31 289 LEU A C 1
ATOM 2180 O O . LEU A 1 289 ? -4.354 -10.712 -1.909 1.00 95.31 289 LEU A O 1
ATOM 2184 N N . PRO A 1 290 ? -6.044 -9.360 -2.591 1.00 94.50 290 PRO A N 1
ATOM 2185 C CA . PRO A 1 290 ? -5.624 -9.337 -3.983 1.00 94.50 290 PRO A CA 1
ATOM 2186 C C . PRO A 1 290 ? -4.190 -8.811 -4.122 1.00 94.50 290 PRO A C 1
ATOM 2188 O O . PRO A 1 290 ? -3.650 -8.125 -3.240 1.00 94.50 290 PRO A O 1
ATOM 2191 N N . GLU A 1 291 ? -3.558 -9.138 -5.244 1.00 92.81 291 GLU A N 1
ATOM 2192 C CA . GLU A 1 291 ? -2.292 -8.509 -5.594 1.00 92.81 291 GLU A CA 1
ATOM 2193 C C . GLU A 1 291 ? -2.503 -6.997 -5.768 1.00 92.81 291 GLU A C 1
ATOM 2195 O O . GLU A 1 291 ? -3.483 -6.579 -6.385 1.00 92.81 291 GLU A O 1
ATOM 2200 N N . PRO A 1 292 ? -1.611 -6.158 -5.214 1.00 92.69 292 PRO A N 1
ATOM 2201 C CA . PRO A 1 292 ? -1.834 -4.723 -5.145 1.00 92.69 292 PRO A CA 1
ATOM 2202 C C . PRO A 1 292 ? -1.738 -4.101 -6.536 1.00 92.69 292 PRO A C 1
ATOM 2204 O O . PRO A 1 292 ? -0.647 -3.992 -7.084 1.00 92.69 292 PRO A O 1
ATOM 2207 N N . THR A 1 293 ? -2.844 -3.664 -7.112 1.00 92.25 293 THR A N 1
ATOM 2208 C CA . THR A 1 293 ? -2.862 -2.973 -8.405 1.00 92.25 293 THR A CA 1
ATOM 2209 C C . THR A 1 293 ? -2.196 -1.601 -8.309 1.00 92.25 293 THR A C 1
ATOM 2211 O O . THR A 1 293 ? -2.116 -0.997 -7.240 1.00 92.25 293 THR A O 1
ATOM 2214 N N . LEU A 1 294 ? -1.686 -1.085 -9.432 1.00 89.62 294 LEU A N 1
ATOM 2215 C CA . LEU A 1 294 ? -1.143 0.275 -9.519 1.00 89.62 294 LEU A CA 1
ATOM 2216 C C . LEU A 1 294 ? -2.285 1.293 -9.595 1.00 89.62 294 LEU A C 1
ATOM 2218 O O . LEU A 1 294 ? -2.386 2.046 -10.549 1.00 89.62 294 LEU A O 1
ATOM 2222 N N . ASP A 1 295 ? -3.176 1.309 -8.625 1.00 90.69 295 ASP A N 1
ATOM 2223 C CA . ASP A 1 295 ? -4.211 2.328 -8.474 1.00 90.69 295 ASP A CA 1
ATOM 2224 C C . ASP A 1 295 ? -4.120 2.929 -7.060 1.00 90.69 295 ASP A C 1
ATOM 2226 O O . ASP A 1 295 ? -3.288 2.485 -6.264 1.00 90.69 295 ASP A O 1
ATOM 2230 N N . PRO A 1 296 ? -4.908 3.959 -6.705 1.00 89.75 296 PRO A N 1
ATOM 2231 C CA . PRO A 1 296 ? -4.815 4.588 -5.386 1.00 89.75 296 PRO A CA 1
ATOM 2232 C C . PRO A 1 296 ? -5.026 3.627 -4.206 1.00 89.75 296 PRO A C 1
ATOM 2234 O O . PRO A 1 296 ? -4.578 3.906 -3.092 1.00 89.75 296 PRO A O 1
ATOM 2237 N N . THR A 1 297 ? -5.651 2.468 -4.423 1.00 92.44 297 THR A N 1
ATOM 2238 C CA . THR A 1 297 ? -5.844 1.462 -3.376 1.00 92.44 297 THR A CA 1
ATOM 2239 C C . THR A 1 297 ? -4.515 0.820 -2.943 1.00 92.44 297 THR A C 1
ATOM 2241 O O . THR A 1 297 ? -4.402 0.330 -1.815 1.00 92.44 297 THR A O 1
ATOM 2244 N N . ILE A 1 298 ? -3.447 0.934 -3.746 1.00 93.81 298 ILE A N 1
ATOM 2245 C CA . ILE A 1 298 ? -2.091 0.485 -3.392 1.00 93.81 298 ILE A CA 1
ATOM 2246 C C . ILE A 1 298 ? -1.594 1.071 -2.061 1.00 93.81 298 ILE A C 1
ATOM 2248 O O . ILE A 1 298 ? -0.836 0.425 -1.331 1.00 93.81 298 ILE A O 1
ATOM 2252 N N . PHE A 1 299 ? -2.049 2.274 -1.693 1.00 92.75 299 PHE A N 1
ATOM 2253 C CA . PHE A 1 299 ? -1.682 2.919 -0.431 1.00 92.75 299 PHE A CA 1
ATOM 2254 C C . PHE A 1 299 ? -2.334 2.255 0.781 1.00 92.75 299 PHE A C 1
ATOM 2256 O O . PHE A 1 299 ? -1.729 2.205 1.855 1.00 92.75 299 PHE A O 1
ATOM 2263 N N . GLN A 1 300 ? -3.524 1.675 0.612 1.00 94.19 300 GLN A N 1
ATOM 2264 C CA . GLN A 1 300 ? -4.150 0.868 1.654 1.00 94.19 300 GLN A CA 1
ATOM 2265 C C . GLN A 1 300 ? -3.361 -0.424 1.871 1.00 94.19 300 GLN A C 1
ATOM 2267 O O . GLN A 1 300 ? -3.037 -0.745 3.014 1.00 94.19 300 GLN A O 1
ATOM 2272 N N . HIS A 1 301 ? -2.959 -1.117 0.798 1.00 95.69 301 HIS A N 1
ATOM 2273 C CA . HIS A 1 301 ? -2.074 -2.281 0.902 1.00 95.69 301 HIS A CA 1
ATOM 2274 C C . HIS A 1 301 ? -0.758 -1.938 1.604 1.00 95.69 301 HIS A C 1
ATOM 2276 O O . HIS A 1 301 ? -0.321 -2.666 2.501 1.00 95.69 301 HIS A O 1
ATOM 2282 N N . LEU A 1 302 ? -0.143 -0.809 1.234 1.00 95.50 302 LEU A N 1
ATOM 2283 C CA . LEU A 1 302 ? 1.079 -0.319 1.868 1.00 95.50 302 LEU A CA 1
ATOM 2284 C C . LEU A 1 302 ? 0.857 -0.094 3.369 1.00 95.50 302 LEU A C 1
ATOM 2286 O O . LEU A 1 302 ? 1.690 -0.470 4.199 1.00 95.50 302 LEU A O 1
ATOM 2290 N N . GLY A 1 303 ? -0.289 0.487 3.721 1.00 95.31 303 GLY A N 1
ATOM 2291 C CA . GLY A 1 303 ? -0.663 0.749 5.097 1.00 95.31 303 GLY A CA 1
ATOM 2292 C C . GLY A 1 303 ? -0.937 -0.506 5.912 1.00 95.31 303 GLY A C 1
ATOM 2293 O O . GLY A 1 303 ? -0.442 -0.605 7.034 1.00 95.31 303 GLY A O 1
ATOM 2294 N N . ILE A 1 304 ? -1.669 -1.473 5.362 1.00 96.88 304 ILE A N 1
ATOM 2295 C CA . ILE A 1 304 ? -1.909 -2.782 5.982 1.00 96.88 304 ILE A CA 1
ATOM 2296 C C . ILE A 1 304 ? -0.565 -3.465 6.259 1.00 96.88 304 ILE A C 1
ATOM 2298 O O . ILE A 1 304 ? -0.280 -3.833 7.401 1.00 96.88 304 ILE A O 1
ATOM 2302 N N . ALA A 1 305 ? 0.303 -3.548 5.244 1.00 96.62 305 ALA A N 1
ATOM 2303 C CA . ALA A 1 305 ? 1.609 -4.186 5.366 1.00 96.62 305 ALA A CA 1
ATOM 2304 C C . ALA A 1 305 ? 2.483 -3.511 6.437 1.00 96.62 305 ALA A C 1
ATOM 2306 O O . ALA A 1 305 ? 3.076 -4.195 7.273 1.00 96.62 305 ALA A O 1
ATOM 2307 N N . LYS A 1 306 ? 2.510 -2.171 6.486 1.00 95.88 306 LYS A N 1
ATOM 2308 C CA . LYS A 1 306 ? 3.255 -1.422 7.511 1.00 95.88 306 LYS A CA 1
ATOM 2309 C C . LYS A 1 306 ? 2.716 -1.666 8.921 1.00 95.88 306 LYS A C 1
ATOM 2311 O O . LYS A 1 306 ? 3.500 -1.962 9.823 1.00 95.88 306 LYS A O 1
ATOM 2316 N N . LYS A 1 307 ? 1.399 -1.549 9.127 1.00 96.38 307 LYS A N 1
ATOM 2317 C CA . LYS A 1 307 ? 0.772 -1.676 10.457 1.00 96.38 307 LYS A CA 1
ATOM 2318 C C . LYS A 1 307 ? 0.928 -3.079 11.043 1.00 96.38 307 LYS A C 1
ATOM 2320 O O . LYS A 1 307 ? 1.131 -3.212 12.253 1.00 96.38 307 LYS A O 1
ATOM 2325 N N . LEU A 1 308 ? 0.860 -4.102 10.190 1.00 97.25 308 LEU A N 1
ATOM 2326 C CA . LEU A 1 308 ? 1.012 -5.504 10.576 1.00 97.25 308 LEU A CA 1
ATOM 2327 C C . LEU A 1 308 ? 2.470 -5.980 10.609 1.00 97.25 308 LEU A C 1
ATOM 2329 O O . LEU A 1 308 ? 2.732 -7.072 11.101 1.00 97.25 308 LEU A O 1
ATOM 2333 N N . GLY A 1 309 ? 3.426 -5.183 10.127 1.00 96.19 309 GLY A N 1
ATOM 2334 C CA . GLY A 1 309 ? 4.834 -5.578 10.079 1.00 96.19 309 GLY A CA 1
ATOM 2335 C C . GLY A 1 309 ? 5.171 -6.567 8.959 1.00 96.19 309 GLY A C 1
ATOM 2336 O O . GLY A 1 309 ? 6.220 -7.199 9.011 1.00 96.19 309 GLY A O 1
ATOM 2337 N N . HIS A 1 310 ? 4.330 -6.681 7.929 1.00 95.62 310 HIS A N 1
ATOM 2338 C CA . HIS A 1 310 ? 4.569 -7.561 6.787 1.00 95.62 310 HIS A CA 1
ATOM 2339 C C . HIS A 1 310 ? 5.614 -6.949 5.835 1.00 95.62 310 HIS A C 1
ATOM 2341 O O . HIS A 1 310 ? 5.289 -6.394 4.781 1.00 95.62 310 HIS A O 1
ATOM 2347 N N . LEU A 1 311 ? 6.889 -7.065 6.212 1.00 93.56 311 LEU A N 1
ATOM 2348 C CA . LEU A 1 311 ? 8.029 -6.427 5.549 1.00 93.56 311 LEU A CA 1
ATOM 2349 C C . LEU A 1 311 ? 8.101 -6.728 4.047 1.00 93.56 311 LEU A C 1
ATOM 2351 O O . LEU A 1 311 ? 8.232 -5.803 3.252 1.00 93.56 311 LEU A O 1
ATOM 2355 N N . GLN A 1 312 ? 7.962 -7.997 3.656 1.00 92.06 312 GLN A N 1
ATOM 2356 C CA . GLN A 1 312 ? 8.092 -8.400 2.254 1.00 92.06 312 GLN A CA 1
ATOM 2357 C C . GLN A 1 312 ? 7.056 -7.710 1.357 1.00 92.06 312 GLN A C 1
ATOM 2359 O O . GLN A 1 312 ? 7.405 -6.994 0.423 1.00 92.06 312 GLN A O 1
ATOM 2364 N N . ARG A 1 313 ? 5.767 -7.836 1.692 1.00 93.75 313 ARG A N 1
ATOM 2365 C CA . ARG A 1 313 ? 4.680 -7.155 0.977 1.00 93.75 313 ARG A CA 1
ATOM 2366 C C . ARG A 1 313 ? 4.861 -5.638 0.950 1.00 93.75 313 ARG A C 1
ATOM 2368 O O . ARG A 1 313 ? 4.671 -5.033 -0.098 1.00 93.75 313 ARG A O 1
ATOM 2375 N N . TYR A 1 314 ? 5.281 -5.029 2.061 1.00 94.44 314 TYR A N 1
ATOM 2376 C CA . TYR A 1 314 ? 5.575 -3.593 2.109 1.00 94.44 314 TYR A CA 1
ATOM 2377 C C . TYR A 1 314 ? 6.655 -3.196 1.090 1.00 94.44 314 TYR A C 1
ATOM 2379 O O . TYR A 1 314 ? 6.495 -2.216 0.364 1.00 94.44 314 TYR A O 1
ATOM 2387 N N . MET A 1 315 ? 7.731 -3.977 0.998 1.00 91.81 315 MET A N 1
ATOM 2388 C CA . MET A 1 315 ? 8.835 -3.721 0.074 1.00 91.81 315 MET A CA 1
ATOM 2389 C C . MET A 1 315 ? 8.446 -3.909 -1.378 1.00 91.81 315 MET A C 1
ATOM 2391 O O . MET A 1 315 ? 8.751 -3.049 -2.202 1.00 91.81 315 MET A O 1
ATOM 2395 N N . ASN A 1 316 ? 7.710 -4.975 -1.667 1.00 90.94 316 ASN A N 1
ATOM 2396 C CA . ASN A 1 316 ? 7.184 -5.251 -2.995 1.00 90.94 316 ASN A CA 1
ATOM 2397 C C . ASN A 1 316 ? 6.314 -4.086 -3.474 1.00 90.94 316 ASN A C 1
ATOM 2399 O O . ASN A 1 316 ? 6.525 -3.563 -4.564 1.00 90.94 316 ASN A O 1
ATOM 2403 N N . ILE A 1 317 ? 5.410 -3.599 -2.620 1.00 93.44 317 ILE A N 1
ATOM 2404 C CA . ILE A 1 317 ? 4.567 -2.444 -2.936 1.00 93.44 317 ILE A CA 1
ATOM 2405 C C . ILE A 1 317 ? 5.416 -1.190 -3.175 1.00 93.44 317 ILE A C 1
ATOM 2407 O O . ILE A 1 317 ? 5.209 -0.501 -4.169 1.00 93.44 317 ILE A O 1
ATOM 2411 N N . LEU A 1 318 ? 6.402 -0.898 -2.318 1.00 92.19 318 LEU A N 1
ATOM 2412 C CA . LEU A 1 318 ? 7.280 0.261 -2.514 1.00 92.19 318 LEU A CA 1
ATOM 2413 C C . LEU A 1 318 ? 8.066 0.198 -3.825 1.00 92.19 318 LEU A C 1
ATOM 2415 O O . LEU A 1 318 ? 8.246 1.229 -4.471 1.00 92.19 318 LEU A O 1
ATOM 2419 N N . ILE A 1 319 ? 8.543 -0.982 -4.214 1.00 91.50 319 ILE A N 1
ATOM 2420 C CA . ILE A 1 319 ? 9.225 -1.186 -5.493 1.00 91.50 319 ILE A CA 1
ATOM 2421 C C . ILE A 1 319 ? 8.259 -0.893 -6.647 1.00 91.50 319 ILE A C 1
ATOM 2423 O O . ILE A 1 319 ? 8.619 -0.126 -7.543 1.00 91.50 319 ILE A O 1
ATOM 2427 N N . ARG A 1 320 ? 7.022 -1.415 -6.581 1.00 91.56 320 ARG A N 1
ATOM 2428 C CA . ARG A 1 320 ? 5.966 -1.173 -7.583 1.00 91.56 320 ARG A CA 1
ATOM 2429 C C . ARG A 1 320 ? 5.659 0.287 -7.800 1.00 91.56 320 ARG A C 1
ATOM 2431 O O . ARG A 1 320 ? 5.692 0.812 -8.914 1.00 91.56 320 ARG A O 1
ATOM 2438 N N . ILE A 1 321 ? 5.440 0.940 -6.679 1.00 92.31 321 ILE A N 1
ATOM 2439 C CA . ILE A 1 321 ? 5.195 2.357 -6.575 1.00 92.31 321 ILE A CA 1
ATOM 2440 C C . ILE A 1 321 ? 6.370 3.164 -7.173 1.00 92.31 321 ILE A C 1
ATOM 2442 O O . ILE A 1 321 ? 6.152 4.059 -7.988 1.00 92.31 321 ILE A O 1
ATOM 2446 N N . ARG A 1 322 ? 7.628 2.834 -6.839 1.00 92.50 322 ARG A N 1
ATOM 2447 C CA . ARG A 1 322 ? 8.820 3.535 -7.356 1.00 92.50 322 ARG A CA 1
ATOM 2448 C C . ARG A 1 322 ? 8.966 3.415 -8.864 1.00 92.50 322 ARG A C 1
ATOM 2450 O O . ARG A 1 322 ? 9.150 4.441 -9.520 1.00 92.50 322 ARG A O 1
ATOM 2457 N N . TYR A 1 323 ? 8.869 2.206 -9.416 1.00 91.19 323 TYR A N 1
ATOM 2458 C CA . TYR A 1 323 ? 9.091 2.032 -10.852 1.00 91.19 323 TYR A CA 1
ATOM 2459 C C . TYR A 1 323 ? 7.972 2.646 -11.702 1.00 91.19 323 TYR A C 1
ATOM 2461 O O . TYR A 1 323 ? 8.230 3.056 -12.833 1.00 91.19 323 TYR A O 1
ATOM 2469 N N . SER A 1 324 ? 6.758 2.743 -11.149 1.00 92.62 324 SER A N 1
ATOM 2470 C CA . SER A 1 324 ? 5.567 3.285 -11.826 1.00 92.62 324 SER A CA 1
ATOM 2471 C C . SER A 1 324 ? 5.346 4.773 -11.564 1.00 92.62 324 SER A C 1
ATOM 2473 O O . SER A 1 324 ? 4.375 5.352 -12.041 1.00 92.62 324 SER A O 1
ATOM 2475 N N . SER A 1 325 ? 6.202 5.398 -10.757 1.00 94.38 325 SER A N 1
ATOM 2476 C CA . SER A 1 325 ? 6.066 6.812 -10.419 1.00 94.38 325 SER A CA 1
ATOM 2477 C C . SER A 1 325 ? 6.730 7.711 -11.450 1.00 94.38 325 SER A C 1
ATOM 2479 O O . SER A 1 325 ? 7.859 7.465 -11.882 1.00 94.38 325 SER A O 1
ATOM 2481 N N . GLN A 1 326 ? 6.043 8.790 -11.798 1.00 94.88 326 GLN A N 1
ATOM 2482 C CA . GLN A 1 326 ? 6.485 9.781 -12.771 1.00 94.88 326 GLN A CA 1
ATOM 2483 C C . GLN A 1 326 ? 6.385 11.185 -12.157 1.00 94.88 326 GLN A C 1
ATOM 2485 O O . GLN A 1 326 ? 5.631 11.400 -11.205 1.00 94.88 326 GLN A O 1
ATOM 2490 N N . LYS A 1 327 ? 7.171 12.135 -12.666 1.00 94.88 327 LYS A N 1
ATOM 2491 C CA . LYS A 1 327 ? 7.072 13.546 -12.284 1.00 94.88 327 LYS A CA 1
ATOM 2492 C C . LYS A 1 327 ? 6.177 14.278 -13.270 1.00 94.88 327 LYS A C 1
ATOM 2494 O O . LYS A 1 327 ? 6.343 14.159 -14.480 1.00 94.88 327 LYS A O 1
ATOM 2499 N N . ARG A 1 328 ? 5.256 15.070 -12.746 1.00 93.19 328 ARG A N 1
ATOM 2500 C CA . ARG A 1 328 ? 4.492 16.045 -13.518 1.00 93.19 328 ARG A CA 1
ATOM 2501 C C . ARG A 1 328 ? 5.377 17.238 -13.913 1.00 93.19 328 ARG A C 1
ATOM 2503 O O . ARG A 1 328 ? 6.464 17.406 -13.355 1.00 93.19 328 ARG A O 1
ATOM 2510 N N . PRO A 1 329 ? 4.912 18.099 -14.837 1.00 91.31 329 PRO A N 1
ATOM 2511 C CA . PRO A 1 329 ? 5.609 19.339 -15.188 1.00 91.31 329 PRO A CA 1
ATOM 2512 C C . PRO A 1 329 ? 5.857 20.284 -14.000 1.00 91.31 329 PRO A C 1
ATOM 2514 O O . PRO A 1 329 ? 6.815 21.048 -14.019 1.00 91.31 329 PRO A O 1
ATOM 2517 N N . ASP A 1 330 ? 5.033 20.206 -12.951 1.00 92.25 330 ASP A N 1
ATOM 2518 C CA . ASP A 1 330 ? 5.191 20.959 -11.696 1.00 92.25 330 ASP A CA 1
ATOM 2519 C C . ASP A 1 330 ? 6.241 20.353 -10.736 1.00 92.25 330 ASP A C 1
ATOM 2521 O O . ASP A 1 330 ? 6.463 20.869 -9.641 1.00 92.25 330 ASP A O 1
ATOM 2525 N N . GLY A 1 331 ? 6.878 19.244 -11.127 1.00 91.50 331 GLY A N 1
ATOM 2526 C CA . GLY A 1 331 ? 7.862 18.511 -10.334 1.00 91.50 331 GLY A CA 1
ATOM 2527 C C . GLY A 1 331 ? 7.273 17.537 -9.310 1.00 91.50 331 GLY A C 1
ATOM 2528 O O . GLY A 1 331 ? 8.039 16.787 -8.700 1.00 91.50 331 GLY A O 1
ATOM 2529 N N . ARG A 1 332 ? 5.946 17.497 -9.127 1.00 93.12 332 ARG A N 1
ATOM 2530 C CA . ARG A 1 332 ? 5.284 16.595 -8.175 1.00 93.12 332 ARG A CA 1
ATOM 2531 C C . ARG A 1 332 ? 5.204 15.175 -8.721 1.00 93.12 332 ARG A C 1
ATOM 2533 O O . ARG A 1 332 ? 5.128 14.944 -9.927 1.00 93.12 332 ARG A O 1
ATOM 2540 N N . LEU A 1 333 ? 5.217 14.204 -7.815 1.00 94.12 333 LEU A N 1
ATOM 2541 C CA . LEU A 1 333 ? 5.125 12.788 -8.151 1.00 94.12 333 LEU A CA 1
ATOM 2542 C C . LEU A 1 333 ? 3.660 12.384 -8.307 1.00 94.12 333 LEU A C 1
ATOM 2544 O O . LEU A 1 333 ? 2.820 12.719 -7.472 1.00 94.12 333 LEU A O 1
ATOM 2548 N N . CYS A 1 334 ? 3.392 11.588 -9.335 1.00 94.94 334 CYS A N 1
ATOM 2549 C CA . CYS A 1 334 ? 2.128 10.891 -9.551 1.00 94.94 334 CYS A CA 1
ATOM 2550 C C . CYS A 1 334 ? 2.388 9.436 -9.973 1.00 94.94 334 CYS A C 1
ATOM 2552 O O . CYS A 1 334 ? 3.519 9.059 -10.305 1.00 94.94 334 CYS A O 1
ATOM 2554 N N . LEU A 1 335 ? 1.346 8.606 -9.928 1.00 93.56 335 LEU A N 1
ATOM 2555 C CA . LEU A 1 335 ? 1.385 7.259 -10.495 1.00 93.56 335 LEU A CA 1
ATOM 2556 C C . LEU A 1 335 ? 1.124 7.335 -12.001 1.00 93.56 335 LEU A C 1
ATOM 2558 O O . LEU A 1 335 ? 0.246 8.071 -12.436 1.00 93.56 335 LEU A O 1
ATOM 2562 N N . GLU A 1 336 ? 1.847 6.539 -12.786 1.00 92.25 336 GLU A N 1
ATOM 2563 C CA . GLU A 1 336 ? 1.688 6.461 -14.245 1.00 92.25 336 GLU A CA 1
ATOM 2564 C C . GLU A 1 336 ? 0.245 6.156 -14.677 1.00 92.25 336 GLU A C 1
ATOM 2566 O O . GLU A 1 336 ? -0.276 6.766 -15.603 1.00 92.25 336 GLU A O 1
ATOM 2571 N N . SER A 1 337 ? -0.415 5.240 -13.977 1.00 91.81 337 SER A N 1
ATOM 2572 C CA . SER A 1 337 ? -1.798 4.824 -14.228 1.00 91.81 337 SER A CA 1
ATOM 2573 C C . SER A 1 337 ? -2.848 5.854 -13.806 1.00 91.81 337 SER A C 1
ATOM 2575 O O . SER A 1 337 ? -3.979 5.793 -14.274 1.00 91.81 337 SER A O 1
ATOM 2577 N N . HIS A 1 338 ? -2.495 6.762 -12.893 1.00 93.44 338 HIS A N 1
ATOM 2578 C CA . HIS A 1 338 ? -3.400 7.748 -12.304 1.00 93.44 338 HIS A CA 1
ATOM 2579 C C . HIS A 1 338 ? -2.669 9.089 -12.193 1.00 93.44 338 HIS A C 1
ATOM 2581 O O . HIS A 1 338 ? -2.326 9.528 -11.087 1.00 93.44 338 HIS A O 1
ATOM 2587 N N . PRO A 1 339 ? -2.396 9.744 -13.337 1.00 92.38 339 PRO A N 1
ATOM 2588 C CA . PRO A 1 339 ? -1.591 10.953 -13.378 1.00 92.38 339 PRO A CA 1
ATOM 2589 C C . PRO A 1 339 ? -2.238 12.114 -12.629 1.00 92.38 339 PRO A C 1
ATOM 2591 O O . PRO A 1 339 ? -1.509 13.029 -12.269 1.00 92.38 339 PRO A O 1
ATOM 2594 N N . ASP A 1 340 ? -3.543 12.065 -12.337 1.00 91.56 340 ASP A N 1
ATOM 2595 C CA . ASP A 1 340 ? -4.308 13.090 -11.607 1.00 91.56 340 ASP A CA 1
ATOM 2596 C C . ASP A 1 340 ? -4.161 12.988 -10.082 1.00 91.56 340 ASP A C 1
ATOM 2598 O O . ASP A 1 340 ? -4.370 13.962 -9.354 1.00 91.56 340 ASP A O 1
ATOM 2602 N N . VAL A 1 341 ? -3.671 11.854 -9.579 1.00 90.00 341 VAL A N 1
ATOM 2603 C CA . VAL A 1 341 ? -3.463 11.635 -8.145 1.00 90.00 341 VAL A CA 1
ATOM 2604 C C . VAL A 1 341 ? -2.124 12.230 -7.716 1.00 90.00 341 VAL A C 1
ATOM 2606 O O . VAL A 1 341 ? -1.054 11.717 -8.048 1.00 90.00 341 VAL A O 1
ATOM 2609 N N . ASP A 1 342 ? -2.192 13.342 -6.980 1.00 90.19 342 ASP A N 1
ATOM 2610 C CA . ASP A 1 342 ? -1.019 13.999 -6.403 1.00 90.19 342 ASP A CA 1
ATOM 2611 C C . ASP A 1 342 ? -0.597 13.312 -5.102 1.00 90.19 342 ASP A C 1
ATOM 2613 O O . ASP A 1 342 ? -1.267 13.411 -4.072 1.00 90.19 342 ASP A O 1
ATOM 2617 N N . LEU A 1 343 ? 0.559 12.656 -5.144 1.00 91.06 343 LEU A N 1
ATOM 2618 C CA . LEU A 1 343 ? 1.103 11.908 -4.015 1.00 91.06 343 LEU A CA 1
ATOM 2619 C C . LEU A 1 343 ? 1.516 12.808 -2.850 1.00 91.06 343 LEU A C 1
ATOM 2621 O O . LEU A 1 343 ? 1.566 12.348 -1.711 1.00 91.06 343 LEU A O 1
ATOM 2625 N N . TYR A 1 344 ? 1.805 14.083 -3.115 1.00 91.06 344 TYR A N 1
ATOM 2626 C CA . TYR A 1 344 ? 2.168 15.037 -2.075 1.00 91.06 344 TYR A CA 1
ATOM 2627 C C . TYR A 1 344 ? 0.958 15.552 -1.318 1.00 91.06 344 TYR A C 1
ATOM 2629 O O . TYR A 1 344 ? 1.127 15.926 -0.167 1.00 91.06 344 TYR A O 1
ATOM 2637 N N . ASN A 1 345 ? -0.240 15.553 -1.904 1.00 89.88 345 ASN A N 1
ATOM 2638 C CA . ASN A 1 345 ? -1.445 16.026 -1.216 1.00 89.88 34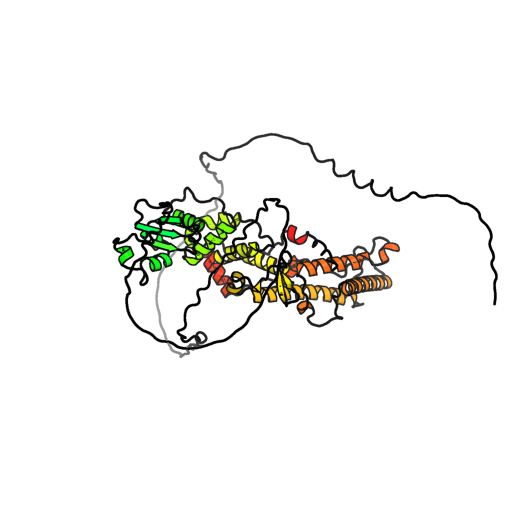5 ASN A CA 1
ATOM 2639 C C . ASN A 1 345 ? -2.101 14.942 -0.353 1.00 89.88 345 ASN A C 1
ATOM 2641 O O . ASN A 1 345 ? -3.005 15.254 0.415 1.00 89.88 345 ASN A O 1
ATOM 2645 N N . ASP A 1 346 ? -1.650 13.691 -0.450 1.00 87.44 346 ASP A N 1
ATOM 2646 C CA . ASP A 1 346 ? -2.171 12.600 0.364 1.00 87.44 346 ASP A CA 1
ATOM 2647 C C . ASP A 1 346 ? -1.666 12.720 1.826 1.00 87.44 346 ASP A C 1
ATOM 2649 O O . ASP A 1 346 ? -0.467 12.537 2.093 1.00 87.44 346 ASP A O 1
ATOM 2653 N N . PRO A 1 347 ? -2.550 12.999 2.810 1.00 87.12 347 PRO A N 1
ATOM 2654 C CA . PRO A 1 347 ? -2.142 13.189 4.203 1.00 87.12 347 PRO A CA 1
ATOM 2655 C C . PRO A 1 347 ? -1.540 11.924 4.820 1.00 87.12 347 PRO A C 1
ATOM 2657 O O . PRO A 1 347 ? -0.710 11.993 5.732 1.00 87.12 347 PRO A O 1
ATOM 2660 N N . TYR A 1 348 ? -1.949 10.751 4.332 1.00 85.81 348 TYR A N 1
ATOM 2661 C CA . TYR A 1 348 ? -1.438 9.475 4.797 1.00 85.81 348 TYR A CA 1
ATOM 2662 C C . TYR A 1 348 ? 0.017 9.290 4.356 1.00 85.81 348 TYR A C 1
ATOM 2664 O O . TYR A 1 348 ? 0.875 9.005 5.194 1.00 85.81 348 TYR A O 1
ATOM 2672 N N . LEU A 1 349 ? 0.335 9.539 3.084 1.00 88.44 349 LEU A N 1
ATOM 2673 C CA . LEU A 1 349 ? 1.704 9.462 2.563 1.00 88.44 349 LEU A CA 1
ATOM 2674 C C . LEU A 1 349 ? 2.636 10.493 3.208 1.00 88.44 349 LEU A C 1
ATOM 2676 O O . LEU A 1 349 ? 3.778 10.155 3.546 1.00 88.44 349 LEU A O 1
ATOM 2680 N N . GLN A 1 350 ? 2.144 11.713 3.449 1.00 90.38 350 GLN A N 1
ATOM 2681 C CA . GLN A 1 350 ? 2.883 12.730 4.201 1.00 90.38 350 GLN A CA 1
ATOM 2682 C C . GLN A 1 350 ? 3.213 12.245 5.616 1.00 90.38 350 GLN A C 1
ATOM 2684 O O . GLN A 1 350 ? 4.376 12.262 6.023 1.00 90.38 350 GLN A O 1
ATOM 2689 N N . LYS A 1 351 ? 2.213 11.733 6.347 1.00 88.25 351 LYS A N 1
ATOM 2690 C CA . LYS A 1 351 ? 2.386 11.197 7.706 1.00 88.25 351 LYS A CA 1
ATOM 2691 C C . LYS A 1 351 ? 3.345 10.010 7.749 1.00 88.25 351 LYS A C 1
ATOM 2693 O O . LYS A 1 351 ? 4.034 9.799 8.746 1.00 88.25 351 LYS A O 1
ATOM 2698 N N . LEU A 1 352 ? 3.399 9.217 6.680 1.00 85.00 352 LEU A N 1
ATOM 2699 C CA . LEU A 1 352 ? 4.354 8.122 6.562 1.00 85.00 352 LEU A CA 1
ATOM 2700 C C . LEU A 1 352 ? 5.796 8.602 6.345 1.00 85.00 352 LEU A C 1
ATOM 2702 O O . LEU A 1 352 ? 6.709 7.821 6.617 1.00 85.00 352 LEU A O 1
ATOM 2706 N N . GLY A 1 353 ? 6.008 9.836 5.872 1.00 89.44 353 GLY A N 1
ATOM 2707 C CA . GLY A 1 353 ? 7.334 10.399 5.605 1.00 89.44 353 GLY A CA 1
ATOM 2708 C C . GLY A 1 353 ? 8.077 9.704 4.459 1.00 89.44 353 GLY A C 1
ATOM 2709 O O . GLY A 1 353 ? 9.306 9.730 4.415 1.00 89.44 353 GLY A O 1
ATOM 2710 N N . ILE A 1 354 ? 7.354 9.042 3.549 1.00 89.06 354 ILE A N 1
ATOM 2711 C CA . ILE A 1 354 ? 7.948 8.162 2.524 1.00 89.06 354 ILE A CA 1
ATOM 2712 C C . ILE A 1 354 ? 8.174 8.830 1.167 1.00 89.06 354 ILE A C 1
ATOM 2714 O O . ILE A 1 354 ? 8.882 8.258 0.343 1.00 89.06 354 ILE A O 1
ATOM 2718 N N . LEU A 1 355 ? 7.639 10.033 0.937 1.00 91.75 355 LEU A N 1
ATOM 2719 C CA . LEU A 1 355 ? 7.702 10.706 -0.368 1.00 91.75 355 LEU A CA 1
ATOM 2720 C C . LEU A 1 355 ? 9.138 11.031 -0.807 1.00 91.75 355 LEU A C 1
ATOM 2722 O O . LEU A 1 355 ? 9.534 10.663 -1.906 1.00 91.75 355 LEU A O 1
ATOM 2726 N N . LYS A 1 356 ? 9.963 11.628 0.066 1.00 91.62 356 LYS A N 1
ATOM 2727 C CA . LYS A 1 356 ? 11.382 11.895 -0.250 1.00 91.62 356 LYS A CA 1
ATOM 2728 C C . LYS A 1 356 ? 12.187 10.600 -0.477 1.00 91.62 356 LYS A C 1
ATOM 2730 O O . LYS A 1 356 ? 12.865 10.496 -1.498 1.00 91.62 356 LYS A O 1
ATOM 2735 N N . PRO A 1 357 ? 12.120 9.581 0.411 1.00 90.56 357 PRO A N 1
ATOM 2736 C CA . PRO A 1 357 ? 12.743 8.281 0.147 1.00 90.56 357 PRO A CA 1
ATOM 2737 C C . PRO A 1 357 ? 12.293 7.628 -1.162 1.00 90.56 357 PRO A C 1
ATOM 2739 O O . PRO A 1 357 ? 13.090 6.957 -1.819 1.00 90.56 357 PRO A O 1
ATOM 2742 N N . TRP A 1 358 ? 11.027 7.806 -1.534 1.00 91.12 358 TRP A N 1
ATOM 2743 C CA . TRP A 1 358 ? 10.472 7.312 -2.786 1.00 91.12 358 TRP A CA 1
ATOM 2744 C C . TRP A 1 358 ? 11.065 8.057 -3.978 1.00 91.12 358 TRP A C 1
ATOM 2746 O O . TRP A 1 358 ? 11.632 7.400 -4.849 1.00 91.12 358 TRP A O 1
ATOM 2756 N N . GLU A 1 359 ? 11.032 9.388 -3.994 1.00 92.06 359 GLU A N 1
ATOM 2757 C CA . GLU A 1 359 ? 11.630 10.199 -5.059 1.00 92.06 359 GLU A CA 1
ATOM 2758 C C . GLU A 1 359 ? 13.104 9.839 -5.287 1.00 92.06 359 GLU A C 1
ATOM 2760 O O . GLU A 1 359 ? 13.523 9.564 -6.413 1.00 92.06 359 GLU A O 1
ATOM 2765 N N . ASN A 1 360 ? 13.869 9.733 -4.198 1.00 91.94 360 ASN A N 1
ATOM 2766 C CA . ASN A 1 360 ? 15.270 9.323 -4.241 1.00 91.94 360 ASN A CA 1
ATOM 2767 C C . ASN A 1 360 ? 15.428 7.894 -4.779 1.00 91.94 360 ASN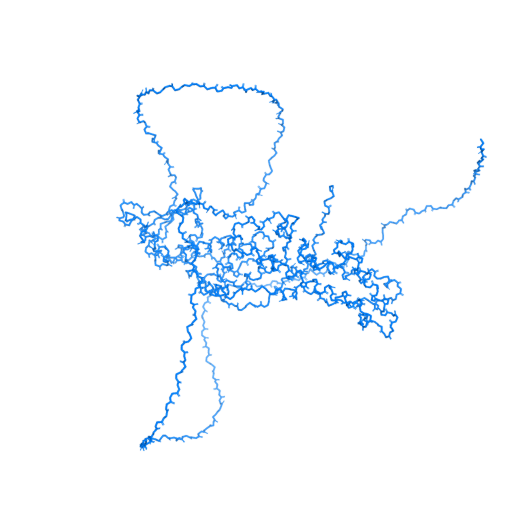 A C 1
ATOM 2769 O O . ASN A 1 360 ? 16.349 7.617 -5.543 1.00 91.94 360 ASN A O 1
ATOM 2773 N N . GLY A 1 361 ? 14.540 6.978 -4.384 1.00 91.31 361 GLY A N 1
ATOM 2774 C CA . GLY A 1 361 ? 14.514 5.608 -4.894 1.00 91.31 361 GLY A CA 1
ATOM 2775 C C . GLY A 1 361 ? 14.256 5.555 -6.399 1.00 91.31 361 GLY A C 1
ATOM 2776 O O . GLY A 1 361 ? 14.989 4.877 -7.112 1.00 91.31 361 GLY A O 1
ATOM 2777 N N . ARG A 1 362 ? 13.276 6.321 -6.888 1.00 92.50 362 ARG A N 1
ATOM 2778 C CA . ARG A 1 362 ? 12.993 6.479 -8.320 1.00 92.50 362 ARG A CA 1
ATOM 2779 C C . ARG A 1 362 ? 14.217 7.021 -9.060 1.00 92.50 362 ARG A C 1
ATOM 2781 O O . ARG A 1 362 ? 14.608 6.449 -10.070 1.00 92.50 362 ARG A O 1
ATOM 2788 N N . LEU A 1 363 ? 14.847 8.084 -8.557 1.00 92.25 363 LEU A N 1
ATOM 2789 C CA . LEU A 1 363 ? 16.022 8.680 -9.200 1.00 92.25 363 LEU A CA 1
ATOM 2790 C C . LEU A 1 363 ? 17.198 7.695 -9.287 1.00 92.25 363 LEU A C 1
ATOM 2792 O O . LEU A 1 363 ? 17.851 7.626 -10.324 1.00 92.25 363 LEU A O 1
ATOM 2796 N N . ARG A 1 364 ? 17.433 6.884 -8.245 1.00 91.69 364 ARG A N 1
ATOM 2797 C CA . ARG A 1 364 ? 18.445 5.812 -8.292 1.00 91.69 364 ARG A CA 1
ATOM 2798 C C . ARG A 1 364 ? 18.149 4.781 -9.379 1.00 91.69 364 ARG A C 1
ATOM 2800 O O . ARG A 1 364 ? 19.069 4.385 -10.087 1.00 91.69 364 ARG A O 1
ATOM 2807 N N . MET A 1 365 ? 16.884 4.396 -9.548 1.00 92.25 365 MET A N 1
ATOM 2808 C CA . MET A 1 365 ? 16.480 3.482 -10.622 1.00 92.25 365 MET A CA 1
ATOM 2809 C C . MET A 1 365 ? 16.723 4.092 -12.005 1.00 92.25 365 MET A C 1
ATOM 2811 O O . MET A 1 365 ? 17.288 3.429 -12.868 1.00 92.25 365 MET A O 1
ATOM 2815 N N . LEU A 1 366 ? 16.357 5.362 -12.212 1.00 91.75 366 LEU A N 1
ATOM 2816 C CA . LEU A 1 366 ? 16.626 6.069 -13.471 1.00 91.75 366 LEU A CA 1
ATOM 2817 C C . LEU A 1 366 ? 18.131 6.160 -13.759 1.00 91.75 366 LEU A C 1
ATOM 2819 O O . LEU A 1 366 ? 18.563 5.919 -14.882 1.00 91.75 366 LEU A O 1
ATOM 2823 N N . HIS A 1 367 ? 18.935 6.447 -12.735 1.00 90.88 367 HIS A N 1
ATOM 2824 C CA . HIS A 1 367 ? 20.389 6.471 -12.846 1.00 90.88 367 HIS A CA 1
ATOM 2825 C C . HIS A 1 367 ? 20.966 5.100 -13.226 1.00 90.88 367 HIS A C 1
ATOM 2827 O O . HIS A 1 367 ? 21.818 5.025 -14.106 1.00 90.88 367 HIS A O 1
ATOM 2833 N N . ALA A 1 368 ? 20.485 4.011 -12.617 1.00 90.31 368 ALA A N 1
ATOM 2834 C CA . ALA A 1 368 ? 20.894 2.651 -12.975 1.00 90.31 368 ALA A CA 1
ATOM 2835 C C . ALA A 1 368 ? 20.598 2.342 -14.449 1.00 90.31 368 ALA A C 1
ATOM 2837 O O . ALA A 1 368 ? 21.473 1.882 -15.177 1.00 90.31 368 ALA A O 1
ATOM 2838 N N . VAL A 1 369 ? 19.397 2.691 -14.916 1.00 89.25 369 VAL A N 1
ATOM 2839 C CA . VAL A 1 369 ? 19.024 2.550 -16.327 1.00 89.25 369 VAL A CA 1
ATOM 2840 C C . VAL A 1 369 ? 19.938 3.382 -17.235 1.00 89.25 369 VAL A C 1
ATOM 2842 O O . VAL A 1 369 ? 20.373 2.917 -18.288 1.00 89.25 369 VAL A O 1
ATOM 2845 N N . SER A 1 370 ? 20.273 4.607 -16.824 1.00 87.81 370 SER A N 1
ATOM 2846 C CA . SER A 1 370 ? 21.172 5.452 -17.602 1.00 87.81 370 SER A CA 1
ATOM 2847 C C . SER A 1 370 ? 22.609 4.935 -17.640 1.00 87.81 370 SER A C 1
ATOM 2849 O O . SER A 1 370 ? 23.284 5.182 -18.640 1.00 87.81 370 SER A O 1
ATOM 2851 N N . ILE A 1 371 ? 23.107 4.273 -16.590 1.00 88.12 371 ILE A N 1
ATOM 2852 C CA . ILE A 1 371 ? 24.428 3.629 -16.618 1.00 88.12 371 ILE A CA 1
ATOM 2853 C C . ILE A 1 371 ? 24.457 2.576 -17.725 1.00 88.12 371 ILE A C 1
ATOM 2855 O O . ILE A 1 371 ? 25.371 2.594 -18.544 1.00 88.12 371 ILE A O 1
ATOM 2859 N N . GLU A 1 372 ? 23.439 1.719 -17.800 1.00 87.38 372 GLU A N 1
ATOM 2860 C CA . GLU A 1 372 ? 23.362 0.669 -18.822 1.00 87.38 372 GLU A CA 1
ATOM 2861 C C . GLU A 1 372 ? 23.292 1.247 -20.241 1.00 87.38 372 GLU A C 1
ATOM 2863 O O . GLU A 1 372 ? 23.991 0.788 -21.147 1.00 87.38 372 GLU A O 1
ATOM 2868 N N . LEU A 1 373 ? 22.509 2.314 -20.435 1.00 86.94 373 LEU A N 1
ATOM 2869 C CA . LEU A 1 373 ? 22.447 3.027 -21.711 1.00 86.94 373 LEU A CA 1
ATOM 2870 C C . LEU A 1 373 ? 23.810 3.617 -22.110 1.00 86.94 373 LEU A C 1
ATOM 2872 O O . LEU A 1 373 ? 24.232 3.466 -23.256 1.00 86.94 373 LEU A O 1
ATOM 2876 N N . ARG A 1 374 ? 24.514 4.270 -21.175 1.00 87.44 374 ARG A N 1
ATOM 2877 C CA . ARG A 1 374 ? 25.858 4.820 -21.423 1.00 87.44 374 ARG A CA 1
ATOM 2878 C C . ARG A 1 374 ? 26.859 3.713 -21.731 1.00 87.44 374 ARG A C 1
ATOM 2880 O O . ARG A 1 374 ? 27.580 3.826 -22.710 1.00 87.44 374 ARG A O 1
ATOM 2887 N N . ALA A 1 375 ? 26.835 2.613 -20.982 1.00 87.69 375 ALA A N 1
ATOM 2888 C CA . ALA A 1 375 ? 27.705 1.469 -21.229 1.00 87.69 375 ALA A CA 1
ATOM 2889 C C . ALA A 1 375 ? 27.488 0.867 -22.629 1.00 87.69 375 ALA A C 1
ATOM 2891 O O . ALA A 1 375 ? 28.453 0.489 -23.293 1.00 87.69 375 ALA A O 1
ATOM 2892 N N . ALA A 1 376 ? 26.242 0.803 -23.111 1.00 86.81 376 ALA A N 1
ATOM 2893 C CA . ALA A 1 376 ? 25.943 0.371 -24.475 1.00 86.81 376 ALA A CA 1
ATOM 2894 C C . ALA A 1 376 ? 26.483 1.355 -25.530 1.00 86.81 376 ALA A C 1
ATOM 2896 O O . ALA A 1 376 ? 27.066 0.928 -26.528 1.00 86.81 376 ALA A O 1
ATOM 2897 N N . LEU A 1 377 ? 26.335 2.664 -25.303 1.00 87.94 377 LEU A N 1
ATOM 2898 C CA . LEU A 1 377 ? 26.890 3.700 -26.180 1.00 87.94 377 LEU A CA 1
ATOM 2899 C C . LEU A 1 377 ? 28.423 3.670 -26.206 1.00 87.94 377 LEU A C 1
ATOM 2901 O O . LEU A 1 377 ? 29.003 3.694 -27.286 1.00 87.94 377 LEU A O 1
ATOM 2905 N N . ASP A 1 378 ? 29.078 3.544 -25.053 1.00 89.25 378 ASP A N 1
ATOM 2906 C CA . ASP A 1 378 ? 30.538 3.477 -24.941 1.00 89.25 378 ASP A CA 1
ATOM 2907 C C . ASP A 1 378 ? 31.100 2.251 -25.671 1.00 89.25 378 ASP A C 1
ATOM 2909 O O . ASP A 1 378 ? 32.101 2.352 -26.380 1.00 89.25 378 ASP A O 1
ATOM 2913 N N . LYS A 1 379 ? 30.423 1.097 -25.573 1.00 88.44 379 LYS A N 1
ATOM 2914 C CA . LYS A 1 379 ? 30.777 -0.108 -26.343 1.00 88.44 379 LYS A CA 1
ATOM 2915 C C . LYS A 1 379 ? 30.671 0.107 -27.849 1.00 88.44 379 LYS A C 1
ATOM 2917 O O . LYS A 1 379 ? 31.503 -0.418 -28.579 1.00 88.44 379 LYS A O 1
ATOM 2922 N N . LEU A 1 380 ? 29.658 0.838 -28.315 1.00 87.44 380 LEU A N 1
ATOM 2923 C CA . LEU A 1 380 ? 29.472 1.149 -29.737 1.00 87.44 380 LEU A CA 1
ATOM 2924 C C . LEU A 1 380 ? 30.443 2.220 -30.247 1.00 87.44 380 LEU A C 1
ATOM 2926 O O . LEU A 1 380 ? 30.803 2.214 -31.422 1.00 87.44 380 LEU A O 1
ATOM 2930 N N . LEU A 1 381 ? 30.838 3.155 -29.382 1.00 89.38 381 LEU A N 1
ATOM 2931 C CA . LEU A 1 381 ? 31.791 4.218 -29.696 1.00 89.38 381 LEU A CA 1
ATOM 2932 C C . LEU A 1 381 ? 33.241 3.725 -29.660 1.00 89.38 381 LEU A C 1
ATOM 2934 O O . LEU A 1 381 ? 34.100 4.336 -30.294 1.00 89.38 381 LEU A O 1
ATOM 2938 N N . ASN A 1 382 ? 33.525 2.641 -28.935 1.00 89.25 382 ASN A N 1
ATOM 2939 C CA . ASN A 1 382 ? 34.865 2.088 -28.818 1.00 89.25 382 ASN A CA 1
ATOM 2940 C C . ASN A 1 382 ? 35.181 1.117 -29.974 1.00 89.25 382 ASN A C 1
ATOM 2942 O O . ASN A 1 382 ? 34.719 -0.026 -29.954 1.00 89.25 382 ASN A O 1
ATOM 2946 N N . PRO A 1 383 ? 36.048 1.494 -30.933 1.00 82.94 383 PRO A N 1
ATOM 2947 C CA . PRO A 1 383 ? 36.387 0.636 -32.068 1.00 82.94 383 PRO A CA 1
ATOM 2948 C C . PRO A 1 383 ? 37.155 -0.637 -31.673 1.00 82.94 383 PRO A C 1
ATOM 2950 O O . PRO A 1 383 ? 37.301 -1.537 -32.499 1.00 82.94 383 PRO A O 1
ATOM 2953 N N . ALA A 1 384 ? 37.671 -0.723 -30.440 1.00 86.44 384 ALA A N 1
ATOM 2954 C CA . ALA A 1 384 ? 38.370 -1.902 -29.934 1.00 86.44 384 ALA A CA 1
ATOM 2955 C C . ALA A 1 384 ? 37.423 -3.011 -29.438 1.00 86.44 384 ALA A C 1
ATOM 2957 O O . ALA A 1 384 ? 37.873 -4.138 -29.239 1.00 86.44 384 ALA A O 1
ATOM 2958 N N . VAL A 1 385 ? 36.133 -2.718 -29.227 1.00 84.06 385 VAL A N 1
ATOM 2959 C CA . VAL A 1 385 ? 35.150 -3.690 -28.727 1.00 84.06 385 VAL A CA 1
ATOM 2960 C C . VAL A 1 385 ? 34.361 -4.284 -29.892 1.00 84.06 385 VAL A C 1
ATOM 2962 O O . VAL A 1 385 ? 33.781 -3.578 -30.711 1.00 84.06 385 VAL A O 1
ATOM 2965 N N . THR A 1 386 ? 34.327 -5.612 -29.967 1.00 76.88 386 THR A N 1
ATOM 2966 C CA . THR A 1 386 ? 33.581 -6.374 -30.972 1.00 76.88 386 THR A CA 1
ATOM 2967 C C . THR A 1 386 ? 32.144 -6.639 -30.525 1.00 76.88 386 THR A C 1
ATOM 2969 O O . THR A 1 386 ? 31.893 -7.576 -29.774 1.00 76.88 386 THR A O 1
ATOM 2972 N N . ASN A 1 387 ? 31.175 -5.853 -31.018 1.00 76.88 387 ASN A N 1
ATOM 2973 C CA . ASN A 1 387 ? 29.741 -6.085 -30.744 1.00 76.88 387 ASN A CA 1
ATOM 2974 C C . ASN A 1 387 ? 29.026 -6.871 -31.862 1.00 76.88 387 ASN A C 1
ATOM 2976 O O . ASN A 1 387 ? 27.911 -7.364 -31.681 1.00 76.88 387 ASN A O 1
ATOM 2980 N N . CYS A 1 388 ? 29.659 -7.008 -33.031 1.00 79.56 388 CYS A N 1
ATOM 2981 C CA . CYS A 1 388 ? 29.112 -7.761 -34.153 1.00 79.56 388 CYS A CA 1
ATOM 2982 C C . CYS A 1 388 ? 29.257 -9.277 -33.938 1.00 79.56 388 CYS A C 1
ATOM 2984 O O . CYS A 1 388 ? 30.352 -9.834 -33.949 1.00 79.56 388 CYS A O 1
ATOM 2986 N N . CYS A 1 389 ? 28.116 -9.949 -33.837 1.00 73.50 389 CYS A N 1
ATOM 2987 C CA . CYS A 1 389 ? 27.944 -11.392 -33.732 1.00 73.50 389 CYS A CA 1
ATOM 2988 C C . CYS A 1 389 ? 28.468 -12.206 -34.939 1.00 73.50 389 CYS A C 1
ATOM 2990 O O . CYS A 1 389 ? 28.727 -13.399 -34.801 1.00 73.50 389 CYS A O 1
ATOM 2992 N N . SER A 1 390 ? 28.628 -11.591 -36.121 1.00 70.44 390 SER A N 1
ATOM 2993 C CA . SER A 1 390 ? 28.778 -12.331 -37.387 1.00 70.44 390 SER A CA 1
ATOM 2994 C C . SER A 1 390 ? 30.170 -12.305 -38.034 1.00 70.44 390 SER A C 1
ATOM 2996 O O . SER A 1 390 ? 30.384 -13.036 -39.003 1.00 70.44 390 SER A O 1
ATOM 2998 N N . SER A 1 391 ? 31.131 -11.483 -37.605 1.00 59.59 391 SER A N 1
ATOM 2999 C CA . SER A 1 391 ? 32.248 -11.164 -38.507 1.00 59.59 391 SER A CA 1
ATOM 3000 C C . SER A 1 391 ? 33.613 -11.712 -38.087 1.00 59.59 391 SER A C 1
ATOM 3002 O O . SER A 1 391 ? 34.251 -11.203 -37.173 1.00 59.59 391 SER A O 1
ATOM 3004 N N . LYS A 1 392 ? 34.145 -12.633 -38.904 1.00 68.81 392 LYS A N 1
ATOM 3005 C CA . LYS A 1 392 ? 35.597 -12.872 -39.065 1.00 68.81 392 LYS A CA 1
ATOM 3006 C C . LYS A 1 392 ? 36.313 -11.725 -39.815 1.00 68.81 392 LYS A C 1
ATOM 3008 O O . LYS A 1 392 ? 37.510 -11.812 -40.065 1.00 68.81 392 LYS A O 1
ATOM 3013 N N . ARG A 1 393 ? 35.578 -10.689 -40.240 1.00 77.62 393 ARG A N 1
ATOM 3014 C CA . ARG A 1 393 ? 36.028 -9.588 -41.104 1.00 77.62 393 ARG A CA 1
ATOM 3015 C C . ARG A 1 393 ? 35.797 -8.226 -40.439 1.00 77.62 393 ARG A C 1
ATOM 3017 O O . ARG A 1 393 ? 34.663 -7.871 -40.133 1.00 77.62 393 ARG A O 1
ATOM 3024 N N . GLN A 1 394 ? 36.876 -7.477 -40.228 1.00 78.06 394 GLN A N 1
ATOM 3025 C CA . GLN A 1 394 ? 36.891 -6.229 -39.454 1.00 78.06 394 GLN A CA 1
ATOM 3026 C C . GLN A 1 394 ? 36.069 -5.087 -40.090 1.00 78.06 394 GLN A C 1
ATOM 3028 O O . GLN A 1 394 ? 35.482 -4.274 -39.382 1.00 78.06 394 GLN A O 1
ATOM 3033 N N . ASP A 1 395 ? 35.963 -5.048 -41.419 1.00 80.06 395 ASP A N 1
ATOM 3034 C CA . ASP A 1 395 ? 35.200 -4.053 -42.190 1.00 80.06 395 ASP A CA 1
ATOM 3035 C C . ASP A 1 395 ? 33.676 -4.148 -41.961 1.00 80.06 395 ASP A C 1
ATOM 3037 O O . ASP A 1 395 ? 32.959 -3.142 -41.947 1.00 80.06 395 ASP A O 1
ATOM 3041 N N . TRP A 1 396 ? 33.167 -5.356 -41.707 1.00 80.19 396 TRP A N 1
ATOM 3042 C CA . TRP A 1 396 ? 31.735 -5.602 -41.490 1.00 80.19 396 TRP A CA 1
ATOM 3043 C C . TRP A 1 396 ? 31.320 -5.246 -40.071 1.00 80.19 396 TRP A C 1
ATOM 3045 O O . TRP A 1 396 ? 30.214 -4.753 -39.848 1.00 80.19 396 TRP A O 1
ATOM 3055 N N . GLN A 1 397 ? 32.226 -5.463 -39.122 1.00 81.88 397 GLN A N 1
ATOM 3056 C CA . GLN A 1 397 ? 32.032 -5.090 -37.733 1.00 81.88 397 GLN A CA 1
ATOM 3057 C C . GLN A 1 397 ? 31.805 -3.584 -37.597 1.00 81.88 397 GLN A C 1
ATOM 3059 O O . GLN A 1 397 ? 30.769 -3.178 -37.084 1.00 81.88 397 GLN A O 1
ATOM 3064 N N . GLN A 1 398 ? 32.713 -2.764 -38.137 1.00 83.19 398 GLN A N 1
ATOM 3065 C CA . GLN A 1 398 ? 32.600 -1.304 -38.062 1.00 83.19 398 GLN A CA 1
ATOM 3066 C C . GLN A 1 398 ? 31.306 -0.804 -38.709 1.00 83.19 398 GLN A C 1
ATOM 3068 O O . GLN A 1 398 ? 30.619 0.049 -38.157 1.00 83.19 398 GLN A O 1
ATOM 3073 N N . THR A 1 399 ? 30.924 -1.381 -39.851 1.00 84.88 399 THR A N 1
ATOM 3074 C CA . THR A 1 399 ? 29.672 -1.025 -40.531 1.00 84.88 399 THR A CA 1
ATOM 3075 C C . THR A 1 399 ? 28.446 -1.359 -39.673 1.00 84.88 399 THR A C 1
ATOM 3077 O O . THR A 1 399 ? 27.517 -0.553 -39.587 1.00 84.88 399 THR A O 1
ATOM 3080 N N . CYS A 1 400 ? 28.441 -2.524 -39.016 1.00 83.19 400 CYS A N 1
ATOM 3081 C CA . CYS A 1 400 ? 27.378 -2.936 -38.101 1.00 83.19 400 CYS A CA 1
ATOM 3082 C C . CYS A 1 400 ? 27.307 -2.017 -36.874 1.00 83.19 400 CYS A C 1
ATOM 3084 O O . CYS A 1 400 ? 26.232 -1.509 -36.559 1.00 83.19 400 CYS A O 1
ATOM 3086 N N . ASP A 1 401 ? 28.442 -1.746 -36.231 1.00 85.50 401 ASP A N 1
ATOM 3087 C CA . ASP A 1 401 ? 28.528 -0.899 -35.039 1.00 85.50 401 ASP A CA 1
ATOM 3088 C C . ASP A 1 401 ? 28.099 0.542 -35.348 1.00 85.50 401 ASP A C 1
ATOM 3090 O O . ASP A 1 401 ? 27.256 1.098 -34.644 1.00 85.50 401 ASP A O 1
ATOM 3094 N N . CYS A 1 402 ? 28.554 1.121 -36.467 1.00 86.94 402 CYS A N 1
ATOM 3095 C CA . CYS A 1 402 ? 28.103 2.437 -36.924 1.00 86.94 402 CYS A CA 1
ATOM 3096 C C . CYS A 1 402 ? 26.601 2.469 -37.247 1.00 86.94 402 CYS A C 1
ATOM 3098 O O . CYS A 1 402 ? 25.930 3.465 -36.963 1.00 86.94 402 CYS A O 1
ATOM 3100 N N . ALA A 1 403 ? 26.051 1.402 -37.837 1.00 85.25 403 ALA A N 1
ATOM 3101 C CA . ALA A 1 403 ? 24.622 1.319 -38.130 1.00 85.25 403 ALA A CA 1
ATOM 3102 C C . ALA A 1 403 ? 23.783 1.264 -36.845 1.00 85.25 403 ALA A C 1
ATOM 3104 O O . ALA A 1 403 ? 22.789 1.990 -36.747 1.00 85.25 403 ALA A O 1
ATOM 3105 N N . MET A 1 404 ? 24.206 0.460 -35.863 1.00 85.69 404 MET A N 1
ATOM 3106 C CA . MET A 1 404 ? 23.570 0.370 -34.548 1.00 85.69 404 MET A CA 1
ATOM 3107 C C . MET A 1 404 ? 23.660 1.707 -33.816 1.00 85.69 404 MET A C 1
ATOM 3109 O O . MET A 1 404 ? 22.629 2.245 -33.422 1.00 85.69 404 MET A O 1
ATOM 3113 N N . LEU A 1 405 ? 24.852 2.302 -33.731 1.00 88.56 405 LEU A N 1
ATOM 3114 C CA . LEU A 1 405 ? 25.077 3.611 -33.117 1.00 88.56 405 LEU A CA 1
ATOM 3115 C C . LEU A 1 405 ? 24.187 4.692 -33.737 1.00 88.56 405 LEU A C 1
ATOM 3117 O O . LEU A 1 405 ? 23.495 5.418 -33.025 1.00 88.56 405 LEU A O 1
ATOM 3121 N N . GLY A 1 406 ? 24.135 4.760 -35.070 1.00 87.94 406 GLY A N 1
ATOM 3122 C CA . GLY A 1 406 ? 23.256 5.685 -35.779 1.00 87.94 406 GLY A CA 1
ATOM 3123 C C . GLY A 1 406 ? 21.771 5.429 -35.502 1.00 87.94 406 GLY A C 1
ATOM 3124 O O . GLY A 1 406 ? 20.997 6.379 -35.422 1.00 87.94 406 GLY A O 1
ATOM 3125 N N . GLY A 1 407 ? 21.361 4.167 -35.342 1.00 84.62 407 GLY A N 1
ATOM 3126 C CA . GLY A 1 407 ? 20.008 3.795 -34.925 1.00 84.62 407 GLY A CA 1
ATOM 3127 C C . GLY A 1 407 ? 19.673 4.288 -33.517 1.00 84.62 407 GLY A C 1
ATOM 3128 O O . GLY A 1 407 ? 18.643 4.934 -33.331 1.00 84.62 407 GLY A O 1
ATOM 3129 N N . VAL A 1 408 ? 20.577 4.070 -32.558 1.00 85.94 408 VAL A N 1
ATOM 3130 C CA . VAL A 1 408 ? 20.420 4.527 -31.170 1.00 85.94 408 VAL A CA 1
ATOM 3131 C C . VAL A 1 408 ? 20.329 6.050 -31.098 1.00 85.94 408 VAL A C 1
ATOM 3133 O O . VAL A 1 408 ? 19.376 6.569 -30.522 1.00 85.94 408 VAL A O 1
ATOM 3136 N N . TYR A 1 409 ? 21.247 6.782 -31.738 1.00 87.44 409 TYR A N 1
ATOM 3137 C CA . TYR A 1 409 ? 21.200 8.249 -31.762 1.00 87.44 409 TYR A CA 1
ATOM 3138 C C . TYR A 1 409 ? 19.927 8.786 -32.414 1.00 87.44 409 TYR A C 1
ATOM 3140 O O . TYR A 1 409 ? 19.332 9.722 -31.884 1.00 87.44 409 TYR A O 1
ATOM 3148 N N . ARG A 1 410 ? 19.478 8.203 -33.535 1.00 85.56 410 ARG A N 1
ATOM 3149 C CA . ARG A 1 410 ? 18.217 8.612 -34.174 1.00 85.56 410 ARG A CA 1
ATOM 3150 C C . ARG A 1 410 ? 17.025 8.401 -33.250 1.00 85.56 410 ARG A C 1
ATOM 3152 O O . ARG A 1 410 ? 16.185 9.289 -33.156 1.00 85.56 410 ARG A O 1
ATOM 3159 N N . ALA A 1 411 ? 16.962 7.263 -32.565 1.00 83.25 411 ALA A N 1
ATOM 3160 C CA . ALA A 1 411 ? 15.860 6.956 -31.666 1.00 83.25 411 ALA A CA 1
ATOM 3161 C C . ALA A 1 411 ? 15.871 7.863 -30.418 1.00 83.25 411 ALA A C 1
ATOM 3163 O O . ALA A 1 411 ? 14.837 8.418 -30.054 1.00 83.25 411 ALA A O 1
ATOM 3164 N N . LEU A 1 412 ? 17.047 8.110 -29.830 1.00 84.56 412 LEU A N 1
ATOM 3165 C CA . LEU A 1 412 ? 17.223 9.054 -28.721 1.00 84.56 412 LEU A CA 1
ATOM 3166 C C . LEU A 1 412 ? 16.867 10.498 -29.111 1.00 84.56 412 LEU A C 1
ATOM 3168 O O . LEU A 1 412 ? 16.192 11.200 -28.356 1.00 84.56 412 LEU A O 1
ATOM 3172 N N . HIS A 1 413 ? 17.307 10.944 -30.290 1.00 84.44 413 HIS A N 1
ATOM 3173 C CA . HIS A 1 413 ? 17.017 12.283 -30.800 1.00 84.44 413 HIS A CA 1
ATOM 3174 C C . HIS A 1 413 ? 15.534 12.442 -31.146 1.00 84.44 413 HIS A C 1
ATOM 3176 O O . HIS A 1 413 ? 14.925 13.446 -30.790 1.00 84.44 413 HIS A O 1
ATOM 3182 N N . GLY A 1 414 ? 14.932 11.442 -31.797 1.00 82.19 414 GLY A N 1
ATOM 3183 C CA . GLY A 1 414 ? 13.519 11.453 -32.182 1.00 82.19 414 GLY A CA 1
ATOM 3184 C C . GLY A 1 414 ? 12.553 11.526 -30.998 1.00 82.19 414 GLY A C 1
ATOM 3185 O O . GLY A 1 414 ? 11.426 11.975 -31.165 1.00 82.19 414 GLY A O 1
ATOM 3186 N N . LYS A 1 415 ? 12.994 11.126 -29.801 1.00 79.19 415 LYS A N 1
ATOM 3187 C CA . LYS A 1 415 ? 12.209 11.222 -28.563 1.00 79.19 415 LYS A CA 1
ATOM 3188 C C . LYS A 1 415 ? 12.536 12.475 -27.731 1.00 79.19 415 LYS A C 1
ATOM 3190 O O . LYS A 1 415 ? 11.876 12.690 -26.726 1.00 79.19 415 LYS A O 1
ATOM 3195 N N . HIS A 1 416 ? 13.501 13.311 -28.144 1.00 78.38 416 HIS A N 1
ATOM 3196 C CA . HIS A 1 416 ? 14.026 14.480 -27.403 1.00 78.38 416 HIS A CA 1
ATOM 3197 C C . HIS A 1 416 ? 14.743 14.150 -26.082 1.00 78.38 416 HIS A C 1
ATOM 3199 O O . HIS A 1 416 ? 14.718 14.930 -25.133 1.00 78.38 416 HIS A O 1
ATOM 3205 N N . TRP A 1 417 ? 15.370 12.978 -25.989 1.00 72.06 417 TRP A N 1
ATOM 3206 C CA . TRP A 1 417 ? 15.869 12.451 -24.710 1.00 72.06 417 TRP A CA 1
ATOM 3207 C C . TRP A 1 417 ? 17.347 12.674 -24.469 1.00 72.06 417 TRP A C 1
ATOM 3209 O O . TRP A 1 417 ? 17.814 12.669 -23.333 1.00 72.06 417 TRP A O 1
ATOM 3219 N N . TYR A 1 418 ? 18.093 12.874 -25.546 1.00 68.62 418 TYR A N 1
ATOM 3220 C CA . TYR A 1 418 ? 19.519 13.086 -25.460 1.00 68.62 418 TYR A CA 1
ATOM 3221 C C . TYR A 1 418 ? 19.830 14.561 -25.667 1.00 68.62 418 TYR A C 1
ATOM 3223 O O . TYR A 1 418 ? 19.906 15.045 -26.794 1.00 68.62 418 TYR A O 1
ATOM 3231 N N . SER A 1 419 ? 20.060 15.268 -24.564 1.00 65.31 419 SER A N 1
ATOM 3232 C CA . SER A 1 419 ? 20.521 16.661 -24.536 1.00 65.31 419 SER A CA 1
ATOM 3233 C C . SER A 1 419 ? 22.019 16.804 -24.848 1.00 65.31 419 SER A C 1
ATOM 3235 O O . SER A 1 419 ? 22.669 17.737 -24.388 1.00 65.31 419 SER A O 1
ATOM 3237 N N . GLY A 1 420 ? 22.601 15.873 -25.609 1.00 65.69 420 GLY A N 1
ATOM 3238 C CA . GLY A 1 420 ? 24.019 15.940 -25.967 1.00 65.69 420 GLY A CA 1
ATOM 3239 C C . GLY A 1 420 ? 24.976 15.488 -24.859 1.00 65.69 420 GLY A C 1
ATOM 3240 O O . GLY A 1 420 ? 26.132 15.891 -24.875 1.00 65.69 420 GLY A O 1
ATOM 3241 N N . GLY A 1 421 ? 24.525 14.659 -23.911 1.00 66.12 421 GLY A N 1
ATOM 3242 C CA . GLY A 1 421 ? 25.380 14.138 -22.836 1.00 66.12 421 GLY A CA 1
ATOM 3243 C C . GLY A 1 421 ? 25.435 15.023 -21.589 1.00 66.12 421 GLY A C 1
ATOM 3244 O O . GLY A 1 421 ? 26.429 14.991 -20.864 1.00 66.12 421 GLY A O 1
ATOM 3245 N N . ALA A 1 422 ? 24.382 15.804 -21.318 1.00 74.50 422 ALA A N 1
ATOM 3246 C CA . ALA A 1 422 ? 24.284 16.556 -20.073 1.00 74.50 422 ALA A CA 1
ATOM 3247 C C . ALA A 1 422 ? 24.460 15.623 -18.861 1.00 74.50 422 ALA A C 1
ATOM 3249 O O . ALA A 1 422 ? 23.786 14.592 -18.735 1.00 74.50 422 ALA A O 1
ATOM 3250 N N . GLN A 1 423 ? 25.375 15.991 -17.963 1.00 74.69 423 GLN A N 1
ATOM 3251 C CA . GLN A 1 423 ? 25.503 15.322 -16.674 1.00 74.69 423 GLN A CA 1
ATOM 3252 C C . GLN A 1 423 ? 24.175 15.467 -15.919 1.00 74.69 423 GLN A C 1
ATOM 3254 O O . GLN A 1 423 ? 23.628 16.565 -15.837 1.00 74.69 423 GLN A O 1
ATOM 3259 N N . ASN A 1 424 ? 23.671 14.364 -15.363 1.00 79.81 424 ASN A N 1
ATOM 3260 C CA . ASN A 1 424 ? 22.453 14.315 -14.546 1.00 79.81 424 ASN A CA 1
ATOM 3261 C C . ASN A 1 424 ? 21.115 14.537 -15.283 1.00 79.81 424 ASN A C 1
ATOM 3263 O O . ASN A 1 424 ? 20.145 14.972 -14.659 1.00 79.81 424 ASN A O 1
ATOM 3267 N N . TRP A 1 425 ? 21.015 14.220 -16.580 1.00 83.94 425 TRP A N 1
ATOM 3268 C CA . TRP A 1 425 ? 19.735 14.257 -17.317 1.00 83.94 425 TRP A CA 1
ATOM 3269 C C . TRP A 1 425 ? 18.626 13.413 -16.657 1.00 83.94 425 TRP A C 1
ATOM 3271 O O . TRP A 1 425 ? 17.443 13.686 -16.824 1.00 83.94 425 TRP A O 1
ATOM 3281 N N . GLU A 1 426 ? 18.983 12.428 -15.833 1.00 85.38 426 GLU A N 1
ATOM 3282 C CA . GLU A 1 426 ? 18.038 11.610 -15.074 1.00 85.38 426 GLU A CA 1
ATOM 3283 C C . GLU A 1 426 ? 17.192 12.440 -14.092 1.00 85.38 426 GLU A C 1
ATOM 3285 O O . GLU A 1 426 ? 16.073 12.053 -13.753 1.00 85.38 426 GLU A O 1
ATOM 3290 N N . GLN A 1 427 ? 17.699 13.599 -13.652 1.00 86.44 427 GLN A N 1
ATOM 3291 C CA . GLN A 1 427 ? 16.978 14.518 -12.768 1.00 86.44 427 GLN A CA 1
ATOM 3292 C C . GLN A 1 427 ? 15.863 15.280 -13.493 1.00 86.44 427 GLN A C 1
ATOM 3294 O O . GLN A 1 427 ? 14.858 15.615 -12.862 1.00 86.44 427 GLN A O 1
ATOM 3299 N N . SER A 1 428 ? 16.020 15.531 -14.797 1.00 87.44 428 SER A N 1
ATOM 3300 C CA . SER A 1 428 ? 15.019 16.215 -15.621 1.00 87.44 428 SER A CA 1
ATOM 3301 C C . SER A 1 428 ? 13.982 15.264 -16.218 1.00 87.44 428 SER A C 1
ATOM 3303 O O . SER A 1 428 ? 13.006 15.725 -16.810 1.00 87.44 428 SER A O 1
ATOM 3305 N N . LEU A 1 429 ? 14.147 13.947 -16.052 1.00 90.38 429 LEU A N 1
ATOM 3306 C CA . LEU A 1 429 ? 13.177 12.980 -16.551 1.00 90.38 429 LEU A CA 1
ATOM 3307 C C . LEU A 1 429 ? 11.864 13.047 -15.783 1.00 90.38 429 LEU A C 1
ATOM 3309 O O . LEU A 1 429 ? 11.798 12.784 -14.576 1.00 90.38 429 LEU A O 1
ATOM 3313 N N . THR A 1 430 ? 10.800 13.311 -16.533 1.00 93.00 430 THR A N 1
ATOM 3314 C CA . THR A 1 430 ? 9.419 13.292 -16.054 1.00 93.00 430 THR A CA 1
ATOM 3315 C C . THR A 1 430 ? 8.793 11.904 -16.120 1.00 93.00 430 THR A C 1
ATOM 3317 O O . THR A 1 430 ? 7.960 11.588 -15.285 1.00 93.00 430 THR A O 1
ATOM 3320 N N . VAL A 1 431 ? 9.250 11.032 -17.019 1.00 92.62 431 VAL A N 1
ATOM 3321 C CA . VAL A 1 431 ? 8.689 9.685 -17.241 1.00 92.62 431 VAL A CA 1
ATOM 3322 C C . VAL A 1 431 ? 8.909 8.710 -16.078 1.00 92.62 431 VAL A C 1
ATOM 3324 O O . VAL A 1 431 ? 9.776 8.922 -15.221 1.00 92.62 431 VAL A O 1
ATOM 3327 N N . SER A 1 432 ? 8.128 7.630 -16.033 1.00 94.00 432 SER A N 1
ATOM 3328 C CA . SER A 1 432 ? 8.331 6.539 -15.071 1.00 94.00 432 SER A CA 1
ATOM 3329 C C . SER A 1 432 ? 9.568 5.693 -15.413 1.00 94.00 432 SER A C 1
ATOM 3331 O O . SER A 1 432 ? 10.077 5.720 -16.537 1.00 94.00 432 SER A O 1
ATOM 3333 N N . VAL A 1 433 ? 10.077 4.918 -14.445 1.00 92.56 433 VAL A N 1
ATOM 3334 C CA . VAL A 1 433 ? 11.187 3.976 -14.704 1.00 92.56 433 VAL A CA 1
ATOM 3335 C C . VAL A 1 433 ? 10.729 2.899 -15.684 1.00 92.56 433 VAL A C 1
ATOM 3337 O O . VAL A 1 433 ? 11.471 2.540 -16.593 1.00 92.56 433 VAL A O 1
ATOM 3340 N N . ARG A 1 434 ? 9.494 2.409 -15.526 1.00 91.62 434 ARG A N 1
ATOM 3341 C CA . ARG A 1 434 ? 8.884 1.433 -16.434 1.00 91.62 434 ARG A CA 1
ATOM 3342 C C . ARG A 1 434 ? 8.832 1.957 -17.866 1.00 91.62 434 ARG A C 1
ATOM 3344 O O . ARG A 1 434 ? 9.271 1.260 -18.775 1.00 91.62 434 ARG A O 1
ATOM 3351 N N . GLN A 1 435 ? 8.355 3.185 -18.053 1.00 90.75 435 GLN A N 1
ATOM 3352 C CA . GLN A 1 435 ? 8.319 3.849 -19.355 1.00 90.75 435 GLN A CA 1
ATOM 3353 C C . GLN A 1 435 ? 9.718 3.981 -19.952 1.00 90.75 435 GLN A C 1
ATOM 3355 O O . GLN A 1 435 ? 9.915 3.637 -21.112 1.00 90.75 435 GLN A O 1
ATOM 3360 N N . LEU A 1 436 ? 10.702 4.430 -19.165 1.00 90.50 436 LEU A N 1
ATOM 3361 C CA . LEU A 1 436 ? 12.094 4.537 -19.607 1.00 90.50 436 LEU A CA 1
ATOM 3362 C C . LEU A 1 436 ? 12.656 3.184 -20.071 1.00 90.50 436 LEU A C 1
ATOM 3364 O O . LEU A 1 436 ? 13.269 3.117 -21.133 1.00 90.50 436 LEU A O 1
ATOM 3368 N N . VAL A 1 437 ? 12.421 2.108 -19.317 1.00 89.56 437 VAL A N 1
ATOM 3369 C CA . VAL A 1 437 ? 12.858 0.753 -19.695 1.00 89.56 437 VAL A CA 1
ATOM 3370 C C . VAL A 1 437 ? 12.180 0.293 -20.984 1.00 89.56 437 VAL A C 1
ATOM 3372 O O . VAL A 1 437 ? 12.871 -0.161 -21.893 1.00 89.56 437 VAL A O 1
ATOM 3375 N N . ALA A 1 438 ? 10.860 0.471 -21.105 1.00 88.12 438 ALA A N 1
ATOM 3376 C CA . ALA A 1 438 ? 10.122 0.139 -22.324 1.00 88.12 438 ALA A CA 1
ATOM 3377 C C . ALA A 1 438 ? 10.640 0.928 -23.537 1.00 88.12 438 ALA A C 1
ATOM 3379 O O . ALA A 1 438 ? 10.841 0.369 -24.610 1.00 88.12 438 ALA A O 1
ATOM 3380 N N . MET A 1 439 ? 10.948 2.212 -23.358 1.00 86.38 439 MET A N 1
ATOM 3381 C CA . MET A 1 439 ? 11.506 3.039 -24.425 1.00 86.38 439 MET A CA 1
ATOM 3382 C C . MET A 1 439 ? 12.929 2.644 -24.809 1.00 86.38 439 MET A C 1
ATOM 3384 O O . MET A 1 439 ? 13.267 2.686 -25.988 1.00 86.38 439 MET A O 1
ATOM 3388 N N . ILE A 1 440 ? 13.772 2.229 -23.865 1.00 86.44 440 ILE A N 1
ATOM 3389 C CA . ILE A 1 440 ? 15.094 1.684 -24.202 1.00 86.44 440 ILE A CA 1
ATOM 3390 C C . ILE A 1 440 ? 14.955 0.372 -24.977 1.00 86.44 440 ILE A C 1
ATOM 3392 O O . ILE A 1 440 ? 15.717 0.136 -25.915 1.00 86.44 440 ILE A O 1
ATOM 3396 N N . ASP A 1 441 ? 13.954 -0.446 -24.655 1.00 85.25 441 ASP A N 1
ATOM 3397 C CA . ASP A 1 441 ? 13.641 -1.656 -25.412 1.00 85.25 441 ASP A CA 1
ATOM 3398 C C . ASP A 1 441 ? 13.173 -1.347 -26.848 1.00 85.25 441 ASP A C 1
ATOM 3400 O O . ASP A 1 441 ? 13.631 -1.977 -27.809 1.00 85.25 441 ASP A O 1
ATOM 3404 N N . GLU A 1 442 ? 12.346 -0.308 -27.022 1.00 84.62 442 GLU A N 1
ATOM 3405 C CA . GLU A 1 442 ? 11.979 0.233 -28.338 1.00 84.62 442 GLU A CA 1
ATOM 3406 C C . GLU A 1 442 ? 13.215 0.722 -29.106 1.00 84.62 442 GLU A C 1
ATOM 3408 O O . GLU A 1 442 ? 13.393 0.363 -30.270 1.00 84.62 442 GLU A O 1
ATOM 3413 N N . ILE A 1 443 ? 14.094 1.503 -28.463 1.00 84.12 443 ILE A N 1
ATOM 3414 C CA . ILE A 1 443 ? 15.341 2.012 -29.058 1.00 84.12 443 ILE A CA 1
ATOM 3415 C C . ILE A 1 443 ? 16.226 0.850 -29.506 1.00 84.12 443 ILE A C 1
ATOM 3417 O O . ILE A 1 443 ? 16.754 0.868 -30.619 1.00 84.12 443 ILE A O 1
ATOM 3421 N N . ARG A 1 444 ? 16.369 -0.178 -28.666 1.00 82.12 444 ARG A N 1
ATOM 3422 C CA . ARG A 1 444 ? 17.112 -1.397 -28.989 1.00 82.12 444 ARG A CA 1
ATOM 3423 C C . ARG A 1 444 ? 16.532 -2.070 -30.229 1.00 82.12 444 ARG A C 1
ATOM 3425 O O . ARG A 1 444 ? 17.273 -2.380 -31.161 1.00 82.12 444 ARG A O 1
ATOM 3432 N N . THR A 1 445 ? 15.216 -2.256 -30.264 1.00 82.19 445 THR A N 1
ATOM 3433 C CA . THR A 1 445 ? 14.519 -2.909 -31.379 1.00 82.19 445 THR A CA 1
ATOM 3434 C C . THR A 1 445 ? 14.636 -2.098 -32.670 1.00 82.19 445 THR A C 1
ATOM 3436 O O . THR A 1 445 ? 14.916 -2.663 -33.729 1.00 82.19 445 THR A O 1
ATOM 3439 N N . ALA A 1 446 ? 14.499 -0.773 -32.592 1.00 79.06 446 ALA A N 1
ATOM 3440 C CA . ALA A 1 446 ? 14.655 0.135 -33.724 1.00 79.06 446 ALA A CA 1
ATOM 3441 C C . ALA A 1 446 ? 16.099 0.158 -34.246 1.00 79.06 446 ALA A C 1
ATOM 3443 O O . ALA A 1 446 ? 16.313 0.084 -35.453 1.00 79.06 446 ALA A O 1
ATOM 3444 N N . ALA A 1 447 ? 17.100 0.185 -33.361 1.00 77.00 447 ALA A N 1
ATOM 3445 C CA . ALA A 1 447 ? 18.508 0.170 -33.751 1.00 77.00 447 ALA A CA 1
ATOM 3446 C C . ALA A 1 447 ? 18.879 -1.092 -34.548 1.00 77.00 447 ALA A C 1
ATOM 3448 O O . ALA A 1 447 ? 19.637 -1.006 -35.517 1.00 77.00 447 ALA A O 1
ATOM 3449 N N . VAL A 1 448 ? 18.295 -2.242 -34.194 1.00 72.75 448 VAL A N 1
ATOM 3450 C CA . VAL A 1 448 ? 18.453 -3.496 -34.945 1.00 72.75 448 VAL A CA 1
ATOM 3451 C C . VAL A 1 448 ? 17.613 -3.480 -36.232 1.00 72.75 448 VAL A C 1
ATOM 3453 O O . VAL A 1 448 ? 18.118 -3.822 -37.302 1.00 72.75 448 VAL A O 1
ATOM 3456 N N . GLY A 1 449 ? 16.348 -3.055 -36.166 1.00 67.38 449 GLY A N 1
ATOM 3457 C CA . GLY A 1 449 ? 15.378 -3.136 -37.266 1.00 67.38 449 GLY A CA 1
ATOM 3458 C C . GLY A 1 449 ? 15.581 -2.138 -38.414 1.00 67.38 449 GLY A C 1
ATOM 3459 O O . GLY A 1 449 ? 15.421 -2.519 -39.575 1.00 67.38 449 GLY A O 1
ATOM 3460 N N . ASP A 1 450 ? 15.968 -0.894 -38.113 1.00 60.56 450 ASP A N 1
ATOM 3461 C CA . ASP A 1 450 ? 16.200 0.175 -39.103 1.00 60.56 450 ASP A CA 1
ATOM 3462 C C . ASP A 1 450 ? 17.575 0.097 -39.765 1.00 60.56 450 ASP A C 1
ATOM 3464 O O . ASP A 1 450 ? 17.872 0.833 -40.719 1.00 60.56 450 ASP A O 1
ATOM 3468 N N . SER A 1 451 ? 18.444 -0.789 -39.281 1.00 59.09 451 SER A N 1
ATOM 3469 C CA . SER A 1 451 ? 19.708 -1.035 -39.946 1.00 59.09 451 SER A CA 1
ATOM 3470 C C . SER A 1 451 ? 19.406 -1.571 -41.357 1.00 59.09 451 SER A C 1
ATOM 3472 O O . SER A 1 451 ? 18.871 -2.662 -41.566 1.00 59.09 451 SER A O 1
ATOM 3474 N N . ARG A 1 452 ? 19.736 -0.769 -42.383 1.00 55.75 452 ARG A N 1
ATOM 3475 C CA . ARG A 1 452 ? 19.546 -1.083 -43.819 1.00 55.75 452 ARG A CA 1
ATOM 3476 C C . ARG A 1 452 ? 20.173 -2.428 -44.247 1.00 55.75 452 ARG A C 1
ATOM 3478 O O . ARG A 1 452 ? 19.933 -2.883 -45.365 1.00 55.75 452 ARG A O 1
ATOM 3485 N N . MET A 1 453 ? 20.931 -3.059 -43.352 1.00 54.28 453 MET A N 1
ATOM 3486 C CA . MET A 1 453 ? 21.479 -4.414 -43.401 1.00 54.28 453 MET A CA 1
ATOM 3487 C C . MET A 1 453 ? 20.424 -5.477 -43.752 1.00 54.28 453 MET A C 1
ATOM 3489 O O . MET A 1 453 ? 20.713 -6.353 -44.570 1.00 54.28 453 MET A O 1
ATOM 3493 N N . ARG A 1 454 ? 19.175 -5.351 -43.260 1.00 54.84 454 ARG A N 1
ATOM 3494 C CA . ARG A 1 454 ? 18.079 -6.305 -43.556 1.00 54.84 454 ARG A CA 1
ATOM 3495 C C . ARG A 1 454 ? 17.812 -6.509 -45.050 1.00 54.84 454 ARG A C 1
ATOM 3497 O O . ARG A 1 454 ? 17.351 -7.571 -45.448 1.00 54.84 454 ARG A O 1
ATOM 3504 N N . ARG A 1 455 ? 18.078 -5.505 -45.894 1.00 58.19 455 ARG A N 1
ATOM 3505 C CA . ARG A 1 455 ? 17.733 -5.565 -47.326 1.00 58.19 455 ARG A CA 1
ATOM 3506 C C . ARG A 1 455 ? 18.817 -6.170 -48.216 1.00 58.19 455 ARG A C 1
ATOM 3508 O O . ARG A 1 455 ? 18.517 -6.448 -49.371 1.00 58.19 455 ARG A O 1
ATOM 3515 N N . LYS A 1 456 ? 20.058 -6.331 -47.740 1.00 58.28 456 LYS A N 1
ATOM 3516 C CA . LYS A 1 456 ? 21.185 -6.718 -48.614 1.00 58.28 456 LYS A CA 1
ATOM 3517 C C . LYS A 1 456 ? 21.921 -8.004 -48.232 1.00 58.28 456 LYS A C 1
ATOM 3519 O O . LYS A 1 456 ? 22.550 -8.562 -49.123 1.00 58.28 456 LYS A O 1
ATOM 3524 N N . GLN A 1 457 ? 21.883 -8.472 -46.981 1.00 57.25 457 GLN A N 1
ATOM 3525 C CA . GLN A 1 457 ? 22.822 -9.521 -46.527 1.00 57.25 457 GLN A CA 1
ATOM 3526 C C . GLN A 1 457 ? 22.216 -10.684 -45.717 1.00 57.25 457 GLN A C 1
ATOM 3528 O O . GLN A 1 457 ? 22.962 -11.497 -45.180 1.00 57.25 457 GLN A O 1
ATOM 3533 N N . GLY A 1 458 ? 20.887 -10.836 -45.691 1.00 61.59 458 GLY A N 1
ATOM 3534 C CA . GLY A 1 458 ? 20.229 -11.938 -44.972 1.00 61.59 458 GLY A CA 1
ATOM 3535 C C . GLY A 1 458 ? 20.306 -11.806 -43.444 1.00 61.59 458 GLY A C 1
ATOM 3536 O O . GLY A 1 458 ? 20.865 -10.847 -42.914 1.00 61.59 458 GLY A O 1
ATOM 3537 N N . ASP A 1 459 ? 19.720 -12.768 -42.729 1.00 63.91 459 ASP A N 1
ATOM 3538 C CA . ASP A 1 459 ? 19.445 -12.724 -41.278 1.00 63.91 459 ASP A CA 1
ATOM 3539 C C . ASP A 1 459 ? 20.686 -12.678 -40.354 1.00 63.91 459 ASP A C 1
ATOM 3541 O O . ASP A 1 459 ? 20.547 -12.630 -39.132 1.00 63.91 459 ASP A O 1
ATOM 3545 N N . ALA A 1 460 ? 21.905 -12.647 -40.903 1.00 66.56 460 ALA A N 1
ATOM 3546 C CA . ALA A 1 460 ? 23.166 -12.827 -40.174 1.00 66.56 460 ALA A CA 1
ATOM 3547 C C . ALA A 1 460 ? 23.440 -11.787 -39.066 1.00 66.56 460 ALA A C 1
ATOM 3549 O O . ALA A 1 460 ? 24.185 -12.073 -38.132 1.00 66.56 460 ALA A O 1
ATOM 3550 N N . HIS A 1 461 ? 22.825 -10.602 -39.129 1.00 69.44 461 HIS A N 1
ATOM 3551 C CA . HIS A 1 461 ? 23.024 -9.530 -38.142 1.00 69.44 461 HIS A CA 1
ATOM 3552 C C . HIS A 1 461 ? 21.825 -9.300 -37.208 1.00 69.44 461 HIS A C 1
ATOM 3554 O O . HIS A 1 461 ? 21.872 -8.405 -36.370 1.00 69.44 461 HIS A O 1
ATOM 3560 N N . MET A 1 462 ? 20.766 -10.115 -37.298 1.00 67.56 462 MET A N 1
ATOM 3561 C CA . MET A 1 462 ? 19.589 -10.011 -36.417 1.00 67.56 462 MET A CA 1
ATOM 3562 C C . MET A 1 462 ? 19.921 -10.263 -34.938 1.00 67.56 462 MET A C 1
ATOM 3564 O O . MET A 1 462 ? 19.237 -9.749 -34.059 1.00 67.56 462 MET A O 1
ATOM 3568 N N . ALA A 1 463 ? 20.968 -11.049 -34.670 1.00 74.62 463 ALA A N 1
ATOM 3569 C CA . ALA A 1 463 ? 21.422 -11.384 -33.321 1.00 74.62 463 ALA A CA 1
ATOM 3570 C C . ALA A 1 463 ? 22.454 -10.391 -32.755 1.00 74.62 463 ALA A C 1
ATOM 3572 O O . ALA A 1 463 ? 22.893 -10.541 -31.617 1.00 74.62 463 ALA A O 1
ATOM 3573 N N . CYS A 1 464 ? 22.880 -9.398 -33.540 1.00 76.19 464 CYS A N 1
ATOM 3574 C CA . CYS A 1 464 ? 23.902 -8.455 -33.114 1.00 76.19 464 CYS A CA 1
ATOM 3575 C C . CYS A 1 464 ? 23.244 -7.375 -32.248 1.00 76.19 464 CYS A C 1
ATOM 3577 O O . CYS A 1 464 ? 22.439 -6.579 -32.727 1.00 76.19 464 CYS A O 1
ATOM 3579 N N . THR A 1 465 ? 23.578 -7.366 -30.959 1.00 77.06 465 THR A N 1
ATOM 3580 C CA . THR A 1 465 ? 23.086 -6.390 -29.986 1.00 77.06 465 THR A CA 1
ATOM 3581 C C . THR A 1 465 ? 24.253 -5.903 -29.126 1.00 77.06 465 THR A C 1
ATOM 3583 O O . THR A 1 465 ? 24.930 -6.724 -28.511 1.00 77.06 465 THR A O 1
ATOM 3586 N N . PRO A 1 466 ? 24.497 -4.584 -29.033 1.00 70.94 466 PRO A N 1
ATOM 3587 C CA . PRO A 1 466 ? 25.477 -4.028 -28.096 1.00 70.94 466 PRO A CA 1
ATOM 3588 C C . PRO A 1 466 ? 24.956 -4.046 -26.650 1.00 70.94 466 PRO A C 1
ATOM 3590 O O . PRO A 1 466 ? 25.700 -3.783 -25.703 1.00 70.94 466 PRO A O 1
ATOM 3593 N N . TRP A 1 467 ? 23.667 -4.345 -26.478 1.00 74.12 467 TRP A N 1
ATOM 3594 C CA . TRP A 1 467 ? 22.967 -4.333 -25.207 1.00 74.12 467 TRP A CA 1
ATOM 3595 C C . TRP A 1 467 ? 23.044 -5.706 -24.555 1.00 74.12 467 TRP A C 1
ATOM 3597 O O . TRP A 1 467 ? 22.615 -6.707 -25.138 1.00 74.12 467 TRP A O 1
ATOM 3607 N N . THR A 1 468 ? 23.493 -5.732 -23.306 1.00 73.12 468 THR A N 1
ATOM 3608 C CA . THR A 1 468 ? 22.996 -6.719 -22.350 1.00 73.12 468 THR A CA 1
ATOM 3609 C C . THR A 1 468 ? 21.488 -6.494 -22.197 1.00 73.12 468 THR A C 1
ATOM 3611 O O . THR A 1 468 ? 21.066 -5.337 -22.136 1.00 73.12 468 THR A O 1
ATOM 3614 N N . PRO A 1 469 ? 20.643 -7.542 -22.200 1.00 71.38 469 PRO A N 1
ATOM 3615 C CA . PRO A 1 469 ? 19.224 -7.373 -21.921 1.00 71.38 469 PRO A CA 1
ATOM 3616 C C . PRO A 1 469 ? 19.081 -6.680 -20.568 1.00 71.38 469 PRO A C 1
ATOM 3618 O O . PRO A 1 469 ? 19.416 -7.259 -19.539 1.00 71.38 469 PRO A O 1
ATOM 3621 N N . ILE A 1 470 ? 18.634 -5.426 -20.576 1.00 70.62 470 ILE A N 1
ATOM 3622 C CA . ILE A 1 470 ? 18.343 -4.709 -19.343 1.00 70.62 470 ILE A CA 1
ATOM 3623 C C . ILE A 1 470 ? 17.029 -5.287 -18.841 1.00 70.62 470 ILE A C 1
ATOM 3625 O O . ILE A 1 470 ? 15.956 -4.925 -19.326 1.00 70.62 470 ILE A O 1
ATOM 3629 N N . CYS A 1 471 ? 17.100 -6.233 -17.909 1.00 78.38 471 CYS A N 1
ATOM 3630 C CA . CYS A 1 471 ? 15.893 -6.714 -17.271 1.00 78.38 471 CYS A CA 1
ATOM 3631 C C . CYS A 1 471 ? 15.493 -5.735 -16.167 1.00 78.38 471 CYS A C 1
ATOM 3633 O O . CYS A 1 471 ? 16.315 -5.323 -15.345 1.00 78.38 471 CYS A O 1
ATOM 3635 N N . LEU A 1 472 ? 14.204 -5.399 -16.093 1.00 77.00 472 LEU A N 1
ATOM 3636 C CA . LEU A 1 472 ? 13.670 -4.601 -14.989 1.00 77.00 472 LEU A CA 1
ATOM 3637 C C . LEU A 1 472 ? 13.990 -5.248 -13.630 1.00 77.00 472 LEU A C 1
ATOM 3639 O O . LEU A 1 472 ? 14.204 -4.536 -12.652 1.00 77.00 472 LEU A O 1
ATOM 3643 N N . THR A 1 473 ? 14.097 -6.581 -13.568 1.00 80.12 473 THR A N 1
ATOM 3644 C CA . THR A 1 473 ? 14.513 -7.289 -12.349 1.00 80.12 473 THR A CA 1
ATOM 3645 C C . THR A 1 473 ? 15.914 -6.895 -11.900 1.00 80.12 473 THR A C 1
ATOM 3647 O O . THR A 1 473 ? 16.147 -6.776 -10.700 1.00 80.12 473 THR A O 1
ATOM 3650 N N . ASP A 1 474 ? 16.834 -6.653 -12.832 1.00 81.94 474 ASP A N 1
ATOM 3651 C CA . ASP A 1 474 ? 18.213 -6.284 -12.512 1.00 81.94 474 ASP A CA 1
ATOM 3652 C C . ASP A 1 474 ? 18.278 -4.841 -12.016 1.00 81.94 474 ASP A C 1
ATOM 3654 O O . ASP A 1 474 ? 18.887 -4.574 -10.982 1.00 81.94 474 ASP A O 1
ATOM 3658 N N . ILE A 1 475 ? 17.530 -3.932 -12.651 1.00 82.44 475 ILE A N 1
ATOM 3659 C CA . ILE A 1 475 ? 17.389 -2.544 -12.182 1.00 82.44 475 ILE A CA 1
ATOM 3660 C C . ILE A 1 475 ? 16.792 -2.502 -10.774 1.00 82.44 475 ILE A C 1
ATOM 3662 O O . ILE A 1 475 ? 17.268 -1.753 -9.917 1.00 82.44 475 ILE A O 1
ATOM 3666 N N . ILE A 1 476 ? 15.754 -3.303 -10.515 1.00 82.19 476 ILE A N 1
ATOM 3667 C CA . ILE A 1 476 ? 15.133 -3.393 -9.191 1.00 82.19 476 ILE A CA 1
ATOM 3668 C C . ILE A 1 476 ? 16.126 -3.939 -8.163 1.00 82.19 476 ILE A C 1
ATOM 3670 O O . ILE A 1 476 ? 16.232 -3.368 -7.077 1.00 82.19 476 ILE A O 1
ATOM 3674 N N . ARG A 1 477 ? 16.877 -4.996 -8.499 1.00 81.94 477 ARG A N 1
ATOM 3675 C CA . ARG A 1 477 ? 17.917 -5.562 -7.624 1.00 81.94 477 ARG A CA 1
ATOM 3676 C C . ARG A 1 477 ? 19.004 -4.539 -7.305 1.00 81.94 477 ARG A C 1
ATOM 3678 O O . ARG A 1 477 ? 19.367 -4.390 -6.143 1.00 81.94 477 ARG A O 1
ATOM 3685 N N . MET A 1 478 ? 19.476 -3.799 -8.307 1.00 75.56 478 MET A N 1
ATOM 3686 C CA . MET A 1 478 ? 20.472 -2.735 -8.138 1.00 75.56 478 MET A CA 1
ATOM 3687 C C . MET A 1 478 ? 19.949 -1.557 -7.315 1.00 75.56 478 MET A C 1
ATOM 3689 O O . MET A 1 478 ? 20.715 -0.865 -6.652 1.00 75.56 478 MET A O 1
ATOM 3693 N N . SER A 1 479 ? 18.638 -1.328 -7.347 1.00 74.19 479 SER A N 1
ATOM 3694 C CA . SER A 1 479 ? 17.984 -0.211 -6.666 1.00 74.19 479 SER A CA 1
ATOM 3695 C C . SER A 1 479 ? 17.323 -0.628 -5.361 1.00 74.19 479 SER A C 1
ATOM 3697 O O . SER A 1 479 ? 16.369 0.038 -4.936 1.00 74.19 479 SER A O 1
ATOM 3699 N N . ALA A 1 480 ? 17.809 -1.724 -4.759 1.00 72.81 480 ALA A N 1
ATOM 3700 C CA . ALA A 1 480 ? 17.251 -2.338 -3.568 1.00 72.81 480 ALA A CA 1
ATOM 3701 C C . ALA A 1 480 ? 16.742 -1.268 -2.599 1.00 72.81 480 ALA A C 1
ATOM 3703 O O . ALA A 1 480 ? 17.435 -0.311 -2.235 1.00 72.81 480 ALA A O 1
ATOM 3704 N N . CYS A 1 481 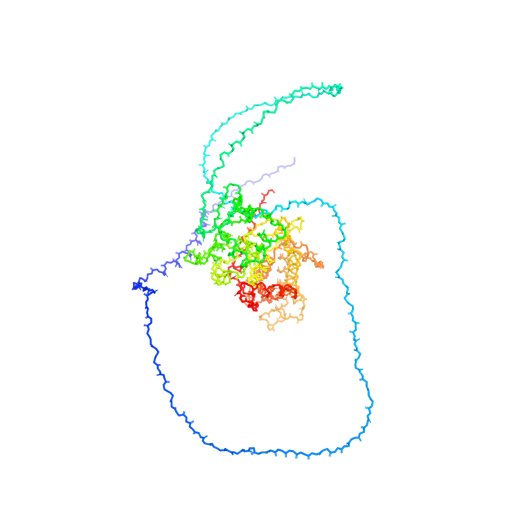? 15.467 -1.387 -2.234 1.00 75.69 481 CYS A N 1
ATOM 3705 C CA . CYS A 1 481 ? 14.907 -0.551 -1.196 1.00 75.69 481 CYS A CA 1
ATOM 3706 C C . CYS A 1 481 ? 15.704 -0.836 0.082 1.00 75.69 481 CYS A C 1
ATOM 3708 O O . CYS A 1 481 ? 15.556 -1.885 0.696 1.00 75.69 481 CYS A O 1
ATOM 3710 N N . GLU A 1 482 ? 16.568 0.084 0.483 1.00 80.44 482 GLU A N 1
ATOM 3711 C CA . GLU A 1 482 ? 17.184 0.001 1.797 1.00 80.44 482 GLU A CA 1
ATOM 3712 C C . GLU A 1 482 ? 16.175 0.529 2.813 1.00 80.44 482 GLU A C 1
ATOM 3714 O O . GLU A 1 482 ? 15.783 1.700 2.790 1.00 80.44 482 GLU A O 1
ATOM 3719 N N . ILE A 1 483 ? 15.701 -0.360 3.683 1.00 86.38 483 ILE A N 1
ATOM 3720 C CA . ILE A 1 483 ? 15.049 0.056 4.919 1.00 86.38 483 ILE A CA 1
ATOM 3721 C C . ILE A 1 483 ? 16.156 0.295 5.937 1.00 86.38 483 ILE A C 1
ATOM 3723 O O . ILE A 1 483 ? 17.015 -0.562 6.141 1.00 86.38 483 ILE A O 1
ATOM 3727 N N . SER A 1 484 ? 16.118 1.455 6.594 1.00 90.00 484 SER A N 1
ATOM 3728 C CA . SER A 1 484 ? 17.054 1.765 7.672 1.00 90.00 484 SER A CA 1
ATOM 3729 C C . SER A 1 484 ? 17.016 0.677 8.759 1.00 90.00 484 SER A C 1
ATOM 3731 O O . SER A 1 484 ? 15.961 0.082 8.998 1.00 90.00 484 SER A O 1
ATOM 3733 N N . PRO A 1 485 ? 18.109 0.447 9.506 1.00 92.00 485 PRO A N 1
ATOM 3734 C CA . PRO A 1 485 ? 18.104 -0.513 10.615 1.00 92.00 485 PRO A CA 1
ATOM 3735 C C . PRO A 1 485 ? 16.960 -0.277 11.618 1.00 92.00 485 PRO A C 1
ATOM 3737 O O . PRO A 1 485 ? 16.306 -1.219 12.067 1.00 92.00 485 PRO A O 1
ATOM 3740 N N . SER A 1 486 ? 16.642 0.991 11.903 1.00 92.12 486 SER A N 1
ATOM 3741 C CA . SER A 1 486 ? 15.505 1.383 12.745 1.00 92.12 486 SER A CA 1
ATOM 3742 C C . SER A 1 486 ? 14.148 1.000 12.145 1.00 92.12 486 SER A C 1
ATOM 3744 O O . SER A 1 486 ? 13.253 0.563 12.873 1.00 92.12 486 SER A O 1
ATOM 3746 N N . GLY A 1 487 ? 13.998 1.119 10.824 1.00 91.69 487 GLY A N 1
ATOM 3747 C CA . GLY A 1 487 ? 12.819 0.666 10.100 1.00 91.69 487 GLY A CA 1
ATOM 3748 C C . GLY A 1 487 ? 12.671 -0.851 10.162 1.00 91.69 487 GLY A C 1
ATOM 3749 O O . GLY A 1 487 ? 11.586 -1.339 10.468 1.00 91.69 487 GLY A O 1
ATOM 3750 N N . LYS A 1 488 ? 13.758 -1.608 9.980 1.00 92.50 488 LYS A N 1
ATOM 3751 C CA . LYS A 1 488 ? 13.733 -3.074 10.084 1.00 92.50 488 LYS A CA 1
ATOM 3752 C C . LYS A 1 488 ? 13.285 -3.519 11.479 1.00 92.50 488 LYS A C 1
ATOM 3754 O O . LYS A 1 488 ? 12.332 -4.285 11.598 1.00 92.50 488 LYS A O 1
ATOM 3759 N N . ALA A 1 489 ? 13.863 -2.926 12.525 1.00 94.75 489 ALA A N 1
ATOM 3760 C CA . ALA A 1 489 ? 13.464 -3.187 13.907 1.00 94.75 489 ALA A CA 1
ATOM 3761 C C . ALA A 1 489 ? 11.993 -2.814 14.186 1.00 94.75 489 ALA A C 1
ATOM 3763 O O . ALA A 1 489 ? 11.321 -3.460 14.992 1.00 94.75 489 ALA A O 1
ATOM 3764 N N . TYR A 1 490 ? 11.462 -1.771 13.534 1.00 95.00 490 TYR A N 1
ATOM 3765 C CA . TYR A 1 490 ? 10.034 -1.445 13.603 1.00 95.00 490 TYR A CA 1
ATOM 3766 C C . TYR A 1 490 ? 9.170 -2.565 13.009 1.00 95.00 490 TYR A C 1
ATOM 3768 O O . TYR A 1 490 ? 8.228 -3.007 13.672 1.00 95.00 490 TYR A O 1
ATOM 3776 N N . PHE A 1 491 ? 9.496 -3.042 11.803 1.00 95.50 491 PHE A N 1
ATOM 3777 C CA . PHE A 1 491 ? 8.762 -4.132 11.153 1.00 95.50 491 PHE A CA 1
ATOM 3778 C C . PHE A 1 491 ? 8.824 -5.418 11.976 1.00 95.50 491 PHE A C 1
ATOM 3780 O O . PHE A 1 491 ? 7.786 -6.027 12.202 1.00 95.50 491 PHE A O 1
ATOM 3787 N N . GLU A 1 492 ? 9.987 -5.765 12.528 1.00 95.88 492 GLU A N 1
ATOM 3788 C CA . GLU A 1 492 ? 10.156 -6.934 13.398 1.00 95.88 492 GLU A CA 1
ATOM 3789 C C . GLU A 1 492 ? 9.261 -6.878 14.644 1.00 95.88 492 GLU A C 1
ATOM 3791 O O . GLU A 1 492 ? 8.572 -7.847 14.972 1.00 95.88 492 GLU A O 1
ATOM 3796 N N . ARG A 1 493 ? 9.195 -5.723 15.323 1.00 96.38 493 ARG A N 1
ATOM 3797 C CA . ARG A 1 493 ? 8.297 -5.545 16.477 1.00 96.38 493 ARG A CA 1
ATOM 3798 C C . ARG A 1 493 ? 6.827 -5.688 16.088 1.00 96.38 493 ARG A C 1
ATOM 3800 O O . ARG A 1 493 ? 6.047 -6.261 16.850 1.00 96.38 493 ARG A O 1
ATOM 3807 N N . ARG A 1 494 ? 6.435 -5.152 14.929 1.00 96.94 494 ARG A N 1
ATOM 3808 C CA . ARG A 1 494 ? 5.051 -5.219 14.440 1.00 96.94 494 ARG A CA 1
ATOM 3809 C C . ARG A 1 494 ? 4.664 -6.626 14.000 1.00 96.94 494 ARG A C 1
ATOM 3811 O O . ARG A 1 494 ? 3.607 -7.086 14.414 1.00 96.94 494 ARG A O 1
ATOM 3818 N N . ALA A 1 495 ? 5.544 -7.315 13.286 1.00 96.38 495 ALA A N 1
ATOM 3819 C CA . ALA A 1 495 ? 5.391 -8.702 12.864 1.00 96.38 495 ALA A CA 1
ATOM 3820 C C . ALA A 1 495 ? 5.261 -9.643 14.068 1.00 96.38 495 ALA A C 1
ATOM 3822 O O . ALA A 1 495 ? 4.307 -10.403 14.170 1.00 96.38 495 ALA A O 1
ATOM 3823 N N . LYS A 1 496 ? 6.122 -9.493 15.086 1.00 96.56 496 LYS A N 1
ATOM 3824 C CA . LYS A 1 496 ? 5.993 -10.245 16.346 1.00 96.56 496 LYS A CA 1
ATOM 3825 C C . LYS A 1 496 ? 4.628 -10.039 17.007 1.00 96.56 496 LYS A C 1
ATOM 3827 O O . LYS A 1 496 ? 4.065 -10.978 17.576 1.00 96.56 496 LYS A O 1
ATOM 3832 N N . LYS A 1 497 ? 4.105 -8.810 16.952 1.00 96.62 497 LYS A N 1
ATOM 3833 C CA . LYS A 1 497 ? 2.804 -8.462 17.527 1.00 96.62 497 LYS A CA 1
ATOM 3834 C C . LYS A 1 497 ? 1.646 -9.052 16.722 1.00 96.62 497 LYS A C 1
ATOM 3836 O O . LYS A 1 497 ? 0.734 -9.590 17.331 1.00 96.62 497 LYS A O 1
ATOM 3841 N N . SER A 1 498 ? 1.677 -8.966 15.396 1.00 97.44 498 SER A N 1
ATOM 3842 C CA . SER A 1 498 ? 0.658 -9.548 14.513 1.00 97.44 498 SER A CA 1
ATOM 3843 C C . SER A 1 498 ? 0.789 -11.067 14.368 1.00 97.44 498 SER A C 1
ATOM 3845 O O . SER A 1 498 ? -0.151 -11.718 13.943 1.00 97.44 498 SER A O 1
ATOM 3847 N N . GLY A 1 499 ? 1.931 -11.653 14.722 1.00 96.50 499 GLY A N 1
ATOM 3848 C CA . GLY A 1 499 ? 2.235 -13.055 14.439 1.00 96.50 499 GLY A CA 1
ATOM 3849 C C . GLY A 1 499 ? 2.448 -13.382 12.975 1.00 96.50 499 GLY A C 1
ATOM 3850 O O . GLY A 1 499 ? 2.465 -14.561 12.648 1.00 96.50 499 GLY A O 1
ATOM 3851 N N . LEU A 1 500 ? 2.600 -12.373 12.121 1.00 94.44 500 LEU A N 1
ATOM 3852 C CA . LEU A 1 500 ? 3.117 -12.592 10.783 1.00 94.44 500 LEU A CA 1
ATOM 3853 C C . LEU A 1 500 ? 4.622 -12.820 10.891 1.00 94.44 500 LEU A C 1
ATOM 3855 O O . LEU A 1 500 ? 5.303 -12.122 11.648 1.00 94.44 500 LEU A O 1
ATOM 3859 N N . ASP A 1 501 ? 5.139 -13.787 10.145 1.00 86.31 501 ASP A N 1
ATOM 3860 C CA . ASP A 1 501 ? 6.572 -14.028 10.125 1.00 86.31 501 ASP A CA 1
ATOM 3861 C C . ASP A 1 501 ? 7.301 -12.839 9.499 1.00 86.31 501 ASP A C 1
ATOM 3863 O O . ASP A 1 501 ? 6.916 -12.304 8.453 1.00 86.31 501 ASP A O 1
ATOM 3867 N N . VAL A 1 502 ? 8.410 -12.445 10.128 1.00 72.75 502 VAL A N 1
ATOM 3868 C CA . VAL A 1 502 ? 9.421 -11.613 9.469 1.00 72.75 502 VAL A CA 1
ATOM 3869 C C . VAL A 1 502 ? 10.187 -12.539 8.539 1.00 72.75 502 VAL A C 1
ATOM 3871 O O . VAL A 1 502 ? 11.334 -12.895 8.803 1.00 72.75 502 VAL A O 1
ATOM 3874 N N . LEU A 1 503 ? 9.539 -12.998 7.472 1.00 73.88 503 LEU A N 1
ATOM 3875 C CA . LEU A 1 503 ? 10.276 -13.677 6.424 1.00 73.88 503 LEU A CA 1
ATOM 3876 C C . LEU A 1 503 ? 11.330 -12.692 5.924 1.00 73.88 503 LEU A C 1
ATOM 3878 O O . LEU A 1 503 ? 11.035 -11.512 5.679 1.00 73.88 503 LEU A O 1
ATOM 3882 N N . ALA A 1 504 ? 12.575 -13.168 5.840 1.00 67.94 504 ALA A N 1
ATOM 3883 C CA . ALA A 1 504 ? 13.598 -12.435 5.120 1.00 67.94 504 ALA A CA 1
ATOM 3884 C C . ALA A 1 504 ? 13.014 -12.110 3.742 1.00 67.94 504 ALA A C 1
ATOM 3886 O O . ALA A 1 504 ? 12.335 -12.965 3.167 1.00 67.94 504 ALA A O 1
ATOM 3887 N N . PRO A 1 505 ? 13.186 -10.876 3.249 1.00 65.44 505 PRO A N 1
ATOM 3888 C CA . PRO A 1 505 ? 12.611 -10.526 1.976 1.00 65.44 505 PRO A CA 1
ATOM 3889 C C . PRO A 1 505 ? 13.213 -11.434 0.904 1.00 65.44 505 PRO A C 1
ATOM 3891 O O . PRO A 1 505 ? 14.386 -11.294 0.560 1.00 65.44 505 PRO A O 1
ATOM 3894 N N . GLU A 1 506 ? 12.423 -12.393 0.421 1.00 73.75 506 GLU A N 1
ATOM 3895 C CA . GLU A 1 506 ? 12.751 -13.157 -0.776 1.00 73.75 506 GLU A CA 1
ATOM 3896 C C . GLU A 1 506 ? 12.999 -12.153 -1.911 1.00 73.75 506 GLU A C 1
ATOM 3898 O O . GLU A 1 506 ? 12.339 -11.101 -1.951 1.00 73.75 506 GLU A O 1
ATOM 3903 N N . PRO A 1 507 ? 13.944 -12.417 -2.828 1.00 71.31 507 PRO A N 1
ATOM 3904 C CA . PRO A 1 507 ? 14.182 -11.529 -3.953 1.00 71.31 507 PRO A CA 1
ATOM 3905 C C . PRO A 1 507 ? 12.858 -11.258 -4.667 1.00 71.31 507 PRO A C 1
ATOM 3907 O O . PRO A 1 507 ? 12.170 -12.182 -5.096 1.00 71.31 507 PRO A O 1
ATOM 3910 N N . TYR A 1 508 ? 12.486 -9.978 -4.748 1.00 71.88 508 TYR A N 1
ATOM 3911 C CA . TYR A 1 508 ? 11.226 -9.579 -5.358 1.00 71.88 508 TYR A CA 1
ATOM 3912 C C . TYR A 1 508 ? 11.161 -10.091 -6.798 1.00 71.88 508 TYR A C 1
ATOM 3914 O O . TYR A 1 508 ? 12.017 -9.764 -7.625 1.00 71.88 508 TYR A O 1
ATOM 3922 N N . VAL A 1 509 ? 10.136 -10.891 -7.085 1.00 74.88 509 VAL A N 1
ATOM 3923 C CA . VAL A 1 509 ? 9.807 -11.336 -8.435 1.00 74.88 509 VAL A CA 1
ATOM 3924 C C . VAL A 1 509 ? 8.737 -10.394 -8.964 1.00 74.88 509 VAL A C 1
ATOM 3926 O O . VAL A 1 509 ? 7.666 -10.267 -8.373 1.00 74.88 509 VAL A O 1
ATOM 3929 N N . ILE A 1 510 ? 9.042 -9.709 -10.064 1.00 68.69 510 ILE A N 1
ATOM 3930 C CA . ILE A 1 510 ? 8.073 -8.850 -10.743 1.00 68.69 510 ILE A CA 1
ATOM 3931 C C . ILE A 1 510 ? 6.990 -9.759 -11.340 1.00 68.69 510 ILE A C 1
ATOM 3933 O O . ILE A 1 510 ? 7.345 -10.683 -12.080 1.00 68.69 510 ILE A O 1
ATOM 3937 N N . PRO A 1 511 ? 5.696 -9.528 -11.057 1.00 74.12 511 PRO A N 1
ATOM 3938 C CA . PRO A 1 511 ? 4.622 -10.256 -11.719 1.00 74.12 511 PRO A CA 1
ATOM 3939 C C . PRO A 1 511 ? 4.747 -10.136 -13.243 1.00 74.12 511 PRO A C 1
ATOM 3941 O O . PRO A 1 511 ? 5.006 -9.053 -13.765 1.00 74.12 511 PRO A O 1
ATOM 3944 N N . ALA A 1 512 ? 4.543 -11.233 -13.977 1.00 70.75 512 ALA A N 1
ATOM 3945 C CA . ALA A 1 512 ? 4.664 -11.238 -15.441 1.00 70.75 512 ALA A CA 1
ATOM 3946 C C . ALA A 1 512 ? 3.750 -10.193 -16.116 1.00 70.75 512 ALA A C 1
ATOM 3948 O O . ALA A 1 512 ? 4.114 -9.601 -17.131 1.00 70.75 512 ALA A O 1
ATOM 3949 N N . GLU A 1 513 ? 2.598 -9.915 -15.505 1.00 70.81 513 GLU A N 1
ATOM 3950 C CA . GLU A 1 513 ? 1.623 -8.907 -15.935 1.00 70.81 513 GLU A CA 1
ATOM 3951 C C . GLU A 1 513 ? 2.203 -7.482 -15.946 1.00 70.81 513 GLU A C 1
ATOM 3953 O O . GLU A 1 513 ? 1.913 -6.694 -16.851 1.00 70.81 513 GLU A O 1
ATOM 3958 N N . ASP A 1 514 ? 3.089 -7.170 -14.993 1.00 65.38 514 ASP A N 1
ATOM 3959 C CA . ASP A 1 514 ? 3.786 -5.883 -14.920 1.00 65.38 514 ASP A CA 1
ATOM 3960 C C . ASP A 1 514 ? 4.921 -5.781 -15.953 1.00 65.38 514 ASP A C 1
ATOM 3962 O O . ASP A 1 514 ? 5.314 -4.675 -16.327 1.00 65.38 514 ASP A O 1
ATOM 3966 N N . MET A 1 515 ? 5.439 -6.919 -16.434 1.00 62.66 515 MET A N 1
ATOM 3967 C CA . MET A 1 515 ? 6.520 -6.968 -17.426 1.00 62.66 515 MET A CA 1
ATOM 3968 C C . MET A 1 515 ? 6.021 -6.863 -18.873 1.00 62.66 515 MET A C 1
ATOM 3970 O O . MET A 1 515 ? 6.767 -6.404 -19.733 1.00 62.66 515 MET A O 1
ATOM 3974 N N . LEU A 1 516 ? 4.789 -7.304 -19.154 1.00 51.66 516 LEU A N 1
ATOM 3975 C CA . LEU A 1 516 ? 4.332 -7.599 -20.519 1.00 51.66 516 LEU A CA 1
ATOM 3976 C C . LEU A 1 516 ? 3.229 -6.690 -21.061 1.00 51.66 516 LEU A C 1
ATOM 3978 O O . LEU A 1 516 ? 2.874 -6.837 -22.226 1.00 51.66 516 LEU A O 1
ATOM 3982 N N . SER A 1 517 ? 2.689 -5.751 -20.280 1.00 46.81 517 SER A N 1
ATOM 3983 C CA . SER A 1 517 ? 1.778 -4.754 -20.853 1.00 46.81 517 SER A CA 1
ATOM 3984 C C . SER A 1 517 ? 2.598 -3.618 -21.471 1.00 46.81 517 SER A C 1
ATOM 3986 O O . SER A 1 517 ? 3.124 -2.801 -20.698 1.00 46.81 517 SER A O 1
ATOM 3988 N N . PRO A 1 518 ? 2.739 -3.540 -22.816 1.00 50.06 518 PRO A N 1
ATOM 3989 C CA . PRO A 1 518 ? 3.235 -2.327 -23.448 1.00 50.06 518 PRO A CA 1
ATOM 3990 C C . PRO A 1 518 ? 2.354 -1.179 -22.965 1.00 50.06 518 PRO A C 1
ATOM 3992 O O . PRO A 1 518 ? 1.127 -1.316 -22.919 1.00 50.06 518 PRO A O 1
ATOM 3995 N N . ALA A 1 519 ? 2.978 -0.077 -22.546 1.00 48.72 519 ALA A N 1
ATOM 3996 C CA . ALA A 1 519 ? 2.239 1.139 -22.246 1.00 48.72 519 ALA A CA 1
ATOM 3997 C C . ALA A 1 519 ? 1.328 1.414 -23.448 1.00 48.72 519 ALA A C 1
ATOM 3999 O O . ALA A 1 519 ? 1.809 1.470 -24.583 1.00 48.72 519 ALA A O 1
ATOM 4000 N N . GLN A 1 520 ? 0.013 1.492 -23.216 1.00 46.91 520 GLN A N 1
ATOM 4001 C CA . GLN A 1 520 ? -0.916 1.920 -24.258 1.00 46.91 520 GLN A CA 1
ATOM 4002 C C . GLN A 1 520 ? -0.348 3.232 -24.815 1.00 46.91 520 GLN A C 1
ATOM 4004 O O . GLN A 1 520 ? -0.011 4.109 -24.011 1.00 46.91 520 GLN A O 1
ATOM 4009 N N . PRO A 1 521 ? -0.136 3.348 -26.138 1.00 43.59 521 PRO A N 1
ATOM 4010 C CA . PRO A 1 521 ? 0.471 4.538 -26.705 1.00 43.59 521 PRO A CA 1
ATOM 4011 C C . PRO A 1 521 ? -0.335 5.737 -26.222 1.00 43.59 521 PRO A C 1
ATOM 4013 O O . PRO A 1 521 ? -1.553 5.758 -26.399 1.00 43.59 521 PRO A O 1
ATOM 4016 N N . LEU A 1 522 ? 0.339 6.689 -25.567 1.00 41.88 522 LEU A N 1
ATOM 4017 C CA . LEU A 1 522 ? -0.258 7.962 -25.180 1.00 41.88 522 LEU A CA 1
ATOM 4018 C C . LEU A 1 522 ? -0.880 8.538 -26.449 1.00 41.88 522 LEU A C 1
ATOM 4020 O O . LEU A 1 522 ? -0.169 8.963 -27.360 1.00 41.88 522 LEU A O 1
ATOM 4024 N N . SER A 1 523 ? -2.206 8.462 -26.557 1.00 37.22 523 SER A N 1
ATOM 4025 C CA . SER A 1 523 ? -2.929 9.090 -27.646 1.00 37.22 523 SER A CA 1
ATOM 4026 C C . SER A 1 523 ? -2.635 10.571 -27.511 1.00 37.22 523 SER A C 1
ATOM 4028 O O . SER A 1 523 ? -3.086 11.195 -26.550 1.00 37.22 523 SER A O 1
ATOM 4030 N N . ASN A 1 524 ? -1.811 11.105 -28.412 1.00 35.44 524 ASN A N 1
ATOM 4031 C CA . ASN A 1 524 ? -1.510 12.524 -28.461 1.00 35.44 524 ASN A CA 1
ATOM 4032 C C . ASN A 1 524 ? -2.842 13.271 -28.551 1.00 35.44 524 ASN A C 1
ATOM 4034 O O . ASN A 1 524 ? -3.457 13.315 -29.618 1.00 35.44 524 ASN A O 1
ATOM 4038 N N . ALA A 1 525 ? -3.288 13.831 -27.427 1.00 37.31 525 ALA A N 1
ATOM 4039 C CA . ALA A 1 525 ? -4.338 14.827 -27.395 1.00 37.31 525 ALA A CA 1
ATOM 4040 C C . ALA A 1 525 ? -3.787 16.027 -28.166 1.00 37.31 525 ALA A C 1
ATOM 4042 O O . ALA A 1 525 ? -2.994 16.814 -27.657 1.00 37.31 525 ALA A O 1
ATOM 4043 N N . SER A 1 526 ? -4.111 16.064 -29.454 1.00 34.00 526 SER A N 1
ATOM 4044 C CA . SER A 1 526 ? -3.817 17.179 -30.337 1.00 34.00 526 SER A CA 1
ATOM 4045 C C . SER A 1 526 ? -4.908 18.208 -30.061 1.00 34.00 526 SER A C 1
ATOM 4047 O O . SER A 1 526 ? -6.034 18.052 -30.531 1.00 34.00 526 SER A O 1
ATOM 4049 N N . GLY A 1 527 ? -4.584 19.176 -29.206 1.00 37.41 527 GLY A N 1
ATOM 4050 C CA . GLY A 1 527 ? -5.267 20.462 -29.104 1.00 37.41 527 GLY A CA 1
ATOM 4051 C C . GLY A 1 527 ? -4.421 21.518 -29.786 1.00 37.41 527 GLY A C 1
ATOM 4052 O O . GLY A 1 527 ? -3.193 21.501 -29.532 1.00 37.41 527 GLY A O 1
#

Sequence (527 aa):
MGKIDFSGNGADRDSDSDRPAKRLRAAATQLDALGSANSTAPAINPFSSAREVPVSTNPFGSTDHPLFGRPGLSNLTPFGTSASQPRPETSSVPSDFLADNAAVAGSSPRAETVLYGLHRAETVSVKHDESTTGQEGGNNVGQEPGEQPSPENGAEIVQPKTEEDAVTNPIESFDDHGNLTLIVGKANAQVNFRVCSYSLRRVSARWHDLLYGPSSDPKDREGLHGWVVRLPEDDPEAMRIVLRVVHGDLSNMPVILSQDALSHLTALCERHNMVGLLKPFWGGWVDKLPEPTLDPTIFQHLGIAKKLGHLQRYMNILIRIRYSSQKRPDGRLCLESHPDVDLYNDPYLQKLGILKPWENGRLRMLHAVSIELRAALDKLLNPAVTNCCSSKRQDWQQTCDCAMLGGVYRALHGKHWYSGGAQNWEQSLTVSVRQLVAMIDEIRTAAVGDSRMRRKQGDAHMACTPWTPICLTDIIRMSACEISPSGKAYFERRAKKSGLDVLAPEPYVIPAEDMLSPAQPLSNASG

Foldseek 3Di:
DDDDDDDDDDDDDDDDPDDDDPPPPPPPPPDPPDDDDDDDDDDDDPDDDDDDDDDDDDDDDDDDDDDDDDDDDDDDDDDDDDDDDDDDDDDDDDDDDDDDDDDDDDDDDDDDDDDDPPDDDDDDDDDDDDDDDDDDDDDDDDDDDDDDDDDDDDDPDPDPPPPPPPPPADEAELDPPQQEWEFEEAPVDTYIYRAHLVLLVVQFVLSCCQPPNPPHDVCLVVSVDRNYDYHHPADPLLVVLLSCLSSVVPVPHDQEDALVSLLRNLVVCLVRVRLLSCLVRLVSHLVPYDDQDLDPSLVSQLNSCLSLLVVQSNQLSLLVQLQQWFADPVRFIDGVVCNPDGCVPNVSSVVVVCRVVSVVLNLLLLVVLVVQVVQLLVLLVDLVHQLFPFDPDSVVRVLLSVLLNVLLVCLCVVVVQCPPDDPSSSSVGRGGNLLSLLSVVVSQVRSLVVRPCVVPPPPRRSPRGSGDNPDVLVSCVSSRSDDPPVSNVSSVVSCVSSVNDPPPNDRDDDPVVSVPDDDPPPPPPDD